Protein AF-A0A482T3S0-F1 (afdb_monomer)

Radius of gyration: 41.55 Å; Cα contacts (8 Å, |Δi|>4): 511; chains: 1; bounding box: 73×53×153 Å

Secondary structure (DSSP, 8-state):
--HHHHHHHHHHHHHHHHHHHHHHHHHHHHHHHHHHHHHHHHHHHHHHHHHHHHHHHHHHHHHHHHHHHHHHHHHHHHHTSHHHHHHHHHHTT-HHHHHHHHHHHHHHHHHHHHHHHHHHHHHHHHHHHTT--GGGS-HHHHHHHHHHHHHHHHS-SSSS--TTSTTGGGGSTTSBTTTBEEEEEETT-BEEE-SSSPTT-BTTTTT--TTHHHHHHHHHH-HHHHTTSS-EEEEEEEE-TTSTT--EEEEEEEEEEEGGGTEEEEEEEEHHHHHHHHHHHHHHHHHHHHHHHHHH-EEEETTEEEES-SEEEEE-TT-BEEEEEEEETTEEEEEE-TT-B-TTSHHHHHHHTSPTT--------EETTEE-

Sequence (372 aa):
MNIQTKLIALCLVISLVPVSVVGGVGIHEMNSIGSYAQTQSTTHMETQVTGELNNTVTARREQIQNVLDVRRVDARSLADSSPVQNYQAAKAGQWKLVQRQSQTQLGHMALQMRSTIESTKQTILEEEYNGRSWAELTPAEQQRVKEKVERIIAGTAGNQTTAAGSASKIFQPGYIGDTGYAYITDGDSNVVVHHKIHDGFNLVDDASLTVFNEVESTIQNDPAVRSGSEWRIVEYEWEDTTQAGNPVEEKFVAYAYYEDFDWVLAPSVYYYELQTTASESAKNRINDSFENYLNTRSVSVQGEERPAYDEIILTDEDGHGVVRAERTDGSVVTESVENTSYADTEWFNSSRSMEKGEVHVGDVRTVNGAPV

InterPro domains:
  IPR033462 Cache 3/Cache 2 fusion domain [PF17201] (160-278)

Organism: NCBI:txid60847

pLDDT: mean 84.36, std 10.69, range [36.94, 98.25]

Structure (mmCIF, N/CA/C/O backbone):
data_AF-A0A482T3S0-F1
#
_entry.id   AF-A0A482T3S0-F1
#
loop_
_atom_site.group_PDB
_atom_site.id
_atom_site.type_symbol
_atom_site.label_atom_id
_atom_site.label_alt_id
_atom_site.label_comp_id
_atom_site.label_asym_id
_atom_site.label_entity_id
_atom_site.label_seq_id
_atom_site.pdbx_PDB_ins_code
_atom_site.Cartn_x
_atom_site.Cartn_y
_atom_site.Cartn_z
_atom_site.occupancy
_atom_site.B_iso_or_equiv
_atom_site.auth_seq_id
_atom_site.auth_comp_id
_atom_site.auth_asym_id
_atom_site.auth_atom_id
_atom_site.pdbx_PDB_model_num
ATOM 1 N N . MET A 1 1 ? 42.048 23.814 -120.010 1.00 58.44 1 MET A N 1
ATOM 2 C CA . MET A 1 1 ? 40.923 23.889 -119.048 1.00 58.44 1 MET A CA 1
ATOM 3 C C . MET A 1 1 ? 40.166 25.182 -119.304 1.00 58.44 1 MET A C 1
ATOM 5 O O . MET A 1 1 ? 40.801 26.231 -119.306 1.00 58.44 1 MET A O 1
ATOM 9 N N . ASN A 1 2 ? 38.869 25.099 -119.604 1.00 69.12 2 ASN A N 1
ATOM 10 C CA . ASN A 1 2 ? 38.056 26.241 -120.031 1.00 69.12 2 ASN A CA 1
ATOM 11 C C . ASN A 1 2 ? 37.889 27.250 -118.873 1.00 69.12 2 ASN A C 1
ATOM 13 O O . ASN A 1 2 ? 37.817 26.836 -117.714 1.00 69.12 2 ASN A O 1
ATOM 17 N N . ILE A 1 3 ? 37.843 28.558 -119.155 1.00 73.19 3 ILE A N 1
ATOM 18 C CA . ILE A 1 3 ? 37.726 29.617 -118.124 1.00 73.19 3 ILE A CA 1
ATOM 19 C C . ILE A 1 3 ? 36.500 29.392 -117.225 1.00 73.19 3 ILE A C 1
ATOM 21 O O . ILE A 1 3 ? 36.580 29.581 -116.013 1.00 73.19 3 ILE A O 1
ATOM 25 N N . GLN A 1 4 ? 35.409 28.878 -117.798 1.00 72.25 4 GLN A N 1
ATOM 26 C CA . GLN A 1 4 ? 34.196 28.500 -117.071 1.00 72.25 4 GLN A CA 1
ATOM 27 C C . GLN A 1 4 ? 34.456 27.441 -115.986 1.00 72.25 4 GLN A C 1
ATOM 29 O O . GLN A 1 4 ? 33.959 27.572 -114.874 1.00 72.25 4 GLN A O 1
ATOM 34 N N . THR A 1 5 ? 35.295 26.435 -116.254 1.00 76.81 5 THR A N 1
ATOM 35 C CA . THR A 1 5 ? 35.630 25.386 -115.276 1.00 76.81 5 THR A CA 1
ATOM 36 C C . THR A 1 5 ? 36.459 25.938 -114.113 1.00 76.81 5 THR A C 1
ATOM 38 O O . THR A 1 5 ? 36.263 25.528 -112.973 1.00 76.81 5 THR A O 1
ATOM 41 N N . LYS A 1 6 ? 37.360 26.900 -114.375 1.00 75.44 6 LYS A N 1
ATOM 42 C CA . LYS A 1 6 ? 38.139 27.577 -113.321 1.00 75.44 6 LYS A CA 1
ATOM 43 C C . LYS A 1 6 ? 37.262 28.473 -112.443 1.00 75.44 6 LYS A C 1
ATOM 45 O O . LYS A 1 6 ? 37.449 28.482 -111.232 1.00 75.44 6 LYS A O 1
ATOM 50 N N . LEU A 1 7 ? 36.302 29.186 -113.037 1.00 76.62 7 LEU A N 1
ATOM 51 C CA . LEU A 1 7 ? 35.357 30.042 -112.309 1.00 76.62 7 LEU A CA 1
ATOM 52 C C . LEU A 1 7 ? 34.405 29.225 -111.432 1.00 76.62 7 LEU A C 1
ATOM 54 O O . LEU A 1 7 ? 34.227 29.558 -110.266 1.00 76.62 7 LEU A O 1
ATOM 58 N N . ILE A 1 8 ? 33.868 28.120 -111.956 1.00 80.38 8 ILE A N 1
ATOM 59 C CA . ILE A 1 8 ? 33.007 27.222 -111.178 1.00 80.38 8 ILE A CA 1
ATOM 60 C C . ILE A 1 8 ? 33.783 26.626 -109.999 1.00 80.38 8 ILE A C 1
ATOM 62 O O . ILE A 1 8 ? 33.288 26.671 -108.878 1.00 80.38 8 ILE A O 1
ATOM 66 N N . ALA A 1 9 ? 35.009 26.136 -110.217 1.00 80.06 9 ALA A N 1
ATOM 67 C CA . ALA A 1 9 ? 35.841 25.591 -109.144 1.00 80.06 9 ALA A CA 1
ATOM 68 C C . ALA A 1 9 ? 36.198 26.646 -108.080 1.00 80.06 9 ALA A C 1
ATOM 70 O O . ALA A 1 9 ? 36.146 26.350 -106.890 1.00 80.06 9 ALA A O 1
ATOM 71 N N . LEU A 1 10 ? 36.511 27.882 -108.487 1.00 79.81 10 LEU A N 1
ATOM 72 C CA . LEU A 1 10 ? 36.815 28.978 -107.564 1.00 79.81 10 LEU A CA 1
ATOM 73 C C . LEU A 1 10 ? 35.595 29.357 -106.713 1.00 79.81 10 LEU A C 1
ATOM 75 O O . LEU A 1 10 ? 35.716 29.471 -105.497 1.00 79.81 10 LEU A O 1
ATOM 79 N N . CYS A 1 11 ? 34.418 29.502 -107.330 1.00 78.94 11 CYS A N 1
ATOM 80 C CA . CYS A 1 11 ? 33.176 29.775 -106.607 1.00 78.94 11 CYS A CA 1
ATOM 81 C C . CYS A 1 11 ? 32.824 28.640 -105.636 1.00 78.94 11 CYS A C 1
ATOM 83 O O . CYS A 1 11 ? 32.435 28.922 -104.507 1.00 78.94 11 CYS A O 1
ATOM 85 N N . LEU A 1 12 ? 33.031 27.378 -106.036 1.00 81.00 12 LEU A N 1
ATOM 86 C CA . LEU A 1 12 ? 32.816 26.212 -105.175 1.00 81.00 12 LEU A CA 1
ATOM 87 C C . LEU A 1 12 ? 33.760 26.204 -103.972 1.00 81.00 12 LEU A C 1
ATOM 89 O O . LEU A 1 12 ? 33.312 25.984 -102.856 1.00 81.00 12 LEU A O 1
ATOM 93 N N . VAL A 1 13 ? 35.052 26.478 -104.165 1.00 82.38 13 VAL A N 1
ATOM 94 C CA . VAL A 1 13 ? 36.023 26.520 -103.059 1.00 82.38 13 VAL A CA 1
ATOM 95 C C . VAL A 1 13 ? 35.712 27.673 -102.099 1.00 82.38 13 VAL A C 1
ATOM 97 O O . VAL A 1 13 ? 35.720 27.471 -100.886 1.00 82.38 13 VAL A O 1
ATOM 100 N N . ILE A 1 14 ? 35.363 28.853 -102.623 1.00 82.00 14 ILE A N 1
ATOM 101 C CA . ILE A 1 14 ? 34.997 30.020 -101.807 1.00 82.00 14 ILE A CA 1
ATOM 102 C C . ILE A 1 14 ? 33.700 29.776 -101.022 1.00 82.00 14 ILE A C 1
ATOM 104 O O . ILE A 1 14 ? 33.587 30.265 -99.903 1.00 82.00 14 ILE A O 1
ATOM 108 N N . SER A 1 15 ? 32.744 29.000 -101.545 1.00 80.94 15 SER A N 1
ATOM 109 C CA . SER A 1 15 ? 31.525 28.660 -100.799 1.00 80.94 15 SER A CA 1
ATOM 110 C C . SER A 1 15 ? 31.711 27.489 -99.831 1.00 80.94 15 SER A C 1
ATOM 112 O O . SER A 1 15 ? 31.149 27.498 -98.740 1.00 80.94 15 SER A O 1
ATOM 114 N N . LEU A 1 16 ? 32.482 26.465 -100.207 1.00 83.19 16 LEU A N 1
ATOM 115 C CA . LEU A 1 16 ? 32.541 25.205 -99.462 1.00 83.19 16 LEU A CA 1
ATOM 116 C C . LEU A 1 16 ? 33.503 25.270 -98.272 1.00 83.19 16 LEU A C 1
ATOM 118 O O . LEU A 1 16 ? 33.233 24.656 -97.241 1.00 83.19 16 LEU A O 1
ATOM 122 N N . VAL A 1 17 ? 34.609 26.012 -98.392 1.00 83.06 17 VAL A N 1
ATOM 123 C CA . VAL A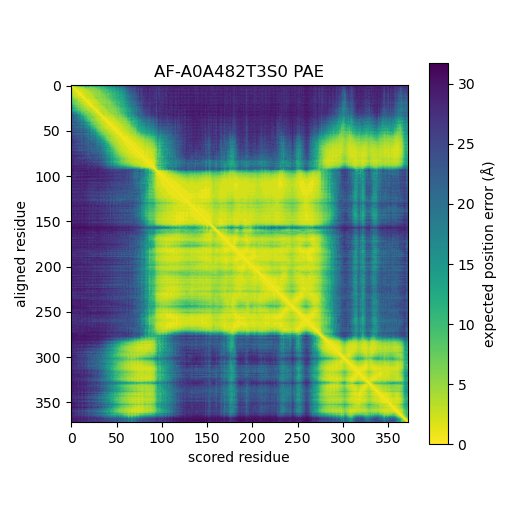 1 17 ? 35.613 26.109 -97.320 1.00 83.06 17 VAL A CA 1
ATOM 124 C C . VAL A 1 17 ? 35.040 26.797 -96.074 1.00 83.06 17 VAL A C 1
ATOM 126 O O . VAL A 1 17 ? 35.130 26.197 -95.003 1.00 83.06 17 VAL A O 1
ATOM 129 N N . PRO A 1 18 ? 34.376 27.971 -96.157 1.00 81.06 18 PRO A N 1
ATOM 130 C CA . PRO A 1 18 ? 33.789 28.608 -94.979 1.00 81.06 18 PRO A CA 1
ATOM 131 C C . PRO A 1 18 ? 32.693 27.756 -94.335 1.00 81.06 18 PRO A C 1
ATOM 133 O O . PRO A 1 18 ? 32.663 27.631 -93.116 1.00 81.06 18 PRO A O 1
ATOM 136 N N . VAL A 1 19 ? 31.841 27.106 -95.137 1.00 81.88 19 VAL A N 1
ATOM 137 C CA . VAL A 1 19 ? 30.782 26.215 -94.629 1.00 81.88 19 VAL A CA 1
ATOM 138 C C . VAL A 1 19 ? 31.372 24.995 -93.919 1.00 81.88 19 VAL A C 1
ATOM 140 O O . VAL A 1 19 ? 30.876 24.606 -92.868 1.00 81.88 19 VAL A O 1
ATOM 143 N N . SER A 1 20 ? 32.459 24.422 -94.439 1.00 82.31 20 SER A N 1
ATOM 144 C CA . SER A 1 20 ? 33.135 23.279 -93.808 1.00 82.31 20 SER A CA 1
ATOM 145 C C . SER A 1 20 ? 33.845 23.672 -92.511 1.00 82.31 20 SER A C 1
ATOM 147 O O . SER A 1 20 ? 33.821 22.908 -91.551 1.00 82.31 20 SER A O 1
ATOM 149 N N . VAL A 1 21 ? 34.442 24.868 -92.452 1.00 79.12 21 VAL A N 1
ATOM 150 C CA . VAL A 1 21 ? 35.074 25.392 -91.230 1.00 79.12 21 VAL A CA 1
ATOM 151 C C . VAL A 1 21 ? 34.018 25.695 -90.168 1.00 79.12 21 VAL A C 1
ATOM 153 O O . VAL A 1 21 ? 34.161 25.244 -89.038 1.00 79.12 21 VAL A O 1
ATOM 156 N N . VAL A 1 22 ? 32.929 26.380 -90.528 1.00 76.75 22 VAL A N 1
ATOM 157 C CA . VAL A 1 22 ? 31.820 26.669 -89.603 1.00 76.75 22 VAL A CA 1
ATOM 158 C C . VAL A 1 22 ? 31.130 25.379 -89.152 1.00 76.75 22 VAL A C 1
ATOM 160 O O . VAL A 1 22 ? 30.844 25.228 -87.970 1.00 76.75 22 VAL A O 1
ATOM 163 N N . GLY A 1 23 ? 30.926 24.415 -90.053 1.00 77.50 23 GLY A N 1
ATOM 164 C CA . GLY A 1 23 ? 30.388 23.097 -89.711 1.00 77.50 23 GLY A CA 1
ATOM 165 C C . GLY A 1 23 ? 31.311 22.302 -88.783 1.00 77.50 23 GLY A C 1
ATOM 166 O O . GLY A 1 23 ? 30.845 21.723 -87.807 1.00 77.50 23 GLY A O 1
ATOM 167 N N . GLY A 1 24 ? 32.623 22.315 -89.035 1.00 77.12 24 GLY A N 1
ATOM 168 C CA . GLY A 1 24 ? 33.616 21.651 -88.188 1.00 77.12 24 GLY A CA 1
ATOM 169 C C . GLY A 1 24 ? 33.729 22.276 -86.795 1.00 77.12 24 GLY A C 1
ATOM 170 O O . GLY A 1 24 ? 33.753 21.548 -85.804 1.00 77.12 24 GLY A O 1
ATOM 171 N N . VAL A 1 25 ? 33.735 23.611 -86.709 1.00 76.31 25 VAL A N 1
ATOM 172 C CA . VAL A 1 25 ? 33.731 24.348 -85.433 1.00 76.31 25 VAL A CA 1
ATOM 173 C C . VAL A 1 25 ? 32.421 24.119 -84.684 1.00 76.31 25 VAL A C 1
ATOM 175 O O . VAL A 1 25 ? 32.463 23.810 -83.500 1.00 76.31 25 VAL A O 1
ATOM 178 N N . GLY A 1 26 ? 31.274 24.156 -85.368 1.00 76.62 26 GLY A N 1
ATOM 179 C CA . GLY A 1 26 ? 29.970 23.894 -84.757 1.00 76.62 26 GLY A CA 1
ATOM 180 C C . GLY A 1 26 ? 29.841 22.472 -84.201 1.00 76.62 26 GLY A C 1
ATOM 181 O O . GLY A 1 26 ? 29.335 22.290 -83.098 1.00 76.62 26 GLY A O 1
ATOM 182 N N . ILE A 1 27 ? 30.358 21.460 -84.908 1.00 76.00 27 ILE A N 1
ATOM 183 C CA . ILE A 1 27 ? 30.395 20.074 -84.407 1.00 76.00 27 ILE A CA 1
ATOM 184 C C . ILE A 1 27 ? 31.354 19.948 -83.214 1.00 76.00 27 ILE A C 1
ATOM 186 O O . ILE A 1 27 ? 31.046 19.248 -82.249 1.00 76.00 27 ILE A O 1
ATOM 190 N N . HIS A 1 28 ? 32.503 20.628 -83.245 1.00 77.12 28 HIS A N 1
ATOM 191 C CA . HIS A 1 28 ? 33.448 20.630 -82.129 1.00 77.12 28 HIS A CA 1
ATOM 192 C C . HIS A 1 28 ? 32.861 21.311 -80.883 1.00 77.12 28 HIS A C 1
ATOM 194 O O . HIS A 1 28 ? 32.933 20.749 -79.791 1.00 77.12 28 HIS A O 1
ATOM 200 N N . GLU A 1 29 ? 32.205 22.462 -81.051 1.00 74.19 29 GLU A N 1
ATOM 201 C CA . GLU A 1 29 ? 31.499 23.163 -79.978 1.00 74.19 29 GLU A CA 1
ATOM 202 C C . GLU A 1 29 ? 30.346 22.319 -79.430 1.00 74.19 29 GLU A C 1
ATOM 204 O O . GLU A 1 29 ? 30.277 22.130 -78.219 1.00 74.19 29 GLU A O 1
ATOM 209 N N . MET A 1 30 ? 29.505 21.714 -80.278 1.00 75.56 30 MET A N 1
ATOM 210 C CA . MET A 1 30 ? 28.425 20.822 -79.827 1.00 75.56 30 MET A CA 1
ATOM 211 C C . MET A 1 30 ? 28.949 19.609 -79.049 1.00 75.56 30 MET A C 1
ATOM 213 O O . MET A 1 30 ? 28.374 19.257 -78.021 1.00 75.56 30 MET A O 1
ATOM 217 N N . ASN A 1 31 ? 30.060 19.000 -79.474 1.00 72.38 31 ASN A N 1
ATOM 218 C CA . ASN A 1 31 ? 30.684 17.894 -78.740 1.00 72.38 31 ASN A CA 1
ATOM 219 C C . ASN A 1 31 ? 31.310 18.357 -77.411 1.00 72.38 31 ASN A C 1
ATOM 221 O O . ASN A 1 31 ? 31.270 17.633 -76.411 1.00 72.38 31 ASN A O 1
ATOM 225 N N . SER A 1 32 ? 31.856 19.575 -77.366 1.00 72.62 32 SER A N 1
ATOM 226 C CA . SER A 1 32 ? 32.387 20.165 -76.132 1.00 72.62 32 SER A CA 1
ATOM 227 C C . SER A 1 32 ? 31.274 20.531 -75.145 1.00 72.62 32 SER A C 1
ATOM 229 O O . SER A 1 32 ? 31.398 20.253 -73.959 1.00 72.62 32 SER A O 1
ATOM 231 N N . ILE A 1 33 ? 30.139 21.041 -75.632 1.00 77.44 33 ILE A N 1
ATOM 232 C CA . ILE A 1 33 ? 28.954 21.350 -74.826 1.00 77.44 33 ILE A CA 1
ATOM 233 C C . ILE A 1 33 ? 28.305 20.057 -74.337 1.00 77.44 33 ILE A C 1
ATOM 235 O O . ILE A 1 33 ? 27.926 19.981 -73.175 1.00 77.44 33 ILE A O 1
ATOM 239 N N . GLY A 1 34 ? 28.221 19.024 -75.181 1.00 75.50 34 GLY A N 1
ATOM 240 C CA . GLY A 1 34 ? 27.700 17.712 -74.799 1.00 75.50 34 GLY A CA 1
ATOM 241 C C . GLY A 1 34 ? 28.531 17.051 -73.699 1.00 75.50 34 GLY A C 1
ATOM 242 O O . GLY A 1 34 ? 27.978 16.619 -72.691 1.00 75.50 34 GLY A O 1
ATOM 243 N N . SER A 1 35 ? 29.861 17.035 -73.841 1.00 75.38 35 SER A N 1
ATOM 244 C CA . SER A 1 35 ? 30.756 16.467 -72.818 1.00 75.38 35 SER A CA 1
ATOM 245 C C . SER A 1 35 ? 30.810 17.312 -71.539 1.00 75.38 35 SER A C 1
ATOM 247 O O . SER A 1 35 ? 30.807 16.758 -70.438 1.00 75.38 35 SER A O 1
ATOM 249 N N . TYR A 1 36 ? 30.774 18.642 -71.657 1.00 78.75 36 TYR A N 1
ATOM 250 C CA . TYR A 1 36 ? 30.669 19.556 -70.520 1.00 78.75 36 TYR A CA 1
ATOM 251 C C . TYR A 1 36 ? 29.346 19.378 -69.768 1.00 78.75 36 TYR A C 1
ATOM 253 O O . TYR A 1 36 ? 29.358 19.201 -68.552 1.00 78.75 36 TYR A O 1
ATOM 261 N N . ALA A 1 37 ? 28.214 19.347 -70.477 1.00 77.00 37 ALA A N 1
ATOM 262 C CA . ALA A 1 37 ? 26.897 19.123 -69.890 1.00 77.00 37 ALA A CA 1
ATOM 263 C C . ALA A 1 37 ? 26.812 17.747 -69.219 1.00 77.00 37 ALA A C 1
ATOM 265 O O . ALA A 1 37 ? 26.366 17.656 -68.081 1.00 77.00 37 ALA A O 1
ATOM 266 N N . GLN A 1 38 ? 27.315 16.691 -69.865 1.00 80.94 38 GLN A N 1
ATOM 267 C CA . GLN A 1 38 ? 27.337 15.348 -69.287 1.00 80.94 38 GLN A CA 1
ATOM 268 C C . GLN A 1 38 ? 28.189 15.283 -68.012 1.00 80.94 38 GLN A C 1
ATOM 270 O O . GLN A 1 38 ? 27.768 14.681 -67.025 1.00 80.94 38 GLN A O 1
ATOM 275 N N . THR A 1 39 ? 29.354 15.934 -68.002 1.00 84.62 39 THR A N 1
ATOM 276 C CA . THR A 1 39 ? 30.232 15.985 -66.823 1.00 84.62 39 THR A CA 1
ATOM 277 C C . THR A 1 39 ? 29.570 16.758 -65.686 1.00 84.62 39 THR A C 1
ATOM 279 O O . THR A 1 39 ? 29.492 16.254 -64.571 1.00 84.62 39 THR A O 1
ATOM 282 N N . GLN A 1 40 ? 29.020 17.944 -65.967 1.00 82.25 40 GLN A N 1
ATOM 283 C CA . GLN A 1 40 ? 28.334 18.764 -64.966 1.00 82.25 40 GLN A CA 1
ATOM 284 C C . GLN A 1 40 ? 27.097 18.062 -64.394 1.00 82.25 40 GLN A C 1
ATOM 286 O O . GLN A 1 40 ? 26.908 18.060 -63.180 1.00 82.25 40 GLN A O 1
ATOM 291 N N . SER A 1 41 ? 26.288 17.410 -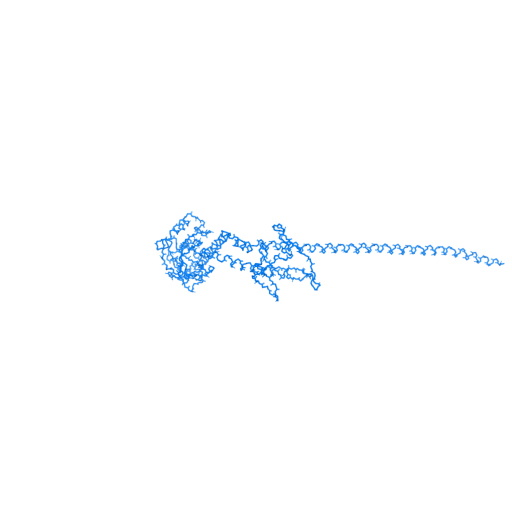65.233 1.00 79.69 41 SER A N 1
ATOM 292 C CA . SER A 1 41 ? 25.146 16.614 -64.772 1.00 79.69 41 SER A CA 1
ATOM 293 C C . SER A 1 41 ? 25.583 15.420 -63.925 1.00 79.69 41 SER A C 1
ATOM 295 O O . SER A 1 41 ? 24.972 15.178 -62.890 1.00 79.69 41 SER A O 1
ATOM 297 N N . THR A 1 42 ? 26.656 14.719 -64.307 1.00 82.00 42 THR A N 1
ATOM 298 C CA . THR A 1 42 ? 27.193 13.592 -63.524 1.00 82.00 42 THR A CA 1
ATOM 299 C C . THR A 1 42 ? 27.667 14.067 -62.153 1.00 82.00 42 THR A C 1
ATOM 301 O O . THR A 1 42 ? 27.216 13.545 -61.141 1.00 82.00 42 THR A O 1
ATOM 304 N N . THR A 1 43 ? 28.480 15.127 -62.096 1.00 85.12 43 THR A N 1
ATOM 305 C CA . THR A 1 43 ? 28.960 15.704 -60.832 1.00 85.12 43 THR A CA 1
ATOM 306 C C . THR A 1 43 ? 27.815 16.221 -59.958 1.00 85.12 43 THR A C 1
ATOM 308 O O . THR A 1 43 ? 27.837 16.044 -58.738 1.00 85.12 43 THR A O 1
ATOM 311 N N . HIS A 1 44 ? 26.794 16.841 -60.556 1.00 82.50 44 HIS A N 1
ATOM 312 C CA . HIS A 1 44 ? 25.628 17.322 -59.818 1.00 82.50 44 HIS A CA 1
ATOM 313 C C . HIS A 1 44 ? 24.798 16.168 -59.241 1.00 82.50 44 HIS A C 1
ATOM 315 O O . HIS A 1 44 ? 24.461 16.200 -58.060 1.00 82.50 44 HIS A O 1
ATOM 321 N N . MET A 1 45 ? 24.531 15.121 -60.032 1.00 81.56 45 MET A N 1
ATOM 322 C CA . MET A 1 45 ? 23.819 13.924 -59.571 1.00 81.56 45 MET A CA 1
ATOM 323 C C . MET A 1 45 ? 24.605 13.175 -58.494 1.00 81.56 45 MET A C 1
ATOM 325 O O . MET A 1 45 ? 24.023 12.790 -57.489 1.00 81.56 45 MET A O 1
ATOM 329 N N . GLU A 1 46 ? 25.921 13.014 -58.649 1.00 84.44 46 GLU A N 1
ATOM 330 C CA . GLU A 1 46 ? 26.778 12.403 -57.625 1.00 84.44 46 GLU A CA 1
ATOM 331 C C . GLU A 1 46 ? 26.743 13.195 -56.316 1.00 84.44 46 GLU A C 1
ATOM 333 O O . GLU A 1 46 ? 26.600 12.608 -55.243 1.00 84.44 46 GLU A O 1
ATOM 338 N N . THR A 1 47 ? 26.815 14.526 -56.396 1.00 86.31 47 THR A N 1
ATOM 339 C CA . THR A 1 47 ? 26.739 15.403 -55.219 1.00 86.31 47 THR A CA 1
ATOM 340 C C . THR A 1 47 ? 25.376 15.294 -54.539 1.00 86.31 47 THR A C 1
ATOM 342 O O . THR A 1 47 ? 25.312 15.165 -53.317 1.00 86.31 47 THR A O 1
ATOM 345 N N . GLN A 1 48 ? 24.289 15.303 -55.314 1.00 83.94 48 GLN A N 1
ATOM 346 C CA . GLN A 1 48 ? 22.934 15.189 -54.785 1.00 83.94 48 GLN A CA 1
ATOM 347 C C . GLN A 1 48 ? 22.692 13.816 -54.148 1.00 83.94 48 GLN A C 1
ATOM 349 O O . GLN A 1 48 ? 22.258 13.752 -53.003 1.00 83.94 48 GLN A O 1
ATOM 354 N N . VAL A 1 49 ? 23.037 12.725 -54.839 1.00 83.19 49 VAL A N 1
ATOM 355 C CA . VAL A 1 49 ? 22.884 11.353 -54.331 1.00 83.19 49 VAL A CA 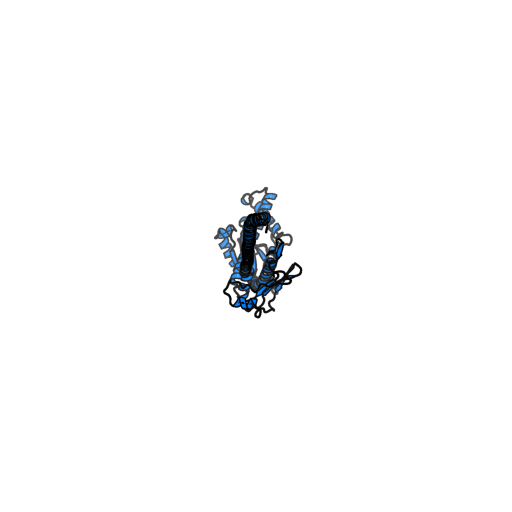1
ATOM 356 C C . VAL A 1 49 ? 23.731 11.141 -53.079 1.00 83.19 49 VAL A C 1
ATOM 358 O O . VAL A 1 49 ? 23.242 10.597 -52.094 1.00 83.19 49 VAL A O 1
ATOM 361 N N . THR A 1 50 ? 24.979 11.615 -53.066 1.00 86.75 50 THR A N 1
ATOM 362 C CA . THR A 1 50 ? 25.849 11.513 -51.882 1.00 86.75 50 THR A CA 1
ATOM 363 C C . THR A 1 50 ? 25.302 12.338 -50.718 1.00 86.75 50 THR A C 1
ATOM 365 O O . THR A 1 50 ? 25.317 11.877 -49.578 1.00 86.75 50 THR A O 1
ATOM 368 N N . GLY A 1 51 ? 24.784 13.539 -50.990 1.00 86.38 51 GLY A N 1
ATOM 369 C CA . GLY A 1 51 ? 24.136 14.384 -49.989 1.00 86.38 51 GLY A CA 1
ATOM 370 C C . GLY A 1 51 ? 22.888 13.731 -49.395 1.00 86.38 51 GLY A C 1
ATOM 371 O O . GLY A 1 51 ? 22.756 13.659 -48.176 1.00 86.38 51 GLY A O 1
ATOM 372 N N . GLU A 1 52 ? 22.004 13.192 -50.235 1.00 83.88 52 GLU A N 1
ATOM 373 C CA . GLU A 1 52 ? 20.797 12.475 -49.809 1.00 83.88 52 GLU A CA 1
ATOM 374 C C . GLU A 1 52 ? 21.133 11.204 -49.016 1.00 83.88 52 GLU A C 1
ATOM 376 O O . GLU A 1 52 ? 20.522 10.952 -47.974 1.00 83.88 52 GLU A O 1
ATOM 381 N N . LEU A 1 53 ? 22.140 10.433 -49.443 1.00 83.44 53 LEU A N 1
ATOM 382 C CA . LEU A 1 53 ? 22.618 9.255 -48.717 1.00 83.44 53 LEU A CA 1
ATOM 383 C C . LEU A 1 53 ? 23.200 9.633 -47.353 1.00 83.44 53 LEU A C 1
ATOM 385 O O . LEU A 1 53 ? 22.818 9.033 -46.352 1.00 83.44 53 LEU A O 1
ATOM 389 N N . ASN A 1 54 ? 24.067 10.645 -47.283 1.00 85.25 54 ASN A N 1
ATOM 390 C CA . ASN A 1 54 ? 24.652 11.105 -46.021 1.00 85.25 54 ASN A CA 1
ATOM 391 C C . ASN A 1 54 ? 23.588 11.635 -45.058 1.00 85.25 54 ASN A C 1
ATOM 393 O O . ASN A 1 54 ? 23.615 11.301 -43.872 1.00 85.25 54 ASN A O 1
ATOM 397 N N . ASN A 1 55 ? 22.625 12.409 -45.558 1.00 83.25 55 ASN A N 1
ATOM 398 C CA . ASN A 1 55 ? 21.500 12.884 -44.758 1.00 83.25 55 ASN A CA 1
ATOM 399 C C . ASN A 1 55 ? 20.646 11.712 -44.261 1.00 83.25 55 ASN A C 1
ATOM 401 O O . ASN A 1 55 ? 20.279 11.675 -43.091 1.00 83.25 55 ASN A O 1
ATOM 405 N N . THR A 1 56 ? 20.392 10.714 -45.111 1.00 83.56 56 THR A N 1
ATOM 406 C CA . THR A 1 56 ? 19.631 9.513 -44.735 1.00 83.56 56 THR A CA 1
ATOM 407 C C . THR A 1 56 ? 20.365 8.680 -43.686 1.00 83.56 56 THR A C 1
ATOM 409 O O . THR A 1 56 ? 19.751 8.233 -42.720 1.00 83.56 56 THR A O 1
ATOM 412 N N . VAL A 1 57 ? 21.674 8.468 -43.844 1.00 82.94 57 VAL A N 1
ATOM 413 C CA . VAL A 1 57 ? 22.506 7.743 -42.872 1.00 82.94 57 VAL A CA 1
ATOM 414 C C . VAL A 1 57 ? 22.545 8.490 -41.542 1.00 82.94 57 VAL A C 1
ATOM 416 O O . VAL A 1 57 ? 22.394 7.865 -40.495 1.00 82.94 57 VAL A O 1
ATOM 419 N N . THR A 1 58 ? 22.687 9.815 -41.576 1.00 83.25 58 THR A N 1
ATOM 420 C CA . THR A 1 58 ? 22.684 10.660 -40.374 1.00 83.25 58 THR A CA 1
ATOM 421 C C . THR A 1 58 ? 21.337 10.588 -39.660 1.00 83.25 58 THR A C 1
ATOM 423 O O . THR A 1 58 ? 21.300 10.256 -38.480 1.00 83.25 58 THR A O 1
ATOM 426 N N . ALA A 1 59 ? 20.228 10.763 -40.383 1.00 73.25 59 ALA A N 1
ATOM 427 C CA . ALA A 1 59 ? 18.883 10.659 -39.820 1.00 73.25 59 ALA A CA 1
ATOM 428 C C . ALA A 1 59 ? 18.609 9.267 -39.224 1.00 73.25 59 ALA A C 1
ATOM 430 O O . ALA A 1 59 ? 18.071 9.155 -38.125 1.00 73.25 59 ALA A O 1
ATOM 431 N N . ARG A 1 60 ? 19.022 8.188 -39.905 1.00 79.12 60 ARG A N 1
ATOM 432 C CA . ARG A 1 60 ? 18.900 6.819 -39.373 1.00 79.12 60 ARG A CA 1
ATOM 433 C C . ARG A 1 60 ? 19.753 6.612 -38.126 1.00 79.12 60 ARG A C 1
ATOM 435 O O . ARG A 1 60 ? 19.304 5.958 -37.189 1.00 79.12 60 ARG A O 1
ATOM 442 N N . ARG A 1 61 ? 20.967 7.165 -38.095 1.00 81.19 61 ARG A N 1
ATOM 443 C CA . ARG A 1 61 ? 21.842 7.111 -36.920 1.00 81.19 61 ARG A CA 1
ATOM 444 C C . ARG A 1 61 ? 21.206 7.821 -35.728 1.00 81.19 61 ARG A C 1
ATOM 446 O O . ARG A 1 61 ? 21.186 7.242 -34.649 1.00 81.19 61 ARG A O 1
ATOM 453 N N . GLU A 1 62 ? 20.663 9.017 -35.928 1.00 74.12 62 GLU A N 1
ATOM 454 C CA . GLU A 1 62 ? 19.953 9.770 -34.886 1.00 74.12 62 GLU A CA 1
ATOM 455 C C . GLU A 1 62 ? 18.716 9.014 -34.386 1.00 74.12 62 GLU A C 1
ATOM 457 O O . GLU A 1 62 ? 18.499 8.909 -33.183 1.00 74.12 62 GLU A O 1
ATOM 462 N N . GLN A 1 63 ? 17.937 8.408 -35.288 1.00 75.62 63 GLN A N 1
ATOM 463 C CA . GLN A 1 63 ? 16.791 7.572 -34.914 1.00 75.62 63 GLN A CA 1
ATOM 464 C C . GLN A 1 63 ? 17.205 6.381 -34.040 1.00 75.62 63 GLN A C 1
ATOM 466 O O . GLN A 1 63 ? 16.583 6.143 -33.007 1.00 75.62 63 GLN A O 1
ATOM 471 N N . ILE A 1 64 ? 18.265 5.660 -34.420 1.00 80.38 64 ILE A N 1
ATOM 472 C CA . ILE A 1 64 ? 18.790 4.538 -33.627 1.00 80.38 64 ILE A CA 1
ATOM 473 C C . ILE A 1 64 ? 19.289 5.035 -32.268 1.00 80.38 64 ILE A C 1
ATOM 475 O O . ILE A 1 64 ? 18.971 4.433 -31.248 1.00 80.38 64 ILE A O 1
ATOM 479 N N . GLN A 1 65 ? 20.033 6.142 -32.235 1.00 80.19 65 GLN A N 1
ATOM 480 C CA . GLN A 1 65 ? 20.530 6.725 -30.987 1.00 80.19 65 GLN A CA 1
ATOM 481 C C . GLN A 1 65 ? 19.388 7.104 -30.043 1.00 80.19 65 GLN A C 1
ATOM 483 O O . GLN A 1 65 ? 19.429 6.718 -28.881 1.00 80.19 65 GLN A O 1
ATOM 488 N N . ASN A 1 66 ? 18.333 7.742 -30.552 1.00 76.12 66 ASN A N 1
ATOM 489 C CA . ASN A 1 66 ? 17.158 8.089 -29.756 1.00 76.12 66 ASN A CA 1
ATOM 490 C C . ASN A 1 66 ? 16.473 6.852 -29.168 1.00 76.12 66 ASN A C 1
ATOM 492 O O . ASN A 1 66 ? 16.112 6.855 -27.993 1.00 76.12 66 ASN A O 1
ATOM 496 N N . VAL A 1 67 ? 16.316 5.783 -29.958 1.00 81.69 67 VAL A N 1
ATOM 497 C CA . VAL A 1 67 ? 15.770 4.518 -29.446 1.00 81.69 67 VAL A CA 1
ATOM 498 C C . VAL A 1 67 ? 16.658 3.987 -28.324 1.00 81.69 67 VAL A C 1
ATOM 500 O O . VAL A 1 67 ? 16.156 3.711 -27.240 1.00 81.69 67 VAL A O 1
ATOM 503 N N . LEU A 1 68 ? 17.973 3.906 -28.538 1.00 84.06 68 LEU A N 1
ATOM 504 C CA . LEU A 1 68 ? 18.911 3.418 -27.526 1.00 84.06 68 LEU A CA 1
ATOM 505 C C . LEU A 1 68 ? 18.895 4.264 -26.248 1.00 84.06 68 LEU A C 1
ATOM 507 O O . LEU A 1 68 ? 18.937 3.710 -25.154 1.00 84.06 68 LEU A O 1
ATOM 511 N N . ASP A 1 69 ? 18.806 5.585 -26.362 1.00 79.88 69 ASP A N 1
ATOM 512 C CA . ASP A 1 69 ? 18.771 6.483 -25.208 1.00 79.88 69 ASP A CA 1
ATOM 513 C C . ASP A 1 69 ? 17.498 6.297 -24.382 1.00 79.88 69 ASP A C 1
ATOM 515 O O . ASP A 1 69 ? 17.575 6.215 -23.154 1.00 79.88 69 ASP A O 1
ATOM 519 N N . VAL A 1 70 ? 16.346 6.118 -25.037 1.00 80.44 70 VAL A N 1
ATOM 520 C CA . VAL A 1 70 ? 15.099 5.743 -24.354 1.00 80.44 70 VAL A CA 1
ATOM 521 C C . VAL A 1 70 ? 15.263 4.402 -23.634 1.00 80.44 70 VAL A C 1
ATOM 523 O O . VAL A 1 70 ? 14.901 4.297 -22.464 1.00 80.44 70 VAL A O 1
ATOM 526 N N . ARG A 1 71 ? 15.880 3.394 -24.268 1.00 85.75 71 ARG A N 1
ATOM 527 C CA . ARG A 1 71 ? 16.096 2.078 -23.633 1.00 85.75 71 ARG A CA 1
ATOM 528 C C . ARG A 1 71 ? 17.072 2.124 -22.458 1.00 85.75 71 ARG A C 1
ATOM 530 O O . ARG A 1 71 ? 16.875 1.417 -21.473 1.00 85.75 71 ARG A O 1
ATOM 537 N N . ARG A 1 72 ? 18.075 3.004 -22.491 1.00 86.81 72 ARG A N 1
ATOM 538 C CA . ARG A 1 72 ? 18.955 3.242 -21.333 1.00 86.81 72 ARG A CA 1
ATOM 539 C C . ARG A 1 72 ? 18.198 3.850 -20.157 1.00 86.81 72 ARG A C 1
ATOM 541 O O . ARG A 1 72 ? 18.427 3.450 -19.017 1.00 86.81 72 ARG A O 1
ATOM 548 N N . VAL A 1 73 ? 17.319 4.817 -20.417 1.00 82.38 73 VAL A N 1
ATOM 549 C CA . VAL A 1 73 ? 16.466 5.412 -19.376 1.00 82.38 73 VAL A CA 1
ATOM 550 C C . VAL A 1 73 ? 15.526 4.362 -18.796 1.00 82.38 73 VAL A C 1
ATOM 552 O O . VAL A 1 73 ? 15.402 4.269 -17.576 1.00 82.38 73 VAL A O 1
ATOM 555 N N . ASP A 1 74 ? 14.925 3.539 -19.651 1.00 83.94 74 ASP A N 1
ATOM 556 C CA . ASP A 1 74 ? 14.032 2.467 -19.233 1.00 83.94 74 ASP A CA 1
ATOM 557 C C . ASP A 1 74 ? 14.727 1.468 -18.293 1.00 83.94 74 ASP A C 1
ATOM 559 O O . ASP A 1 74 ? 14.226 1.210 -17.195 1.00 83.94 74 ASP A O 1
ATOM 563 N N . ALA A 1 75 ? 15.902 0.962 -18.689 1.00 87.19 75 ALA A N 1
ATOM 564 C CA . ALA A 1 75 ? 16.685 0.012 -17.899 1.00 87.19 75 ALA A CA 1
ATOM 565 C C . ALA A 1 75 ? 17.054 0.579 -16.518 1.00 87.19 75 ALA A C 1
ATOM 567 O O . ALA A 1 75 ? 16.855 -0.083 -15.500 1.00 87.19 75 ALA A O 1
ATOM 568 N N . ARG A 1 76 ? 17.512 1.837 -16.467 1.00 86.06 76 ARG A N 1
ATOM 569 C CA . ARG A 1 76 ? 17.808 2.536 -15.203 1.00 86.06 76 ARG A CA 1
ATOM 570 C C . ARG A 1 76 ? 16.564 2.694 -14.340 1.00 86.06 76 ARG A C 1
ATOM 572 O O . ARG A 1 76 ? 16.588 2.357 -13.165 1.00 86.06 76 ARG A O 1
ATOM 579 N N . SER A 1 77 ? 15.465 3.161 -14.931 1.00 80.75 77 SER A N 1
ATOM 580 C CA . SER A 1 77 ? 14.2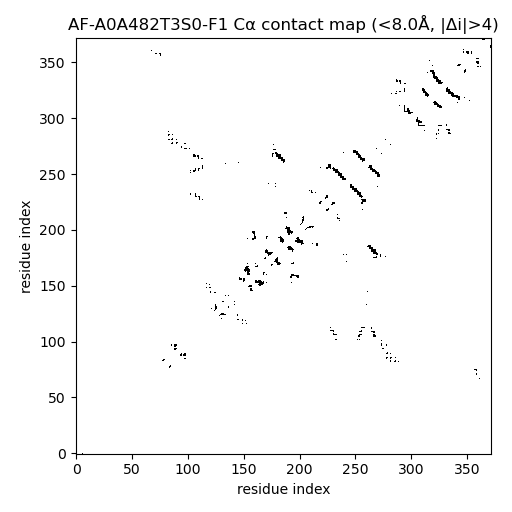08 3.370 -14.212 1.00 80.75 77 SER A CA 1
ATOM 581 C C . SER A 1 77 ? 13.652 2.074 -13.625 1.00 80.75 77 SER A C 1
ATOM 583 O O . SER A 1 77 ? 13.029 2.121 -12.566 1.00 80.75 77 SER A O 1
ATOM 585 N N . LEU A 1 78 ? 13.832 0.940 -14.306 1.00 84.44 78 LEU A N 1
ATOM 586 C CA . LEU A 1 78 ? 13.402 -0.357 -13.797 1.00 84.44 78 LEU A CA 1
ATOM 587 C C . LEU A 1 78 ? 14.332 -0.857 -12.682 1.00 84.44 78 LEU A C 1
ATOM 589 O O . LEU A 1 78 ? 13.843 -1.312 -11.649 1.00 84.44 78 LEU A O 1
ATOM 593 N N . ALA A 1 79 ? 15.650 -0.715 -12.843 1.00 85.69 79 ALA A N 1
ATOM 594 C CA . ALA A 1 79 ? 16.634 -1.080 -11.819 1.00 85.69 79 ALA A CA 1
ATOM 595 C C . ALA A 1 79 ? 16.493 -0.247 -10.526 1.00 85.69 79 ALA A C 1
ATOM 597 O O . ALA A 1 79 ? 16.641 -0.769 -9.421 1.00 85.69 79 ALA A O 1
ATOM 598 N N . ASP A 1 80 ? 16.138 1.033 -10.653 1.00 80.56 80 ASP A N 1
ATOM 599 C CA . ASP A 1 80 ? 15.902 1.945 -9.527 1.00 80.56 80 ASP A CA 1
ATOM 600 C C . ASP A 1 80 ? 14.455 1.893 -8.994 1.00 80.56 80 ASP A C 1
ATOM 602 O O . ASP A 1 80 ? 14.081 2.661 -8.105 1.00 80.56 80 ASP A O 1
ATOM 606 N N . SER A 1 81 ? 13.616 0.992 -9.515 1.00 79.44 81 SER A N 1
ATOM 607 C CA . SER A 1 81 ? 12.216 0.884 -9.098 1.00 79.44 81 SER A CA 1
ATOM 608 C C . SER A 1 81 ? 12.076 0.404 -7.648 1.00 79.44 81 SER A C 1
ATOM 610 O O . SER A 1 81 ? 12.857 -0.415 -7.156 1.00 79.44 81 SER A O 1
ATOM 612 N N . SER A 1 82 ? 11.036 0.878 -6.949 1.00 71.19 82 SER A N 1
ATOM 613 C CA . SER A 1 82 ? 10.780 0.495 -5.553 1.00 71.19 82 SER A CA 1
ATOM 614 C C . SER A 1 82 ? 10.694 -1.023 -5.331 1.00 71.19 82 SER A C 1
ATOM 616 O O . SER A 1 82 ? 11.259 -1.480 -4.340 1.00 71.19 82 SER A O 1
ATOM 618 N N . PRO A 1 83 ? 10.073 -1.833 -6.215 1.00 77.62 83 PRO A N 1
ATOM 619 C CA . PRO A 1 83 ? 10.088 -3.290 -6.074 1.00 77.62 83 PRO A CA 1
ATOM 620 C C . PRO A 1 83 ? 11.503 -3.889 -6.071 1.00 77.62 83 PRO A C 1
ATOM 622 O O . PRO A 1 83 ? 11.815 -4.687 -5.186 1.00 77.62 83 PRO A O 1
ATOM 625 N N . VAL A 1 84 ? 12.379 -3.460 -6.990 1.00 81.50 84 VAL A N 1
ATOM 626 C CA . VAL A 1 84 ? 13.775 -3.932 -7.067 1.00 81.50 84 VAL A CA 1
ATOM 627 C C . VAL A 1 84 ? 14.568 -3.506 -5.832 1.00 81.50 84 VAL A C 1
ATOM 629 O O . VAL A 1 84 ? 15.244 -4.332 -5.217 1.00 81.50 84 VAL A O 1
ATOM 632 N N . GLN A 1 85 ? 14.433 -2.247 -5.411 1.00 76.69 85 GLN A N 1
ATOM 633 C CA . GLN A 1 85 ? 15.091 -1.738 -4.203 1.00 76.69 85 GLN A CA 1
ATOM 634 C C . GLN A 1 85 ? 14.625 -2.480 -2.942 1.00 76.69 85 GLN A C 1
ATOM 636 O O . GLN A 1 85 ? 15.438 -2.828 -2.088 1.00 76.69 85 GLN A O 1
ATOM 641 N N . ASN A 1 86 ? 13.328 -2.780 -2.838 1.00 68.81 86 ASN A N 1
ATOM 642 C CA . ASN A 1 86 ? 12.760 -3.497 -1.699 1.00 68.81 86 ASN A CA 1
ATOM 643 C C . ASN A 1 86 ? 13.258 -4.943 -1.618 1.00 68.81 86 ASN A C 1
ATOM 645 O O . ASN A 1 86 ? 13.573 -5.412 -0.528 1.00 68.81 86 ASN A O 1
ATOM 649 N N . TYR A 1 87 ? 13.385 -5.631 -2.753 1.00 76.75 87 TYR A N 1
ATOM 650 C CA . TYR A 1 87 ? 13.989 -6.963 -2.798 1.00 76.75 87 TYR A CA 1
ATOM 651 C C . TYR A 1 87 ? 15.465 -6.942 -2.406 1.00 76.75 87 TYR A C 1
ATOM 653 O O . TYR A 1 87 ? 15.891 -7.757 -1.591 1.00 76.75 87 TYR A O 1
ATOM 661 N N . GLN A 1 88 ? 16.244 -5.989 -2.929 1.00 75.06 88 GLN A N 1
ATOM 662 C CA . GLN A 1 88 ? 17.655 -5.845 -2.560 1.00 75.06 88 GLN A CA 1
ATOM 663 C C . GLN A 1 88 ? 17.814 -5.547 -1.063 1.00 75.06 88 GLN A C 1
ATOM 665 O O . GLN A 1 88 ? 18.658 -6.152 -0.405 1.00 75.06 88 GLN A O 1
ATOM 670 N N . ALA A 1 89 ? 16.969 -4.678 -0.501 1.00 68.50 89 ALA A N 1
ATOM 671 C CA . ALA A 1 89 ? 16.962 -4.371 0.927 1.00 68.50 89 ALA A CA 1
ATOM 672 C C . ALA A 1 89 ? 16.568 -5.585 1.785 1.00 68.50 89 ALA A C 1
ATOM 674 O O . ALA A 1 89 ? 17.214 -5.846 2.802 1.00 68.50 89 ALA A O 1
ATOM 675 N N . ALA A 1 90 ? 15.555 -6.351 1.364 1.00 67.81 90 ALA A N 1
ATOM 676 C CA . ALA A 1 90 ? 15.156 -7.590 2.028 1.00 67.81 90 ALA A CA 1
ATOM 677 C C . ALA A 1 90 ? 16.293 -8.628 2.003 1.00 67.81 90 ALA A C 1
ATOM 679 O O . ALA A 1 90 ? 16.643 -9.179 3.046 1.00 67.81 90 ALA A O 1
ATOM 680 N N . LYS A 1 91 ? 16.948 -8.827 0.848 1.00 67.00 91 LYS A N 1
ATOM 681 C CA . LYS A 1 91 ? 18.088 -9.749 0.690 1.00 67.00 91 LYS A CA 1
ATOM 682 C C . LYS A 1 91 ? 19.310 -9.322 1.509 1.00 67.00 91 LYS A C 1
ATOM 684 O O . LYS A 1 91 ? 19.981 -10.164 2.096 1.00 67.00 91 LYS A O 1
ATOM 689 N N . ALA A 1 92 ? 19.580 -8.021 1.592 1.00 63.47 92 ALA A N 1
ATOM 690 C CA . ALA A 1 92 ? 20.688 -7.466 2.369 1.00 63.47 92 ALA A CA 1
ATOM 691 C C . ALA A 1 92 ? 20.426 -7.434 3.890 1.00 63.47 92 ALA A C 1
ATOM 693 O O . ALA A 1 92 ? 21.237 -6.881 4.637 1.00 63.47 92 ALA A O 1
ATOM 694 N N . GLY A 1 93 ? 19.291 -7.966 4.366 1.00 57.66 93 GLY A N 1
ATOM 695 C CA . GLY A 1 93 ? 18.916 -7.934 5.782 1.00 57.66 93 GLY A CA 1
ATOM 696 C C . GLY A 1 93 ? 18.678 -6.516 6.316 1.00 57.66 93 GLY A C 1
ATOM 697 O O . GLY A 1 93 ? 18.782 -6.275 7.520 1.00 57.66 93 GLY A O 1
ATOM 698 N N . GLN A 1 94 ? 18.367 -5.550 5.442 1.00 57.81 94 GLN A N 1
ATOM 699 C CA . GLN A 1 94 ? 18.079 -4.157 5.801 1.00 57.81 94 GLN A CA 1
ATOM 700 C C . GLN A 1 94 ? 16.627 -3.996 6.291 1.00 57.81 94 GLN A C 1
ATOM 702 O O . GLN A 1 94 ? 15.876 -3.132 5.831 1.00 57.81 94 GLN A O 1
ATOM 707 N N . TRP A 1 95 ? 16.245 -4.812 7.278 1.00 61.72 95 TRP A N 1
ATOM 708 C CA . TRP A 1 95 ? 14.898 -4.931 7.852 1.00 61.72 95 TRP A CA 1
ATOM 709 C C . TRP A 1 95 ? 14.278 -3.604 8.299 1.00 61.72 95 TRP A C 1
ATOM 711 O O . TRP A 1 95 ? 13.068 -3.427 8.218 1.00 61.72 95 TRP A O 1
ATOM 721 N N . LYS A 1 96 ? 15.100 -2.620 8.681 1.00 62.97 96 LYS A N 1
ATOM 722 C CA . LYS A 1 96 ? 14.636 -1.283 9.086 1.00 62.97 96 LYS A CA 1
ATOM 723 C C . LYS A 1 96 ? 13.914 -0.519 7.970 1.00 62.97 96 LYS A C 1
ATOM 725 O O . LYS A 1 96 ? 13.009 0.259 8.266 1.00 62.97 96 LYS A O 1
ATOM 730 N N . LEU A 1 97 ? 14.298 -0.708 6.703 1.00 65.69 97 LEU A N 1
ATOM 731 C CA . LEU A 1 97 ? 13.624 -0.045 5.580 1.00 65.69 97 LEU A CA 1
ATOM 732 C C . LEU A 1 97 ? 12.254 -0.680 5.312 1.00 65.69 97 LEU A C 1
ATOM 734 O O . LEU A 1 97 ? 11.262 0.035 5.179 1.00 65.69 97 LEU A O 1
ATOM 738 N N . VAL A 1 98 ? 12.207 -2.014 5.299 1.00 66.38 98 VAL A N 1
ATOM 739 C CA . VAL A 1 98 ? 10.980 -2.811 5.157 1.00 66.38 98 VAL A CA 1
ATOM 740 C C . VAL A 1 98 ? 10.002 -2.504 6.286 1.00 66.38 98 VAL A C 1
ATOM 742 O O . VAL A 1 98 ? 8.828 -2.241 6.023 1.00 66.38 98 VAL A O 1
ATOM 745 N N . GLN A 1 99 ? 10.498 -2.468 7.528 1.00 71.81 99 GLN A N 1
ATOM 746 C CA . GLN A 1 99 ? 9.728 -2.063 8.696 1.00 71.81 99 GLN A CA 1
ATOM 747 C C . GLN A 1 99 ? 9.125 -0.685 8.433 1.00 71.81 99 GLN A C 1
ATOM 749 O O . GLN A 1 99 ? 7.912 -0.578 8.320 1.00 71.81 99 GLN A O 1
ATOM 754 N N . ARG A 1 100 ? 9.940 0.350 8.192 1.00 76.50 100 ARG A N 1
ATOM 755 C CA . ARG A 1 100 ? 9.451 1.726 7.988 1.00 76.50 100 ARG A CA 1
ATOM 756 C C . ARG A 1 100 ? 8.392 1.854 6.885 1.00 76.50 100 ARG A C 1
ATOM 758 O O . ARG A 1 100 ? 7.428 2.602 7.049 1.00 76.50 100 ARG A O 1
ATOM 765 N N . GLN A 1 101 ? 8.550 1.144 5.768 1.00 74.88 101 GLN A N 1
ATOM 766 C CA . GLN A 1 101 ? 7.550 1.137 4.695 1.00 74.88 101 GLN A CA 1
ATOM 767 C C . GLN A 1 101 ? 6.242 0.469 5.132 1.00 74.88 101 GLN A C 1
ATOM 769 O O . GLN A 1 101 ? 5.170 1.021 4.893 1.00 74.88 101 GLN A O 1
ATOM 774 N N . SER A 1 102 ? 6.325 -0.669 5.818 1.00 77.00 102 SER A N 1
ATOM 775 C CA . SER A 1 102 ? 5.154 -1.389 6.333 1.00 77.00 102 SER A CA 1
ATOM 776 C C . SER A 1 102 ? 4.415 -0.568 7.390 1.00 77.00 102 SER A C 1
ATOM 778 O O . SER A 1 102 ? 3.192 -0.454 7.343 1.00 77.00 102 SER A O 1
ATOM 780 N N . GLN A 1 103 ? 5.161 0.108 8.272 1.00 85.25 103 GLN A N 1
ATOM 781 C CA . GLN A 1 103 ? 4.598 1.046 9.243 1.00 85.25 103 GLN A CA 1
ATOM 782 C C . GLN A 1 103 ? 3.835 2.179 8.545 1.00 85.25 103 GLN A C 1
ATOM 784 O O . GLN A 1 103 ? 2.730 2.534 8.945 1.00 85.25 103 GLN A O 1
ATOM 789 N N . THR A 1 104 ? 4.397 2.702 7.451 1.00 85.88 104 THR A N 1
ATOM 790 C CA . THR A 1 104 ? 3.766 3.756 6.646 1.00 85.88 104 THR A CA 1
ATOM 791 C C . THR A 1 104 ? 2.473 3.271 5.985 1.00 85.88 104 THR A C 1
ATOM 793 O O . THR A 1 104 ? 1.466 3.976 6.012 1.00 85.88 104 THR A O 1
ATOM 796 N N . GLN A 1 105 ? 2.465 2.056 5.427 1.00 83.88 105 GLN A N 1
ATOM 797 C CA . GLN A 1 105 ? 1.269 1.458 4.822 1.00 83.88 105 GLN A CA 1
ATOM 798 C C . GLN A 1 105 ? 0.150 1.241 5.847 1.00 83.88 105 GLN A C 1
ATOM 800 O O . GLN A 1 105 ? -0.991 1.629 5.597 1.00 83.88 105 GLN A O 1
ATOM 805 N N . LEU A 1 106 ? 0.481 0.689 7.017 1.00 88.56 106 LEU A N 1
ATOM 806 C CA . LEU A 1 106 ? -0.466 0.508 8.119 1.00 88.56 106 LEU A CA 1
ATOM 807 C C . LEU A 1 106 ? -1.021 1.848 8.617 1.00 88.56 106 LEU A C 1
ATOM 809 O O . LEU A 1 106 ? -2.225 1.978 8.833 1.00 88.56 106 LEU A O 1
ATOM 813 N N . GLY A 1 107 ? -0.178 2.877 8.705 1.00 91.50 107 GLY A N 1
ATOM 814 C CA . GLY A 1 107 ? -0.605 4.236 9.028 1.00 91.50 107 GLY A CA 1
ATOM 815 C C . GLY A 1 107 ? -1.604 4.820 8.026 1.00 91.50 107 GLY A C 1
ATOM 816 O O . GLY A 1 107 ? -2.632 5.377 8.415 1.00 91.50 107 GLY A O 1
ATOM 817 N N . HIS A 1 108 ? -1.362 4.644 6.724 1.00 90.25 108 HIS A N 1
ATOM 818 C CA . HIS A 1 108 ? -2.324 5.047 5.694 1.00 90.25 108 HIS A CA 1
ATOM 819 C C . HIS A 1 108 ? -3.642 4.274 5.787 1.00 90.25 108 HIS A C 1
ATOM 821 O O . HIS A 1 108 ? -4.704 4.868 5.602 1.00 90.25 108 HIS A O 1
ATOM 827 N N . MET A 1 109 ? -3.593 2.985 6.128 1.00 87.75 109 MET A N 1
ATOM 828 C CA . MET A 1 109 ? -4.795 2.190 6.365 1.00 87.75 109 MET A CA 1
ATOM 829 C C . MET A 1 109 ? -5.596 2.714 7.565 1.00 87.75 109 MET A C 1
ATOM 831 O O . MET A 1 109 ? -6.816 2.827 7.462 1.00 87.75 109 MET A O 1
ATOM 835 N N . ALA A 1 110 ? -4.940 3.113 8.661 1.00 93.62 110 ALA A N 1
ATOM 836 C CA . ALA A 1 110 ? -5.613 3.703 9.823 1.00 93.62 110 ALA A CA 1
ATOM 837 C C . ALA A 1 110 ? -6.358 4.998 9.445 1.00 93.62 110 ALA A C 1
ATOM 839 O O . ALA A 1 110 ? -7.529 5.184 9.788 1.00 93.62 110 ALA A O 1
ATOM 840 N N . LEU A 1 111 ? -5.718 5.865 8.652 1.00 92.50 111 LEU A N 1
ATOM 841 C CA . LEU A 1 111 ? -6.353 7.077 8.123 1.00 92.50 111 LEU A CA 1
ATOM 842 C C . LEU A 1 111 ? -7.510 6.762 7.163 1.00 92.50 111 LEU A C 1
ATOM 844 O O . LEU A 1 111 ? -8.551 7.416 7.214 1.00 92.50 111 LEU A O 1
ATOM 848 N N . GLN A 1 112 ? -7.374 5.743 6.312 1.00 89.50 112 GLN A N 1
ATOM 849 C CA . GLN A 1 112 ? -8.445 5.316 5.410 1.00 89.50 112 GLN A CA 1
ATOM 850 C C . GLN A 1 112 ? -9.651 4.751 6.176 1.00 89.50 112 GLN A C 1
ATOM 852 O O . GLN A 1 112 ? -10.800 5.033 5.817 1.00 89.50 112 GLN A O 1
ATOM 857 N N . MET A 1 113 ? -9.417 3.990 7.250 1.00 92.31 113 MET A N 1
ATOM 858 C CA . MET A 1 113 ? -10.479 3.530 8.149 1.00 92.31 113 MET A CA 1
ATOM 859 C C . MET A 1 113 ? -11.227 4.722 8.753 1.00 92.31 113 MET A C 1
ATOM 861 O O . MET A 1 113 ? -12.457 4.752 8.710 1.00 92.31 113 MET A O 1
ATOM 865 N N . ARG A 1 114 ? -10.500 5.749 9.217 1.00 94.25 114 ARG A N 1
ATOM 866 C CA . ARG A 1 114 ? -11.092 6.996 9.729 1.00 94.25 114 ARG A CA 1
ATOM 867 C C . ARG A 1 114 ? -11.982 7.666 8.689 1.00 94.25 114 ARG A C 1
ATOM 869 O O . ARG A 1 114 ? -13.119 8.015 8.992 1.00 94.25 114 ARG A O 1
ATOM 876 N N . SER A 1 115 ? -11.496 7.818 7.458 1.00 90.38 115 SER A N 1
ATOM 877 C CA . SER A 1 115 ? -12.282 8.394 6.361 1.00 90.38 115 SER A CA 1
ATOM 878 C C . SER A 1 115 ? -13.540 7.581 6.048 1.00 90.38 115 SER A C 1
ATOM 880 O O . SER A 1 115 ? -14.586 8.158 5.760 1.00 90.38 115 SER A O 1
ATOM 882 N N . THR A 1 116 ? -13.464 6.252 6.141 1.00 90.19 116 THR A N 1
ATOM 883 C CA . THR A 1 116 ? -14.614 5.359 5.926 1.00 90.19 116 THR A CA 1
ATOM 884 C C . THR A 1 116 ? -15.672 5.545 7.017 1.00 90.19 116 THR A C 1
ATOM 886 O O . THR A 1 116 ? -16.864 5.643 6.715 1.00 90.19 116 THR A O 1
ATOM 889 N N . ILE A 1 117 ? -15.245 5.655 8.278 1.00 93.75 117 ILE A N 1
ATOM 890 C CA . ILE A 1 117 ? -16.125 5.932 9.422 1.00 93.75 117 ILE A CA 1
ATOM 891 C C . ILE A 1 117 ? -16.771 7.313 9.285 1.00 93.75 117 ILE A C 1
ATOM 893 O O . ILE A 1 117 ? -17.991 7.415 9.396 1.00 93.75 117 ILE A O 1
ATOM 897 N N . GLU A 1 118 ? -15.992 8.349 8.958 1.00 94.62 118 GLU A N 1
ATOM 898 C CA . GLU A 1 118 ? -16.508 9.703 8.726 1.00 94.62 118 GLU A CA 1
ATOM 899 C C . GLU A 1 118 ? -17.560 9.718 7.613 1.00 94.62 118 GLU A C 1
ATOM 901 O O . GLU A 1 118 ? -18.658 10.227 7.812 1.00 94.62 118 GLU A O 1
ATOM 906 N N . SER A 1 119 ? -17.270 9.099 6.465 1.00 92.00 119 SER A N 1
ATOM 907 C CA . SER A 1 119 ? -18.216 9.022 5.347 1.00 92.00 119 SER A CA 1
ATOM 908 C C . SER A 1 119 ? -19.501 8.278 5.724 1.00 92.00 119 SER A C 1
ATOM 910 O O . SER A 1 119 ? -20.592 8.669 5.304 1.00 92.00 119 SER A O 1
ATOM 912 N N . THR A 1 120 ? -19.390 7.214 6.525 1.00 93.00 120 THR A N 1
ATOM 913 C CA . THR A 1 120 ? -20.549 6.438 6.992 1.00 93.00 120 THR A CA 1
ATOM 914 C C . THR A 1 120 ? -21.393 7.255 7.968 1.00 93.00 120 THR A C 1
ATOM 916 O O . THR A 1 120 ? -22.614 7.300 7.826 1.00 93.00 120 THR A O 1
ATOM 919 N N . LYS A 1 121 ? -20.756 7.964 8.911 1.00 97.12 121 LYS A N 1
ATOM 920 C CA . LYS A 1 121 ? -21.433 8.907 9.810 1.00 97.12 121 LYS A CA 1
ATOM 921 C C . LYS A 1 121 ? -22.172 9.976 9.005 1.00 97.12 121 LYS A C 1
ATOM 923 O O . LYS A 1 121 ? -23.353 10.185 9.254 1.00 97.12 121 LYS A O 1
ATOM 928 N N . GLN A 1 122 ? -21.519 10.616 8.032 1.00 95.38 122 GLN A N 1
ATOM 929 C CA . GLN A 1 122 ? -22.151 11.668 7.224 1.00 95.38 122 GLN A CA 1
ATOM 930 C C . GLN A 1 122 ? -23.367 11.155 6.449 1.00 95.38 122 GLN A C 1
ATOM 932 O O . GLN A 1 122 ? -24.410 11.797 6.475 1.00 95.38 122 GLN A O 1
ATOM 937 N N . THR A 1 123 ? -23.281 9.954 5.871 1.00 93.44 123 THR A N 1
ATOM 938 C CA . THR A 1 123 ? -24.424 9.322 5.187 1.00 93.44 123 THR A CA 1
ATOM 939 C C . THR A 1 123 ? -25.620 9.153 6.135 1.00 93.44 123 THR A C 1
ATOM 941 O O . THR A 1 123 ? -26.740 9.519 5.796 1.00 93.44 123 THR A O 1
ATOM 944 N N . ILE A 1 124 ? -25.390 8.674 7.364 1.00 95.62 124 ILE A N 1
ATOM 945 C CA . ILE A 1 124 ? -26.450 8.538 8.380 1.00 95.62 124 ILE A CA 1
ATOM 946 C C . ILE A 1 124 ? -27.027 9.906 8.768 1.00 95.62 124 ILE A C 1
ATOM 948 O O . ILE A 1 124 ? -28.242 10.052 8.907 1.00 95.62 124 ILE A O 1
ATOM 952 N N . LEU A 1 125 ? -26.174 10.917 8.961 1.00 97.38 125 LEU A N 1
ATOM 953 C CA . LEU A 1 125 ? -26.616 12.270 9.307 1.00 97.38 125 LEU A CA 1
ATOM 954 C C . LEU A 1 125 ? -27.500 12.869 8.205 1.00 97.38 125 LEU A C 1
ATOM 956 O O . LEU A 1 125 ? -28.541 13.458 8.505 1.00 97.38 125 LEU A O 1
ATOM 960 N N . GLU A 1 126 ? -27.127 12.685 6.941 1.00 96.31 126 GLU A N 1
ATOM 961 C CA . GLU A 1 126 ? -27.904 13.120 5.779 1.00 96.31 126 GLU A CA 1
ATOM 962 C C . GLU A 1 126 ? -29.262 12.411 5.700 1.00 96.31 126 GLU A C 1
ATOM 964 O O . GLU A 1 126 ? -30.295 13.078 5.604 1.00 96.31 126 GLU A O 1
ATOM 969 N N . GLU A 1 127 ? -29.275 11.080 5.796 1.00 96.19 127 GLU A N 1
ATOM 970 C CA . GLU A 1 127 ? -30.477 10.267 5.581 1.00 96.19 127 GLU A CA 1
ATOM 971 C C . GLU A 1 127 ? -31.475 10.317 6.748 1.00 96.19 127 GLU A C 1
ATOM 973 O O . GLU A 1 127 ? -32.687 10.329 6.526 1.00 96.19 127 GLU A O 1
ATOM 978 N N . GLU A 1 128 ? -30.996 10.348 7.993 1.00 97.25 128 GLU A N 1
ATOM 979 C CA . GLU A 1 128 ? -31.848 10.176 9.182 1.00 97.25 128 GLU A CA 1
ATOM 980 C C . GLU A 1 128 ? -31.971 11.429 10.043 1.00 97.25 128 GLU A C 1
ATOM 982 O O . GLU A 1 128 ? -32.918 11.556 10.824 1.00 97.25 128 GLU A O 1
ATOM 987 N N . TYR A 1 129 ? -31.044 12.372 9.888 1.00 96.94 129 TYR A N 1
ATOM 988 C CA . TYR A 1 129 ? -30.996 13.598 10.681 1.00 96.94 129 TYR A CA 1
ATOM 989 C C . TYR A 1 129 ? -31.093 14.863 9.821 1.00 96.94 129 TYR A C 1
ATOM 991 O O . TYR A 1 129 ? -30.861 15.962 10.325 1.00 96.94 129 TYR A O 1
ATOM 999 N N . ASN A 1 130 ? -31.511 14.729 8.555 1.00 95.31 130 ASN A N 1
ATOM 1000 C CA . ASN A 1 130 ? -31.680 15.821 7.589 1.00 95.31 130 ASN A CA 1
ATOM 1001 C C . ASN A 1 130 ? -30.404 16.660 7.390 1.00 95.31 130 ASN A C 1
ATOM 1003 O O . ASN A 1 130 ? -30.480 17.879 7.232 1.00 95.31 130 ASN A O 1
ATOM 1007 N N . GLY A 1 131 ? -29.233 16.025 7.459 1.00 93.88 131 GLY A N 1
ATOM 1008 C CA . GLY A 1 131 ? -27.937 16.684 7.291 1.00 93.88 131 GLY A CA 1
ATOM 1009 C C . GLY A 1 131 ? -27.506 17.557 8.472 1.00 93.88 131 GLY A C 1
ATOM 1010 O O . GLY A 1 131 ? -26.600 18.373 8.314 1.00 93.88 131 GLY A O 1
ATOM 1011 N N . ARG A 1 132 ? -28.135 17.416 9.651 1.00 97.00 132 ARG A N 1
ATOM 1012 C CA . ARG A 1 132 ? -27.639 18.042 10.890 1.00 97.00 132 ARG A CA 1
ATOM 1013 C C . ARG A 1 132 ? -26.205 17.595 11.157 1.00 97.00 132 ARG A C 1
ATOM 1015 O O . ARG A 1 132 ? -25.880 16.416 11.034 1.00 97.00 132 ARG A O 1
ATOM 1022 N N . SER A 1 133 ? -25.365 18.531 11.576 1.00 96.56 133 SER A N 1
ATOM 1023 C CA . SER A 1 133 ? -23.995 18.237 11.984 1.00 96.56 133 SER A CA 1
ATOM 1024 C C . SER A 1 133 ? -23.956 17.436 13.291 1.00 96.56 133 SER A C 1
ATOM 1026 O O . SER A 1 133 ? -24.870 17.504 14.116 1.00 96.56 133 SER A O 1
ATOM 1028 N N . TRP A 1 134 ? -22.860 16.703 13.510 1.00 96.62 134 TRP A N 1
ATOM 1029 C CA . TRP A 1 134 ? -22.647 15.894 14.716 1.00 96.62 134 TRP A CA 1
ATOM 1030 C C . TRP A 1 134 ? -22.849 16.681 16.023 1.00 96.62 134 TRP A C 1
ATOM 1032 O O . TRP A 1 134 ? -23.493 16.196 16.953 1.00 96.62 134 TRP A O 1
ATOM 1042 N N . ALA A 1 135 ? -22.349 17.919 16.075 1.00 96.44 135 ALA A N 1
ATOM 1043 C CA . ALA A 1 135 ? -22.433 18.785 17.251 1.00 96.44 135 ALA A CA 1
ATOM 1044 C C . ALA A 1 135 ? -23.857 19.294 17.547 1.00 96.44 135 ALA A C 1
ATOM 1046 O O . ALA A 1 135 ? -24.135 19.733 18.660 1.00 96.44 135 ALA A O 1
ATOM 1047 N N . GLU A 1 136 ? -24.765 19.246 16.568 1.00 97.12 136 GLU A N 1
ATOM 1048 C CA . GLU A 1 136 ? -26.165 19.647 16.742 1.00 97.12 136 GLU A CA 1
ATOM 1049 C C . GLU A 1 136 ? -27.040 18.510 17.279 1.00 97.12 136 GLU A C 1
ATOM 1051 O O . GLU A 1 136 ? -28.191 18.752 17.654 1.00 97.12 136 GLU A O 1
ATOM 1056 N N . LEU A 1 137 ? -26.541 17.272 17.282 1.00 97.94 137 LEU A N 1
ATOM 1057 C CA . LEU A 1 137 ? -27.247 16.114 17.814 1.00 97.94 137 LEU A CA 1
ATOM 1058 C C . LEU A 1 137 ? -27.254 16.112 19.348 1.00 97.94 137 LEU A C 1
ATOM 1060 O O . LEU A 1 137 ? -26.298 16.504 20.009 1.00 97.94 137 LEU A O 1
ATOM 1064 N N . THR A 1 138 ? -28.344 15.620 19.933 1.00 97.88 138 THR A N 1
ATOM 1065 C CA . THR A 1 138 ? -28.389 15.303 21.366 1.00 97.88 138 THR A CA 1
ATOM 1066 C C . THR A 1 138 ? -27.502 14.088 21.673 1.00 97.88 138 THR A C 1
ATOM 1068 O O . THR A 1 138 ? -27.314 13.245 20.795 1.00 97.88 138 THR A O 1
ATOM 1071 N N . PRO A 1 139 ? -27.037 13.895 22.922 1.00 97.38 139 PRO A N 1
ATOM 1072 C CA . PRO A 1 139 ? -26.213 12.733 23.278 1.00 97.38 139 PRO A CA 1
ATOM 1073 C C . PRO A 1 139 ? -26.852 11.379 22.921 1.00 97.38 139 PRO A C 1
ATOM 1075 O O . PRO A 1 139 ? -26.182 10.462 22.461 1.00 97.38 139 PRO A O 1
ATOM 1078 N N . ALA A 1 140 ? -28.177 11.258 23.054 1.00 97.31 140 ALA A N 1
ATOM 1079 C CA . ALA A 1 140 ? -28.902 10.043 22.678 1.00 97.31 140 ALA A CA 1
ATOM 1080 C C . ALA A 1 140 ? -29.028 9.852 21.153 1.00 97.31 140 ALA A C 1
ATOM 1082 O O . ALA A 1 140 ? -29.239 8.737 20.680 1.00 97.31 140 ALA A O 1
ATOM 1083 N N . GLU A 1 141 ? -28.982 10.926 20.365 1.00 97.88 141 GLU A N 1
ATOM 1084 C CA . GLU A 1 141 ? -28.895 10.842 18.903 1.00 97.88 141 GLU A CA 1
ATOM 1085 C C . GLU A 1 141 ? -27.470 10.480 18.471 1.00 97.88 141 GLU A C 1
ATOM 1087 O O . GLU A 1 141 ? -27.312 9.574 17.660 1.00 97.88 141 GLU A O 1
ATOM 1092 N N . GLN A 1 142 ? -26.454 11.106 19.071 1.00 97.62 142 GLN A N 1
ATOM 1093 C CA . GLN A 1 142 ? -25.041 10.793 18.848 1.00 97.62 142 GLN A CA 1
ATOM 1094 C C . GLN A 1 142 ? -24.746 9.312 19.103 1.00 97.62 142 GLN A C 1
ATOM 1096 O O . GLN A 1 142 ? -24.205 8.627 18.237 1.00 97.62 142 GLN A O 1
ATOM 1101 N N . GLN A 1 143 ? -25.198 8.785 20.242 1.00 95.44 143 GLN A N 1
ATOM 1102 C CA . GLN A 1 143 ? -25.027 7.374 20.576 1.00 95.44 143 GLN A CA 1
ATOM 1103 C C . GLN A 1 143 ? -25.689 6.443 19.545 1.00 95.44 143 GLN A C 1
ATOM 1105 O O . GLN A 1 143 ? -25.084 5.463 19.119 1.00 95.44 143 GLN A O 1
ATOM 1110 N N . ARG A 1 144 ? -26.899 6.776 19.072 1.00 96.44 144 ARG A N 1
ATOM 1111 C CA . ARG A 1 144 ? -27.594 5.994 18.032 1.00 96.44 144 ARG A CA 1
ATOM 1112 C C . ARG A 1 144 ? -26.850 5.997 16.699 1.00 96.44 144 ARG A C 1
ATOM 1114 O O . ARG A 1 144 ? -26.801 4.967 16.031 1.00 96.44 144 ARG A O 1
ATOM 1121 N N . VAL A 1 145 ? -26.269 7.131 16.314 1.00 97.19 145 VAL A N 1
ATOM 1122 C CA . VAL A 1 145 ? -25.429 7.227 15.113 1.00 97.19 145 VAL A CA 1
ATOM 1123 C C . VAL A 1 145 ? -24.162 6.388 15.284 1.00 97.19 145 VAL A C 1
ATOM 1125 O O . VAL A 1 145 ? -23.858 5.597 14.395 1.00 97.19 145 VAL A O 1
ATOM 1128 N N . LYS A 1 146 ? -23.472 6.489 16.428 1.00 95.56 146 LYS A N 1
ATOM 1129 C CA . LYS A 1 146 ? -22.270 5.697 16.748 1.00 95.56 146 LYS A CA 1
ATOM 1130 C C . LYS A 1 146 ? -22.538 4.190 16.636 1.00 95.56 146 LYS A C 1
ATOM 1132 O O . LYS A 1 146 ? -21.877 3.510 15.856 1.00 95.56 146 LYS A O 1
ATOM 1137 N N . GLU A 1 147 ? -23.576 3.691 17.310 1.00 93.88 147 GLU A N 1
ATOM 1138 C CA . GLU A 1 147 ? -23.996 2.278 17.256 1.00 93.88 147 GLU A CA 1
ATOM 1139 C C . GLU A 1 147 ? -24.370 1.821 15.839 1.00 93.88 147 GLU A C 1
ATOM 1141 O O . GLU A 1 147 ? -24.179 0.660 15.464 1.00 93.88 147 GLU A O 1
ATOM 1146 N N . LYS A 1 148 ? -24.939 2.720 15.031 1.00 94.38 148 LYS A N 1
ATOM 1147 C CA . LYS A 1 148 ? -25.300 2.410 13.649 1.00 94.38 148 LYS A CA 1
ATOM 1148 C C . LYS A 1 148 ? -24.076 2.354 12.738 1.00 94.38 148 LYS A C 1
ATOM 1150 O O . LYS A 1 148 ? -24.006 1.443 11.914 1.00 94.38 148 LYS A O 1
ATOM 1155 N N . VAL A 1 149 ? -23.111 3.261 12.900 1.00 94.31 149 VAL A N 1
ATOM 1156 C CA . VAL A 1 149 ? -21.835 3.191 12.170 1.00 94.31 149 VAL A CA 1
ATOM 1157 C C . VAL A 1 149 ? -21.099 1.903 12.517 1.00 94.31 149 VAL A C 1
ATOM 1159 O O . VAL A 1 149 ? -20.693 1.186 11.604 1.00 94.31 149 VAL A O 1
ATOM 1162 N N . GLU A 1 150 ? -20.990 1.563 13.802 1.00 92.12 150 GLU A N 1
ATOM 1163 C CA . GLU A 1 150 ? -20.374 0.308 14.249 1.00 92.12 150 GLU A CA 1
ATOM 1164 C C . GLU A 1 150 ? -21.020 -0.905 13.567 1.00 92.12 150 GLU A C 1
ATOM 1166 O O . GLU A 1 150 ? -20.335 -1.739 12.972 1.00 92.12 150 GLU A O 1
ATOM 1171 N N . ARG A 1 151 ? -22.356 -0.941 13.524 1.00 90.44 151 ARG A N 1
ATOM 1172 C CA . ARG A 1 151 ? -23.108 -2.027 12.887 1.00 90.44 151 ARG A CA 1
ATOM 1173 C C . ARG A 1 151 ? -22.896 -2.108 11.388 1.00 90.44 151 ARG A C 1
ATOM 1175 O O . ARG A 1 151 ? -22.778 -3.209 10.859 1.00 90.44 151 ARG A O 1
ATOM 1182 N N . ILE A 1 152 ? -22.854 -0.971 10.701 1.00 86.56 152 ILE A N 1
ATOM 1183 C CA . ILE A 1 152 ? -22.611 -0.936 9.257 1.00 86.56 152 ILE A CA 1
ATOM 1184 C C . ILE A 1 152 ? -21.190 -1.410 8.948 1.00 86.56 152 ILE A C 1
ATOM 1186 O O . ILE A 1 152 ? -21.011 -2.200 8.028 1.00 86.56 152 ILE A O 1
ATOM 1190 N N . ILE A 1 153 ? -20.194 -0.970 9.718 1.00 87.06 153 ILE A N 1
ATOM 1191 C CA . ILE A 1 153 ? -18.776 -1.243 9.460 1.00 87.06 153 ILE A CA 1
ATOM 1192 C C . ILE A 1 153 ? -18.381 -2.649 9.927 1.00 87.06 153 ILE A C 1
ATOM 1194 O O . ILE A 1 153 ? -17.908 -3.459 9.128 1.00 87.06 153 ILE A O 1
ATOM 1198 N N . ALA A 1 154 ? -18.601 -2.964 11.200 1.00 85.75 154 ALA A N 1
ATOM 1199 C CA . ALA A 1 154 ? -18.139 -4.190 11.849 1.00 85.75 154 ALA A CA 1
ATOM 1200 C C . ALA A 1 154 ? -19.200 -5.302 11.907 1.00 85.75 154 ALA A C 1
ATOM 1202 O O . ALA A 1 154 ? -18.877 -6.454 12.207 1.00 85.75 154 ALA A O 1
ATOM 1203 N N . GLY A 1 155 ? -20.464 -4.985 11.614 1.00 82.38 155 GLY A N 1
ATOM 1204 C CA . GLY A 1 155 ? -21.561 -5.954 11.669 1.00 82.38 155 GLY A CA 1
ATOM 1205 C C . GLY A 1 155 ? -22.087 -6.208 13.080 1.00 82.38 155 GLY A C 1
ATOM 1206 O O . GLY A 1 155 ? -22.865 -7.142 13.271 1.00 82.38 155 GLY A O 1
ATOM 1207 N N . THR A 1 156 ? -21.664 -5.417 14.065 1.00 79.94 156 THR A N 1
ATOM 1208 C CA . THR A 1 156 ? -22.032 -5.574 15.475 1.00 79.94 156 THR A CA 1
ATOM 1209 C C . THR A 1 156 ? -22.379 -4.232 16.113 1.00 79.94 156 THR A C 1
ATOM 1211 O O . THR A 1 156 ? -22.144 -3.182 15.529 1.00 79.94 156 THR A O 1
ATOM 1214 N N . ALA A 1 157 ? -23.034 -4.286 17.264 1.00 69.75 157 ALA A N 1
ATOM 1215 C CA . ALA A 1 157 ? -23.299 -3.130 18.109 1.00 69.75 157 ALA A CA 1
ATOM 1216 C C . ALA A 1 157 ? -23.056 -3.568 19.557 1.00 69.75 157 ALA A C 1
ATOM 1218 O O . ALA A 1 157 ? -24.016 -3.786 20.301 1.00 69.75 157 ALA A O 1
ATOM 1219 N N . GLY A 1 158 ? -21.791 -3.806 19.904 1.00 62.94 158 GLY A N 1
ATOM 1220 C CA . GLY A 1 158 ? -21.395 -4.134 21.270 1.00 62.94 158 GLY A CA 1
ATOM 1221 C C . GLY A 1 158 ? -21.012 -5.589 21.565 1.00 62.94 158 GLY A C 1
ATOM 1222 O O . GLY A 1 158 ? -21.087 -5.962 22.736 1.00 62.94 158 GLY A O 1
ATOM 1223 N N . ASN A 1 159 ? -20.658 -6.426 20.575 1.00 70.94 159 ASN A N 1
ATOM 1224 C CA . ASN A 1 159 ? -19.933 -7.682 20.845 1.00 70.94 159 ASN A CA 1
ATOM 1225 C C . ASN A 1 159 ? -19.405 -8.364 19.572 1.00 70.94 159 ASN A C 1
ATOM 1227 O O . ASN A 1 159 ? -20.226 -8.926 18.843 1.00 70.94 159 ASN A O 1
ATOM 1231 N N . GLN A 1 160 ? -18.082 -8.413 19.375 1.00 77.81 160 GLN A N 1
ATOM 1232 C CA . GLN A 1 160 ? -17.375 -9.151 18.306 1.00 77.81 160 GLN A CA 1
ATOM 1233 C C . GLN A 1 160 ? -17.859 -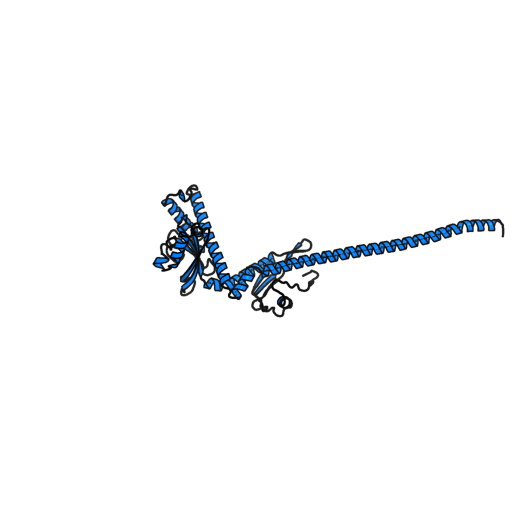8.876 16.865 1.00 77.81 160 GLN A C 1
ATOM 1235 O O . GLN A 1 160 ? -19.029 -8.670 16.560 1.00 77.81 160 GLN A O 1
ATOM 1240 N N . THR A 1 161 ? -16.959 -8.915 15.890 1.00 78.88 161 THR A N 1
ATOM 1241 C CA . THR A 1 161 ? -17.348 -8.635 14.492 1.00 78.88 161 THR A CA 1
ATOM 1242 C C . THR A 1 161 ? -18.210 -9.750 13.898 1.00 78.88 161 THR A C 1
ATOM 1244 O O . THR A 1 161 ? -17.934 -10.930 14.123 1.00 78.88 161 THR A O 1
ATOM 1247 N N . THR A 1 162 ? -19.180 -9.401 13.050 1.00 78.00 162 THR A N 1
ATOM 1248 C CA . THR A 1 162 ? -19.975 -10.384 12.294 1.00 78.00 162 THR A CA 1
ATOM 1249 C C . THR A 1 162 ? -19.837 -10.159 10.792 1.00 78.00 162 THR A C 1
ATOM 1251 O O . THR A 1 162 ? -19.579 -9.045 10.339 1.00 78.00 162 THR A O 1
ATOM 1254 N N . ALA A 1 163 ? -20.079 -11.197 9.985 1.00 79.38 163 ALA A N 1
ATOM 1255 C CA . ALA A 1 163 ? -20.006 -11.105 8.522 1.00 79.38 163 ALA A CA 1
ATOM 1256 C C . ALA A 1 163 ? -21.036 -10.137 7.891 1.00 79.38 163 ALA A C 1
ATOM 1258 O O . ALA A 1 163 ? -20.995 -9.913 6.684 1.00 79.38 163 ALA A O 1
ATOM 1259 N N . ALA A 1 164 ? -21.964 -9.577 8.677 1.00 77.06 164 ALA A N 1
ATOM 1260 C CA . ALA A 1 164 ? -22.960 -8.619 8.203 1.00 77.06 164 ALA A CA 1
ATOM 1261 C C . ALA A 1 164 ? -22.400 -7.198 7.989 1.00 77.06 164 ALA A C 1
ATOM 1263 O O . ALA A 1 164 ? -23.041 -6.398 7.312 1.00 77.06 164 ALA A O 1
ATOM 1264 N N . GLY A 1 165 ? -21.229 -6.876 8.554 1.00 80.44 165 GLY A N 1
ATOM 1265 C CA . GLY A 1 165 ? -20.585 -5.573 8.375 1.00 80.44 165 GLY A CA 1
ATOM 1266 C C . GLY A 1 165 ? -19.935 -5.429 7.001 1.00 80.44 165 GLY A C 1
ATOM 1267 O O . GLY A 1 165 ? -19.278 -6.360 6.525 1.00 80.44 165 GLY A O 1
ATOM 1268 N N . SER A 1 166 ? -20.053 -4.251 6.390 1.00 81.81 166 SER A N 1
ATOM 1269 C CA . SER A 1 166 ? -19.478 -3.926 5.076 1.00 81.81 166 SER A CA 1
ATOM 1270 C C . SER A 1 166 ? -17.950 -4.020 5.056 1.00 81.81 166 SER A C 1
ATOM 1272 O O . SER A 1 166 ? -17.363 -4.378 4.037 1.00 81.81 166 SER A O 1
ATOM 1274 N N . ALA A 1 167 ? -17.320 -3.761 6.200 1.00 82.81 167 ALA A N 1
ATOM 1275 C CA . ALA A 1 167 ? -15.882 -3.806 6.427 1.00 82.81 167 ALA A CA 1
ATOM 1276 C C . ALA A 1 167 ? -15.479 -4.937 7.391 1.00 82.81 167 ALA A C 1
ATOM 1278 O O . ALA A 1 167 ? -14.341 -4.980 7.845 1.00 82.81 167 ALA A O 1
ATOM 1279 N N . SER A 1 168 ? -16.378 -5.884 7.686 1.00 80.69 168 SER A N 1
ATOM 1280 C CA . SER A 1 168 ? -16.165 -6.942 8.690 1.00 80.69 168 SER A CA 1
ATOM 1281 C C . SER A 1 168 ? -14.878 -7.750 8.485 1.00 80.69 168 SER A C 1
ATOM 1283 O O . SER A 1 168 ? -14.223 -8.125 9.456 1.00 80.69 168 SER A O 1
ATOM 1285 N N . LYS A 1 169 ? -14.474 -7.965 7.226 1.00 79.12 169 LYS A N 1
ATOM 1286 C CA . LYS A 1 169 ? -13.235 -8.673 6.875 1.00 79.12 169 LYS A CA 1
ATOM 1287 C C . LYS A 1 169 ? -11.970 -7.965 7.360 1.00 79.12 169 LYS A C 1
ATOM 1289 O O . LYS A 1 169 ? -11.025 -8.659 7.696 1.00 79.12 169 LYS A O 1
ATOM 1294 N N . ILE A 1 170 ? -11.962 -6.630 7.442 1.00 86.44 170 ILE A N 1
ATOM 1295 C CA . ILE A 1 170 ? -10.802 -5.846 7.910 1.00 86.44 170 ILE A CA 1
ATOM 1296 C C . ILE A 1 170 ? -10.401 -6.229 9.341 1.00 86.44 170 ILE A C 1
ATOM 1298 O O . ILE A 1 170 ? -9.231 -6.142 9.713 1.00 86.44 170 ILE A O 1
ATOM 1302 N N . PHE A 1 171 ? -11.367 -6.678 10.140 1.00 89.06 171 PHE A N 1
ATOM 1303 C CA . PHE A 1 171 ? -11.152 -7.027 11.539 1.00 89.06 171 PHE A CA 1
ATOM 1304 C C . PHE A 1 171 ? -10.732 -8.488 11.756 1.00 89.06 171 PHE A C 1
ATOM 1306 O O . PHE A 1 171 ? -10.452 -8.879 12.890 1.00 89.06 171 PHE A O 1
ATOM 1313 N N . GLN A 1 172 ? -10.688 -9.297 10.693 1.00 85.25 172 GLN A N 1
ATOM 1314 C CA . GLN A 1 172 ? -10.318 -10.711 10.749 1.00 85.25 172 GLN A CA 1
ATOM 1315 C C . GLN A 1 172 ? -8.825 -10.905 10.442 1.0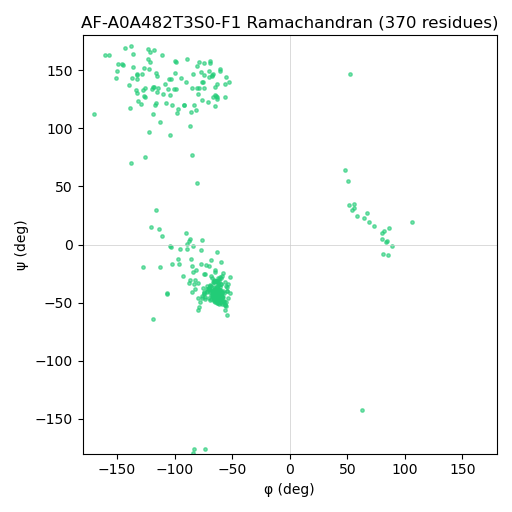0 85.25 172 GLN A C 1
ATOM 1317 O O . GLN A 1 172 ? -8.307 -10.208 9.566 1.00 85.25 172 GLN A O 1
ATOM 1322 N N . PRO A 1 173 ? -8.138 -11.852 11.114 1.00 84.12 173 PRO A N 1
ATOM 1323 C CA . PRO A 1 173 ? -6.771 -12.229 10.757 1.00 84.12 173 PRO A CA 1
ATOM 1324 C C . PRO A 1 173 ? -6.652 -12.650 9.289 1.00 84.12 173 PRO A C 1
ATOM 1326 O O . PRO A 1 173 ? -7.571 -13.263 8.739 1.00 84.12 173 PRO A O 1
ATOM 1329 N N . GLY A 1 174 ? -5.524 -12.314 8.664 1.00 73.12 174 GLY A N 1
ATOM 1330 C CA . GLY A 1 174 ? -5.278 -12.577 7.242 1.00 73.12 174 GLY A CA 1
ATOM 1331 C C . GLY A 1 174 ? -5.891 -11.542 6.295 1.00 73.12 174 GLY A C 1
ATOM 1332 O O . GLY A 1 174 ? -5.984 -11.771 5.090 1.00 73.12 174 GLY A O 1
ATOM 1333 N N . TYR A 1 175 ? -6.365 -10.408 6.824 1.00 76.06 175 TYR A N 1
ATOM 1334 C CA . TYR A 1 175 ? -6.778 -9.283 5.987 1.00 76.06 175 TYR A CA 1
ATOM 1335 C C . TYR A 1 175 ? -5.591 -8.393 5.612 1.00 76.06 175 TYR A C 1
ATOM 1337 O O . TYR A 1 175 ? -5.502 -7.914 4.480 1.00 76.06 175 TYR A O 1
ATOM 1345 N N . ILE A 1 176 ? -4.693 -8.147 6.570 1.00 77.31 176 ILE A N 1
ATOM 1346 C CA . ILE A 1 176 ? -3.460 -7.395 6.353 1.00 77.31 176 ILE A CA 1
ATOM 1347 C C . ILE A 1 176 ? -2.318 -8.405 6.311 1.00 77.31 176 ILE A C 1
ATOM 1349 O O . ILE A 1 176 ? -1.806 -8.795 7.354 1.00 77.31 176 ILE A O 1
ATOM 1353 N N . GLY A 1 177 ? -1.969 -8.839 5.100 1.00 73.44 177 GLY A N 1
ATOM 1354 C CA . GLY A 1 177 ? -1.064 -9.970 4.904 1.00 73.44 177 GLY A CA 1
ATOM 1355 C C . GLY A 1 177 ? -1.648 -11.266 5.480 1.00 73.44 177 GLY A C 1
ATOM 1356 O O . GLY A 1 177 ? -2.852 -11.483 5.354 1.00 73.44 177 GLY A O 1
ATOM 1357 N N . ASP A 1 178 ? -0.824 -12.120 6.078 1.00 74.56 178 ASP A N 1
ATOM 1358 C CA . ASP A 1 178 ? -1.209 -13.468 6.518 1.00 74.56 178 ASP A CA 1
ATOM 1359 C C . ASP A 1 178 ? -1.821 -13.496 7.922 1.00 74.56 178 ASP A C 1
ATOM 1361 O O . ASP A 1 178 ? -2.686 -14.328 8.204 1.00 74.56 178 ASP A O 1
ATOM 1365 N N . THR A 1 179 ? -1.409 -12.584 8.807 1.00 81.00 179 THR A N 1
ATOM 1366 C CA . THR A 1 179 ? -1.832 -12.607 10.217 1.00 81.00 179 THR A CA 1
ATOM 1367 C C . THR A 1 179 ? -2.419 -11.292 10.696 1.00 81.00 179 THR A C 1
ATOM 1369 O O . THR A 1 179 ? -3.176 -11.273 11.669 1.00 81.00 179 THR A O 1
ATOM 1372 N N . GLY A 1 180 ? -2.148 -10.194 9.990 1.00 83.62 180 GLY A N 1
ATOM 1373 C CA . GLY A 1 180 ? -2.607 -8.870 10.368 1.00 83.62 180 GLY A CA 1
ATOM 1374 C C . GLY A 1 180 ? -4.115 -8.652 10.215 1.00 83.62 180 GLY A C 1
ATOM 1375 O O . GLY A 1 180 ? -4.799 -9.218 9.356 1.00 83.62 180 GLY A O 1
ATOM 1376 N N . TYR A 1 181 ? -4.630 -7.789 11.084 1.00 89.19 181 TYR A N 1
ATOM 1377 C CA . TYR A 1 181 ? -6.034 -7.396 11.185 1.00 89.19 181 TYR A CA 1
ATOM 1378 C C . TYR A 1 181 ? -6.146 -6.035 11.876 1.00 89.19 181 TYR A C 1
ATOM 1380 O O . TYR A 1 181 ? -5.209 -5.588 12.546 1.00 89.19 181 TYR A O 1
ATOM 1388 N N . ALA A 1 182 ? -7.293 -5.374 11.746 1.00 92.44 182 ALA A N 1
ATOM 1389 C CA . ALA A 1 182 ? -7.587 -4.168 12.513 1.00 92.44 182 ALA A CA 1
ATOM 1390 C C . ALA A 1 182 ? -8.486 -4.438 13.719 1.00 92.44 182 ALA A C 1
ATOM 1392 O O . ALA A 1 182 ? -9.246 -5.404 13.756 1.00 92.44 182 ALA A O 1
ATOM 1393 N N . TYR A 1 183 ? -8.428 -3.544 14.695 1.00 94.50 183 TYR A N 1
ATOM 1394 C CA . TYR A 1 183 ? -9.374 -3.472 15.803 1.00 94.50 183 TYR A CA 1
ATOM 1395 C C . TYR A 1 183 ? -9.641 -2.003 16.154 1.00 94.50 183 TYR A C 1
ATOM 1397 O O . TYR A 1 183 ? -8.982 -1.099 15.631 1.00 94.50 183 TYR A O 1
ATOM 1405 N N . ILE A 1 184 ? -10.650 -1.764 16.987 1.00 95.88 184 ILE A N 1
ATOM 1406 C CA . ILE A 1 184 ? -11.020 -0.430 17.465 1.00 95.88 184 ILE A CA 1
ATOM 1407 C C . ILE A 1 184 ? -11.098 -0.467 18.987 1.00 95.88 184 ILE A C 1
ATOM 1409 O O . ILE A 1 184 ? -11.724 -1.374 19.541 1.00 95.88 184 ILE A O 1
ATOM 1413 N N . THR A 1 185 ? -10.496 0.521 19.643 1.00 96.38 185 THR A N 1
ATOM 1414 C CA . THR A 1 185 ? -10.718 0.819 21.066 1.00 96.38 185 THR A CA 1
ATOM 1415 C C . THR A 1 185 ? -11.313 2.208 21.227 1.00 96.38 185 THR A C 1
ATOM 1417 O O . THR A 1 185 ? -11.315 2.990 20.273 1.00 96.38 185 THR A O 1
ATOM 1420 N N . ASP A 1 186 ? -11.811 2.527 22.415 1.00 95.38 186 ASP A N 1
ATOM 1421 C CA . ASP A 1 186 ? -12.059 3.913 22.797 1.00 95.38 186 ASP A CA 1
ATOM 1422 C C . ASP A 1 186 ? -10.791 4.604 23.338 1.00 95.38 186 ASP A C 1
ATOM 1424 O O . ASP A 1 186 ? -9.706 4.002 23.342 1.00 95.38 186 ASP A O 1
ATOM 1428 N N . GLY A 1 187 ? -10.906 5.880 23.723 1.00 93.56 187 GLY A N 1
ATOM 1429 C CA . GLY A 1 187 ? -9.802 6.671 24.275 1.00 93.56 187 GLY A CA 1
ATOM 1430 C C . GLY A 1 187 ? -9.291 6.157 25.623 1.00 93.56 187 GLY A C 1
ATOM 1431 O O . GLY A 1 187 ? -8.115 6.336 25.927 1.00 93.56 187 GLY A O 1
ATOM 1432 N N . ASP A 1 188 ? -10.134 5.435 26.365 1.00 94.56 188 ASP A N 1
ATOM 1433 C CA . ASP A 1 188 ? -9.817 4.790 27.646 1.00 94.56 188 ASP A CA 1
ATOM 1434 C C . ASP A 1 188 ? -9.282 3.351 27.463 1.00 94.56 188 ASP A C 1
ATOM 1436 O O . ASP A 1 188 ? -9.101 2.607 28.429 1.00 94.56 188 ASP A O 1
ATOM 1440 N N . SER A 1 189 ? -8.988 2.945 26.222 1.00 95.19 189 SER A N 1
ATOM 1441 C CA . SER A 1 189 ? -8.451 1.626 25.851 1.00 95.19 189 SER A CA 1
ATOM 1442 C C . SER A 1 189 ? -9.411 0.444 26.032 1.00 95.19 189 SER A C 1
ATOM 1444 O O . SER A 1 189 ? -8.970 -0.711 26.045 1.00 95.19 189 SER A O 1
ATOM 1446 N N . ASN A 1 190 ? -10.719 0.693 26.117 1.00 95.75 190 ASN A N 1
ATOM 1447 C CA . ASN A 1 190 ? -11.720 -0.369 26.078 1.00 95.75 190 ASN A CA 1
ATOM 1448 C C . ASN A 1 190 ? -11.938 -0.825 24.636 1.00 95.75 190 ASN A C 1
ATOM 1450 O O . ASN A 1 190 ? -12.087 -0.014 23.721 1.00 95.75 190 ASN A O 1
ATOM 1454 N N . VAL A 1 191 ? -11.986 -2.135 24.412 1.00 94.94 191 VAL A N 1
ATOM 1455 C CA . VAL A 1 191 ? -12.264 -2.703 23.090 1.00 94.94 191 VAL A CA 1
ATOM 1456 C C . VAL A 1 191 ? -13.678 -2.330 22.639 1.00 94.94 191 VAL A C 1
ATOM 1458 O O . VAL A 1 191 ? -14.647 -2.571 23.351 1.00 94.94 191 VAL A O 1
ATOM 1461 N N . VAL A 1 192 ? -13.793 -1.779 21.430 1.00 94.50 192 VAL A N 1
ATOM 1462 C CA . VAL A 1 192 ? -15.071 -1.490 20.757 1.00 94.50 192 VAL A CA 1
ATOM 1463 C C . VAL A 1 192 ? -15.316 -2.479 19.624 1.00 94.50 192 VAL A C 1
ATOM 1465 O O . VAL A 1 192 ? -16.426 -2.942 19.433 1.00 94.50 192 VAL A O 1
ATOM 1468 N N . VAL A 1 193 ? -14.284 -2.810 18.844 1.00 92.75 193 VAL A N 1
ATOM 1469 C CA . VAL A 1 193 ? -14.400 -3.785 17.752 1.00 92.75 193 VAL A CA 1
ATOM 1470 C C . VAL A 1 193 ? -13.173 -4.673 17.743 1.00 92.75 193 VAL A C 1
ATOM 1472 O O . VAL A 1 193 ? -12.068 -4.207 17.474 1.00 92.75 193 VAL A O 1
ATOM 1475 N N . HIS A 1 194 ? -13.364 -5.969 17.966 1.00 92.88 194 HIS A N 1
ATOM 1476 C CA . HIS A 1 194 ? -12.314 -6.971 17.819 1.00 92.88 194 HIS A CA 1
ATOM 1477 C C . HIS A 1 194 ? -12.927 -8.321 17.408 1.00 92.88 194 HIS A C 1
ATOM 1479 O O . HIS A 1 194 ? -14.062 -8.633 17.754 1.00 92.88 194 HIS A O 1
ATOM 1485 N N . HIS A 1 195 ? -12.201 -9.154 16.654 1.00 88.81 195 HIS A N 1
ATOM 1486 C CA . HIS A 1 195 ? -12.740 -10.447 16.202 1.00 88.81 195 HIS A CA 1
ATOM 1487 C C . HIS A 1 195 ? -12.862 -11.489 17.334 1.00 88.81 195 HIS A C 1
ATOM 1489 O O . HIS A 1 195 ? -13.814 -12.260 17.350 1.00 88.81 195 HIS A O 1
ATOM 1495 N N . LYS A 1 196 ? -11.895 -11.530 18.266 1.00 87.94 196 LYS A N 1
ATOM 1496 C CA . LYS A 1 196 ? -11.851 -12.478 19.403 1.00 87.94 196 LYS A CA 1
ATOM 1497 C C . LYS A 1 196 ? -12.173 -11.869 20.777 1.00 87.94 196 LYS A C 1
ATOM 1499 O O . LYS A 1 196 ? -12.863 -12.504 21.570 1.00 87.94 196 LYS A O 1
ATOM 1504 N N . ILE A 1 197 ? -11.660 -10.679 21.082 1.00 89.06 197 ILE A N 1
ATOM 1505 C CA . ILE A 1 197 ? -11.866 -10.001 22.369 1.00 89.06 197 ILE A CA 1
ATOM 1506 C C . ILE A 1 197 ? -13.276 -9.403 22.405 1.00 89.06 197 ILE A C 1
ATOM 1508 O O . ILE A 1 197 ? -13.760 -8.918 21.386 1.00 89.06 197 ILE A O 1
ATOM 1512 N N . HIS A 1 198 ? -13.938 -9.499 23.556 1.00 89.50 198 HIS A N 1
ATOM 1513 C CA . HIS A 1 198 ? -15.272 -8.942 23.757 1.00 89.50 198 HIS A CA 1
ATOM 1514 C C . HIS A 1 198 ? -15.201 -7.441 24.036 1.00 89.50 198 HIS A C 1
ATOM 1516 O O . HIS A 1 198 ? -14.212 -6.936 24.566 1.00 89.50 198 HIS A O 1
ATOM 1522 N N . ASP A 1 199 ? -16.273 -6.745 23.701 1.00 89.12 199 ASP A N 1
ATOM 1523 C CA . ASP A 1 199 ? -16.364 -5.301 23.842 1.00 89.12 199 ASP A CA 1
ATOM 1524 C C . ASP A 1 199 ? -16.362 -4.894 25.327 1.00 89.12 199 ASP A C 1
ATOM 1526 O O . ASP A 1 199 ? -16.876 -5.610 26.191 1.00 89.12 199 ASP A O 1
ATOM 1530 N N . GLY A 1 200 ? -15.759 -3.746 25.632 1.00 91.44 200 GLY A N 1
ATOM 1531 C CA . GLY A 1 200 ? -15.553 -3.258 26.996 1.00 91.44 200 GLY A CA 1
ATOM 1532 C C . GLY A 1 200 ? -14.352 -3.869 27.725 1.00 91.44 200 GLY A C 1
ATOM 1533 O O . GLY A 1 200 ? -14.011 -3.385 28.797 1.00 91.44 200 GLY A O 1
ATOM 1534 N N . PHE A 1 201 ? -13.694 -4.891 27.164 1.00 93.50 201 PHE A N 1
ATOM 1535 C CA . PHE A 1 201 ? -12.439 -5.412 27.711 1.00 93.50 201 PHE A CA 1
ATOM 1536 C C . PHE A 1 201 ? -11.355 -4.331 27.648 1.00 93.50 201 PHE A C 1
ATOM 1538 O O . PHE A 1 201 ? -11.087 -3.799 26.565 1.00 93.50 201 PHE A O 1
ATOM 1545 N N . ASN A 1 202 ? -10.727 -4.008 28.776 1.00 95.50 202 ASN A N 1
ATOM 1546 C CA . ASN A 1 202 ? -9.761 -2.920 28.846 1.00 95.50 202 ASN A CA 1
ATOM 1547 C C . ASN A 1 202 ? -8.336 -3.430 28.592 1.00 95.50 202 ASN A C 1
ATOM 1549 O O . ASN A 1 202 ? -7.814 -4.273 29.323 1.00 95.50 202 ASN A O 1
ATOM 1553 N N . LEU A 1 203 ? -7.673 -2.914 27.553 1.00 92.94 203 LEU A N 1
ATOM 1554 C CA . LEU A 1 203 ? -6.335 -3.389 27.183 1.00 92.94 203 LEU A CA 1
ATOM 1555 C C . LEU A 1 203 ? -5.260 -3.040 28.226 1.00 92.94 203 LEU A C 1
ATOM 1557 O O . LEU A 1 203 ? -4.292 -3.789 28.372 1.00 92.94 203 LEU A O 1
ATOM 1561 N N . VAL A 1 204 ? -5.426 -1.949 28.976 1.00 92.56 204 VAL A N 1
ATOM 1562 C CA . VAL A 1 204 ? -4.497 -1.562 30.045 1.00 92.56 204 VAL A CA 1
ATOM 1563 C C . VAL A 1 204 ? -4.753 -2.398 31.293 1.00 92.56 204 VAL A C 1
ATOM 1565 O O . VAL A 1 204 ? -3.830 -3.036 31.794 1.00 92.56 204 VAL A O 1
ATOM 1568 N N . ASP A 1 205 ? -5.993 -2.428 31.773 1.00 91.50 205 ASP A N 1
ATOM 1569 C CA . ASP A 1 205 ? -6.321 -3.019 33.071 1.00 91.50 205 ASP A CA 1
ATOM 1570 C C . ASP A 1 205 ? -6.419 -4.548 33.014 1.00 91.50 205 ASP A C 1
ATOM 1572 O O . ASP A 1 205 ? -5.839 -5.239 33.857 1.00 91.50 205 ASP A O 1
ATOM 1576 N N . ASP A 1 206 ? -7.101 -5.097 32.006 1.00 89.94 206 ASP A N 1
ATOM 1577 C CA . ASP A 1 206 ? -7.376 -6.536 31.930 1.00 89.94 206 ASP A CA 1
ATOM 1578 C C . ASP A 1 206 ? -6.245 -7.311 31.242 1.00 89.94 206 ASP A C 1
ATOM 1580 O O . ASP A 1 206 ? -5.968 -8.461 31.593 1.00 89.94 206 ASP A O 1
ATOM 1584 N N . ALA A 1 207 ? -5.571 -6.689 30.269 1.00 85.94 207 ALA A N 1
ATOM 1585 C CA . ALA A 1 207 ? -4.451 -7.292 29.544 1.00 85.94 207 ALA A CA 1
ATOM 1586 C C . ALA A 1 207 ? -3.067 -6.785 29.974 1.00 85.94 207 ALA A C 1
ATOM 1588 O O . ALA A 1 207 ? -2.059 -7.288 29.476 1.00 85.94 207 ALA A O 1
ATOM 1589 N N . SER A 1 208 ? -2.991 -5.838 30.918 1.00 89.88 208 SER A N 1
ATOM 1590 C CA . SER A 1 208 ? -1.723 -5.270 31.406 1.00 89.88 208 SER A CA 1
ATOM 1591 C C . SER A 1 208 ? -0.858 -4.626 30.308 1.00 89.88 208 SER A C 1
ATOM 1593 O O . SER A 1 208 ? 0.358 -4.498 30.472 1.00 89.88 208 SER A O 1
ATOM 1595 N N . LEU A 1 209 ? -1.459 -4.186 29.194 1.00 89.94 209 LEU A N 1
ATOM 1596 C CA . LEU A 1 209 ? -0.754 -3.506 28.107 1.00 89.94 209 LEU A CA 1
ATOM 1597 C C . LEU A 1 209 ? -0.635 -2.010 28.401 1.00 89.94 209 LEU A C 1
ATOM 1599 O O . LEU A 1 209 ? -1.319 -1.169 27.819 1.00 89.94 209 LEU A O 1
ATOM 1603 N N . THR A 1 210 ? 0.292 -1.661 29.291 1.00 89.62 210 THR A N 1
ATOM 1604 C CA . THR A 1 210 ? 0.533 -0.269 29.713 1.00 89.62 210 THR A CA 1
ATOM 1605 C C . THR A 1 210 ? 0.937 0.668 28.575 1.00 89.62 210 THR A C 1
ATOM 1607 O O . THR A 1 210 ? 0.856 1.884 28.736 1.00 89.62 210 THR A O 1
ATOM 1610 N N . VAL A 1 211 ? 1.324 0.120 27.421 1.00 89.31 211 VAL A N 1
ATOM 1611 C CA . VAL A 1 211 ? 1.641 0.875 26.208 1.00 89.31 211 VAL A CA 1
ATOM 1612 C C . VAL A 1 211 ? 0.461 1.725 25.714 1.00 89.31 211 VAL A C 1
ATOM 1614 O O . VAL A 1 211 ? 0.664 2.784 25.128 1.00 89.31 211 VAL A O 1
ATOM 1617 N N . PHE A 1 212 ? -0.784 1.329 25.999 1.00 91.69 212 PHE A N 1
ATOM 1618 C CA . PHE A 1 212 ? -1.952 2.121 25.608 1.00 91.69 212 PHE A CA 1
ATOM 1619 C C . PHE A 1 212 ? -2.128 3.404 26.437 1.00 91.69 212 PHE A C 1
ATOM 1621 O O . PHE A 1 212 ? -2.732 4.353 25.944 1.00 91.69 212 PHE A O 1
ATOM 1628 N N . ASN A 1 213 ? -1.480 3.522 27.605 1.00 91.50 213 ASN A N 1
ATOM 1629 C CA . ASN A 1 213 ? -1.386 4.810 28.310 1.00 91.50 213 ASN A CA 1
ATOM 1630 C C . ASN A 1 213 ? -0.611 5.851 27.478 1.00 91.50 213 ASN A C 1
ATOM 1632 O O . ASN A 1 213 ? -0.871 7.051 27.561 1.00 91.50 213 ASN A O 1
ATOM 1636 N N . GLU A 1 214 ? 0.360 5.410 26.668 1.00 91.94 214 GLU A N 1
ATOM 1637 C CA . GLU A 1 214 ? 1.081 6.298 25.750 1.00 91.94 214 GLU A CA 1
ATOM 1638 C C . GLU A 1 214 ? 0.192 6.728 24.579 1.00 91.94 214 GLU A C 1
ATOM 1640 O O . GLU A 1 214 ? 0.264 7.882 24.156 1.00 91.94 214 GLU A O 1
ATOM 1645 N N . VAL A 1 215 ? -0.677 5.839 24.089 1.00 94.56 215 VAL A N 1
ATOM 1646 C CA . VAL A 1 215 ? -1.671 6.161 23.054 1.00 94.56 215 VAL A CA 1
ATOM 1647 C C . VAL A 1 215 ? -2.623 7.245 23.557 1.00 94.56 215 VAL A C 1
ATOM 1649 O O . VAL A 1 215 ? -2.756 8.281 22.904 1.00 94.56 215 VAL A O 1
ATOM 1652 N N . GLU A 1 216 ? -3.204 7.058 24.745 1.00 93.75 216 GLU A N 1
ATOM 1653 C CA . GLU A 1 216 ? -4.076 8.047 25.390 1.00 93.75 216 GLU A CA 1
ATOM 1654 C C . GLU A 1 216 ? -3.351 9.393 25.563 1.00 93.75 216 GLU A C 1
ATOM 1656 O O . GLU A 1 216 ? -3.814 10.436 25.092 1.00 93.75 216 GLU A O 1
ATOM 1661 N N . SER A 1 217 ? -2.159 9.368 26.167 1.00 94.69 217 SER A N 1
ATOM 1662 C CA . SER A 1 217 ? -1.340 10.565 26.375 1.00 94.69 217 SER A CA 1
ATOM 1663 C C . SER A 1 217 ? -1.008 11.275 25.058 1.00 94.69 217 SER A C 1
ATOM 1665 O O . SER A 1 217 ? -1.063 12.504 24.976 1.00 94.69 217 SER A O 1
ATOM 1667 N N . THR A 1 218 ? -0.701 10.528 23.997 1.00 95.25 218 THR A N 1
ATOM 1668 C CA . THR A 1 218 ? -0.392 11.102 22.682 1.00 95.25 218 THR A CA 1
ATOM 1669 C C . THR A 1 218 ? -1.615 11.783 22.080 1.00 95.25 218 THR A C 1
ATOM 1671 O O . THR A 1 218 ? -1.507 12.915 21.612 1.00 95.25 218 THR A O 1
ATOM 1674 N N . ILE A 1 219 ? -2.789 11.154 22.142 1.00 95.75 219 ILE A N 1
ATOM 1675 C CA . ILE A 1 219 ? -4.047 11.745 21.661 1.00 95.75 219 ILE A CA 1
ATOM 1676 C C . ILE A 1 219 ? -4.374 13.034 22.429 1.00 95.75 219 ILE A C 1
ATOM 1678 O O . ILE A 1 219 ? -4.809 14.019 21.833 1.00 95.75 219 ILE A O 1
ATOM 1682 N N . GLN A 1 220 ? -4.133 13.070 23.740 1.00 94.31 220 GLN A N 1
ATOM 1683 C CA . GLN A 1 220 ? -4.400 14.256 24.557 1.00 94.31 220 GLN A CA 1
ATOM 1684 C C . GLN A 1 220 ? -3.443 15.419 24.255 1.00 94.31 220 GLN A C 1
ATOM 1686 O O . GLN A 1 220 ? -3.860 16.581 24.291 1.00 94.31 220 GLN A O 1
ATOM 1691 N N . ASN A 1 221 ? -2.175 15.120 23.958 1.00 96.00 221 ASN A N 1
ATOM 1692 C CA . ASN A 1 221 ? -1.109 16.121 23.869 1.00 96.00 221 ASN A CA 1
ATOM 1693 C C . ASN A 1 221 ? -0.720 16.522 22.436 1.00 96.00 221 ASN A C 1
ATOM 1695 O O . ASN A 1 221 ? -0.082 17.562 22.262 1.00 96.00 221 ASN A O 1
ATOM 1699 N N . ASP A 1 222 ? -1.096 15.747 21.415 1.00 96.88 222 ASP A N 1
ATOM 1700 C CA . ASP A 1 222 ? -0.748 15.999 20.014 1.00 96.88 222 ASP A CA 1
ATOM 1701 C C . ASP A 1 222 ? -1.990 16.365 19.172 1.00 96.88 222 ASP A C 1
ATOM 1703 O O . ASP A 1 222 ? -2.781 15.491 18.800 1.00 96.88 222 ASP A O 1
ATOM 1707 N N . PRO A 1 223 ? -2.173 17.651 18.803 1.00 95.06 223 PRO A N 1
ATOM 1708 C CA . PRO A 1 223 ? -3.318 18.093 18.006 1.00 95.06 223 PRO A CA 1
ATOM 1709 C C . PRO A 1 223 ? -3.423 17.444 16.618 1.00 95.06 223 PRO A C 1
ATOM 1711 O O . PRO A 1 223 ? -4.528 17.327 16.078 1.00 95.06 223 PRO A O 1
ATOM 1714 N N . ALA A 1 224 ? -2.305 17.032 16.013 1.00 94.69 224 ALA A N 1
ATOM 1715 C CA . ALA A 1 224 ? -2.314 16.397 14.696 1.00 94.69 224 ALA A CA 1
ATOM 1716 C C . ALA A 1 224 ? -2.884 14.972 14.785 1.00 94.69 224 ALA A C 1
ATOM 1718 O O . ALA A 1 224 ? -3.712 14.569 13.962 1.00 94.69 224 ALA A O 1
ATOM 1719 N N . VAL A 1 225 ? -2.524 14.249 15.847 1.00 94.25 225 VAL A N 1
ATOM 1720 C CA . VAL A 1 225 ? -3.079 12.923 16.153 1.00 94.25 225 VAL A CA 1
ATOM 1721 C C . VAL A 1 225 ? -4.532 13.040 16.596 1.00 94.25 225 VAL A C 1
ATOM 1723 O O . VAL A 1 225 ? -5.385 12.332 16.069 1.00 94.25 225 VAL A O 1
ATOM 1726 N N . ARG A 1 226 ? -4.844 13.988 17.488 1.00 94.88 226 ARG A N 1
ATOM 1727 C CA . ARG A 1 226 ? -6.204 14.220 17.993 1.00 94.88 226 ARG A CA 1
ATOM 1728 C C . ARG A 1 226 ? -7.204 14.566 16.891 1.00 94.88 226 ARG A C 1
ATOM 1730 O O . ARG A 1 226 ? -8.311 14.047 16.861 1.00 94.88 226 ARG A O 1
ATOM 1737 N N . SER A 1 227 ? -6.812 15.419 15.949 1.00 92.44 227 SER A N 1
ATOM 1738 C CA . SER A 1 227 ? -7.651 15.733 14.782 1.00 92.44 227 SER A CA 1
ATOM 1739 C C . SER A 1 227 ? -7.800 14.551 13.810 1.00 92.44 227 SER A C 1
ATOM 1741 O O . SER A 1 227 ? -8.644 14.587 12.907 1.00 92.44 227 SER A O 1
ATOM 1743 N N . GLY A 1 228 ? -6.975 13.509 13.967 1.00 89.62 228 GLY A N 1
ATOM 1744 C CA . GLY A 1 228 ? -6.870 12.366 13.066 1.00 89.62 228 GLY A CA 1
ATOM 1745 C C . GLY A 1 228 ? -6.301 12.732 11.693 1.00 89.62 228 GLY A C 1
ATOM 1746 O O . GLY A 1 228 ? -6.638 12.092 10.696 1.00 89.62 228 GLY A O 1
ATOM 1747 N N . SER A 1 229 ? -5.492 13.798 11.628 1.00 90.38 229 SER A N 1
ATOM 1748 C CA . SER A 1 229 ? -4.735 14.193 10.428 1.00 90.38 229 SER A CA 1
ATOM 1749 C C . SER A 1 229 ? -3.410 13.442 10.302 1.00 90.38 229 SER A C 1
ATOM 1751 O O . SER A 1 229 ? -2.910 13.257 9.194 1.00 90.38 229 SER A O 1
ATOM 1753 N N . GLU A 1 230 ? -2.883 12.956 11.424 1.00 94.75 230 GLU A N 1
ATOM 1754 C CA . GLU A 1 230 ? -1.715 12.091 11.480 1.00 94.75 230 GLU A CA 1
ATOM 1755 C C . GLU A 1 230 ? -2.029 10.772 12.188 1.00 94.75 230 GLU A C 1
ATOM 1757 O O . GLU A 1 230 ? -2.980 10.655 12.962 1.00 94.75 230 GLU A O 1
ATOM 1762 N N . TRP A 1 231 ? -1.189 9.777 11.914 1.00 96.75 231 TRP A N 1
ATOM 1763 C CA . TRP A 1 231 ? -1.161 8.497 12.609 1.00 96.75 231 TRP A CA 1
ATOM 1764 C C . TRP A 1 231 ? 0.116 8.373 13.445 1.00 96.75 231 TRP A C 1
ATOM 1766 O O . TRP A 1 231 ? 1.097 9.102 13.252 1.00 96.75 231 TRP A O 1
ATOM 1776 N N . ARG A 1 232 ? 0.108 7.435 14.387 1.00 96.19 232 ARG A N 1
ATOM 1777 C CA . ARG A 1 232 ? 1.247 7.087 15.247 1.00 96.19 232 ARG A CA 1
ATOM 1778 C C . ARG A 1 232 ? 1.357 5.578 15.382 1.00 96.19 232 ARG A C 1
ATOM 1780 O O . ARG A 1 232 ? 0.487 4.847 14.920 1.00 96.19 232 ARG A O 1
ATOM 1787 N N . I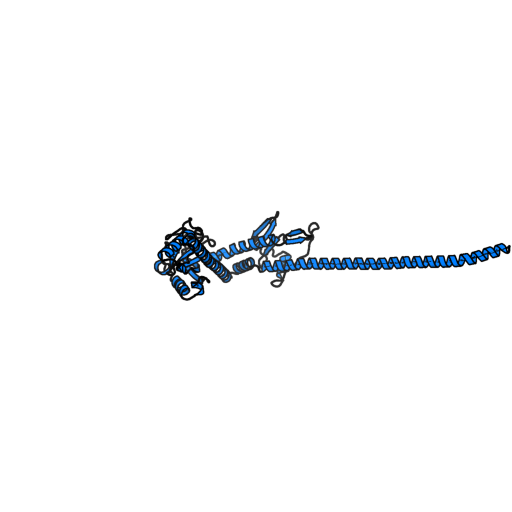LE A 1 233 ? 2.457 5.138 15.976 1.00 94.12 233 ILE A N 1
ATOM 1788 C CA . ILE A 1 233 ? 2.806 3.732 16.142 1.00 94.12 233 ILE A CA 1
ATOM 1789 C C . ILE A 1 233 ? 2.819 3.367 17.609 1.00 94.12 233 ILE A C 1
ATOM 1791 O O . ILE A 1 233 ? 3.259 4.164 18.433 1.00 94.12 233 ILE A O 1
ATOM 1795 N N . VAL A 1 234 ? 2.407 2.138 17.892 1.00 93.62 234 VAL A N 1
ATOM 1796 C CA . VAL A 1 234 ? 2.656 1.469 19.158 1.00 93.62 234 VAL A CA 1
ATOM 1797 C C . VAL A 1 234 ? 3.073 0.015 18.912 1.00 93.62 234 VAL A C 1
ATOM 1799 O O . VAL A 1 234 ? 2.597 -0.624 17.973 1.00 93.62 234 VAL A O 1
ATOM 1802 N N . GLU A 1 235 ? 3.992 -0.496 19.728 1.00 91.62 235 GLU A N 1
ATOM 1803 C CA . GLU A 1 235 ? 4.550 -1.851 19.625 1.00 91.62 235 GLU A CA 1
ATOM 1804 C C . GLU A 1 235 ? 4.383 -2.565 20.976 1.00 91.62 235 GLU A C 1
ATOM 1806 O O . GLU A 1 235 ? 4.613 -1.965 22.027 1.00 91.62 235 GLU A O 1
ATOM 1811 N N . TYR A 1 236 ? 3.924 -3.818 20.964 1.00 91.31 236 TYR A N 1
ATOM 1812 C CA . TYR A 1 236 ? 3.735 -4.643 22.165 1.00 91.31 236 TYR A CA 1
ATOM 1813 C C . TYR A 1 236 ? 3.677 -6.131 21.822 1.00 91.31 236 TYR A C 1
ATOM 1815 O O . TYR A 1 236 ? 3.447 -6.504 20.679 1.00 91.31 236 TYR A O 1
ATOM 1823 N N . GLU A 1 237 ? 3.848 -7.001 22.811 1.00 90.75 237 GLU A N 1
ATOM 1824 C CA . GLU A 1 237 ? 3.728 -8.449 22.627 1.00 90.75 237 GLU A CA 1
ATOM 1825 C C . GLU A 1 237 ? 2.267 -8.913 22.740 1.00 90.75 237 GLU A C 1
ATOM 1827 O O . GLU A 1 237 ? 1.549 -8.511 23.659 1.00 90.75 237 GLU A O 1
ATOM 1832 N N . TRP A 1 238 ? 1.815 -9.773 21.821 1.00 91.31 238 TRP A N 1
ATOM 1833 C CA . TRP A 1 238 ? 0.457 -10.323 21.842 1.00 91.31 238 TRP A CA 1
ATOM 1834 C C . TRP A 1 238 ? 0.386 -11.766 21.345 1.00 91.31 238 TRP A C 1
ATOM 1836 O O . TRP A 1 238 ? 1.195 -12.201 20.532 1.00 91.31 238 TRP A O 1
ATOM 1846 N N . GLU A 1 239 ? -0.628 -12.497 21.805 1.00 89.38 239 GLU A N 1
ATOM 1847 C CA . GLU A 1 239 ? -0.926 -13.862 21.363 1.00 89.38 239 GLU A CA 1
ATOM 1848 C C . GLU A 1 239 ? -1.320 -13.881 19.870 1.00 89.38 239 GLU A C 1
ATOM 1850 O O . GLU A 1 239 ? -2.327 -13.277 19.495 1.00 89.38 239 GLU A O 1
ATOM 1855 N N . ASP A 1 240 ? -0.567 -14.583 19.017 1.00 87.06 240 ASP A N 1
ATOM 1856 C CA . ASP A 1 240 ? -0.900 -14.807 17.605 1.00 87.06 240 ASP A CA 1
ATOM 1857 C C . ASP A 1 240 ? -1.797 -16.033 17.426 1.00 87.06 240 ASP A C 1
ATOM 1859 O O . ASP A 1 240 ? -1.364 -17.183 17.408 1.00 87.06 240 ASP A O 1
ATOM 1863 N N . THR A 1 241 ? -3.084 -15.770 17.234 1.00 84.00 241 THR A N 1
ATOM 1864 C CA . THR A 1 241 ? -4.113 -16.810 17.112 1.00 84.00 241 THR A CA 1
ATOM 1865 C C . THR A 1 241 ? -4.158 -17.511 15.756 1.00 84.00 241 THR A C 1
ATOM 18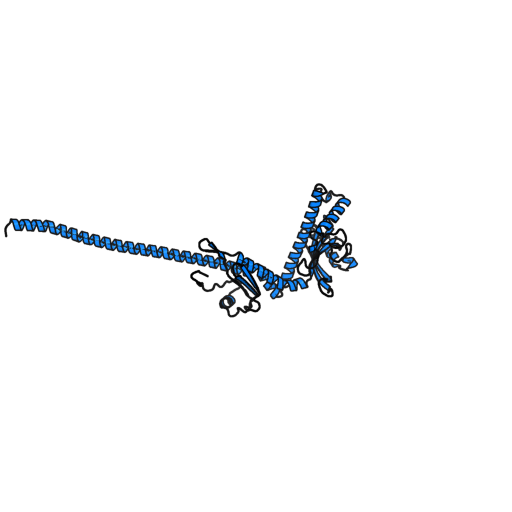67 O O . THR A 1 241 ? -4.950 -18.436 15.578 1.00 84.00 241 THR A O 1
ATOM 1870 N N . THR A 1 242 ? -3.355 -17.064 14.790 1.00 77.25 242 THR A N 1
ATOM 1871 C CA . THR A 1 242 ? -3.248 -17.707 13.473 1.00 77.25 242 THR A CA 1
ATOM 1872 C C . THR A 1 242 ? -2.258 -18.871 13.477 1.00 77.25 242 THR A C 1
ATOM 1874 O O . THR A 1 242 ? -2.329 -19.750 12.617 1.00 77.25 242 THR A O 1
ATOM 1877 N N . GLN A 1 243 ? -1.375 -18.923 14.477 1.00 80.00 243 GLN A N 1
ATOM 1878 C CA . GLN A 1 243 ? -0.350 -19.946 14.621 1.00 80.00 243 GLN A CA 1
ATOM 1879 C C . GLN A 1 243 ? -0.743 -21.037 15.625 1.00 80.00 243 GLN A C 1
ATOM 1881 O O . GLN A 1 243 ? -1.411 -20.810 16.634 1.00 80.00 243 GLN A O 1
ATOM 1886 N N . ALA A 1 244 ? -0.282 -22.264 15.368 1.00 80.94 244 ALA A N 1
ATOM 1887 C CA . ALA A 1 244 ? -0.538 -23.394 16.253 1.00 80.94 244 ALA A CA 1
ATOM 1888 C C . ALA A 1 244 ? 0.101 -23.178 17.636 1.00 80.94 244 ALA A C 1
ATOM 1890 O O . ALA A 1 244 ? 1.302 -22.950 17.749 1.00 80.94 244 ALA A O 1
ATOM 1891 N N . GLY A 1 245 ? -0.703 -23.311 18.695 1.00 86.00 245 GLY A N 1
ATOM 1892 C CA . GLY A 1 245 ? -0.249 -23.103 20.074 1.00 86.00 245 GLY A CA 1
ATOM 1893 C C . GLY A 1 245 ? -0.243 -21.642 20.522 1.00 86.00 245 GLY A C 1
ATOM 1894 O O . GLY A 1 245 ? 0.118 -21.393 21.667 1.00 86.00 245 GLY A O 1
ATOM 1895 N N . ASN A 1 246 ? -0.682 -20.727 19.652 1.00 87.38 246 ASN A N 1
ATOM 1896 C CA . ASN A 1 246 ? -0.845 -19.308 19.915 1.00 87.38 246 ASN A CA 1
ATOM 1897 C C . ASN A 1 246 ? 0.374 -18.652 20.605 1.00 87.38 246 ASN A C 1
ATOM 1899 O O . ASN A 1 246 ? 0.285 -18.229 21.763 1.00 87.38 246 ASN A O 1
ATOM 1903 N N . PRO A 1 247 ? 1.543 -18.617 19.944 1.00 89.12 247 PRO A N 1
ATOM 1904 C CA . PRO A 1 247 ? 2.732 -17.997 20.511 1.00 89.12 247 PRO A CA 1
ATOM 1905 C C . PRO A 1 247 ? 2.497 -16.509 20.797 1.00 89.12 247 PRO A C 1
ATOM 1907 O O . PRO A 1 247 ? 1.707 -15.843 20.129 1.00 89.12 247 PRO A O 1
ATOM 1910 N N . VAL A 1 248 ? 3.195 -15.990 21.806 1.00 89.38 248 VAL A N 1
ATOM 1911 C CA . VAL A 1 248 ? 3.269 -14.549 22.055 1.00 89.38 248 VAL A CA 1
ATOM 1912 C C . VAL A 1 248 ? 4.358 -13.987 21.154 1.00 89.38 248 VAL A C 1
ATOM 1914 O O . VAL A 1 248 ? 5.508 -14.408 21.248 1.00 89.38 248 VAL A O 1
ATOM 1917 N N . GLU A 1 249 ? 3.976 -13.060 20.286 1.00 88.31 249 GLU A N 1
ATOM 1918 C CA . GLU A 1 249 ? 4.840 -12.469 19.270 1.00 88.31 249 GLU A CA 1
ATOM 1919 C C . GLU A 1 249 ? 4.817 -10.944 19.381 1.00 88.31 249 GLU A C 1
ATOM 1921 O O . GLU A 1 249 ? 3.822 -10.345 19.805 1.00 88.31 249 GLU A O 1
ATOM 1926 N N . GLU A 1 250 ? 5.907 -10.299 18.972 1.00 88.81 250 GLU A N 1
ATOM 1927 C CA . GLU A 1 250 ? 5.963 -8.841 18.899 1.00 88.81 250 GLU A CA 1
ATOM 1928 C C . GLU A 1 250 ? 5.009 -8.343 17.809 1.00 88.81 250 GLU A C 1
ATOM 1930 O O . GLU A 1 250 ? 5.045 -8.785 16.656 1.00 88.81 250 GLU A O 1
ATOM 1935 N N . LYS A 1 251 ? 4.132 -7.419 18.182 1.00 89.19 251 LYS A N 1
ATOM 1936 C CA . LYS A 1 251 ? 3.078 -6.866 17.348 1.00 89.19 251 LYS A CA 1
ATOM 1937 C C . LYS A 1 251 ? 3.289 -5.374 17.185 1.00 89.19 251 LYS A C 1
ATOM 1939 O O . LYS A 1 251 ? 3.544 -4.646 18.140 1.00 89.19 251 LYS A O 1
ATOM 1944 N N . PHE A 1 252 ? 3.129 -4.919 15.955 1.00 88.88 252 PHE A N 1
ATOM 1945 C CA . PHE A 1 252 ? 3.155 -3.514 15.609 1.00 88.88 252 PHE A CA 1
ATOM 1946 C C . PHE A 1 252 ? 1.742 -3.054 15.248 1.00 88.88 252 PHE A C 1
ATOM 1948 O O . PHE A 1 252 ? 1.005 -3.732 14.522 1.00 88.88 252 PHE A O 1
ATOM 1955 N N . VAL A 1 253 ? 1.382 -1.865 15.718 1.00 93.38 253 VAL A N 1
ATOM 1956 C CA . VAL A 1 253 ? 0.080 -1.252 15.484 1.00 93.38 253 VAL A CA 1
ATOM 1957 C C . VAL A 1 253 ? 0.279 0.184 15.034 1.00 93.38 253 VAL A C 1
ATOM 1959 O O . VAL A 1 253 ? 0.879 0.991 15.743 1.00 93.38 253 VAL A O 1
ATOM 1962 N N . ALA A 1 254 ? -0.262 0.520 13.867 1.00 94.69 254 ALA A N 1
ATOM 1963 C CA . ALA A 1 254 ? -0.463 1.916 13.512 1.00 94.69 254 ALA A CA 1
ATOM 1964 C C . ALA A 1 254 ? -1.847 2.339 13.988 1.00 94.69 254 ALA A C 1
ATOM 1966 O O . ALA A 1 254 ? -2.795 1.572 13.847 1.00 94.69 254 ALA A O 1
ATOM 1967 N N . TYR A 1 255 ? -1.976 3.550 14.524 1.00 97.19 255 TYR A N 1
ATOM 1968 C CA . TYR A 1 255 ? -3.260 4.062 14.973 1.00 97.19 255 TYR A CA 1
ATOM 1969 C C . TYR A 1 255 ? -3.549 5.477 14.484 1.00 97.19 255 TYR A C 1
ATOM 1971 O O . TYR A 1 255 ? -2.656 6.319 14.364 1.00 97.19 255 TYR A O 1
ATOM 1979 N N . ALA A 1 256 ? -4.830 5.726 14.223 1.00 97.25 256 ALA A N 1
ATOM 1980 C CA . ALA A 1 256 ? -5.398 7.046 13.982 1.00 97.25 256 ALA A CA 1
ATOM 1981 C C . ALA A 1 256 ? -6.613 7.240 14.893 1.00 97.25 256 ALA A C 1
ATOM 1983 O O . ALA A 1 256 ? -7.338 6.284 15.171 1.00 97.25 256 ALA A O 1
ATOM 1984 N N . TYR A 1 257 ? -6.844 8.473 15.339 1.00 98.25 257 TYR A N 1
ATOM 1985 C CA . TYR A 1 257 ? -7.934 8.789 16.255 1.00 98.25 257 TYR A CA 1
ATOM 1986 C C . TYR A 1 257 ? -9.112 9.458 15.540 1.00 98.25 257 TYR A C 1
ATOM 1988 O O . TYR A 1 257 ? -8.944 10.259 14.614 1.00 98.25 257 TYR A O 1
ATOM 1996 N N . TYR A 1 258 ? -10.319 9.109 15.972 1.00 97.62 258 TYR A N 1
ATOM 1997 C CA . TYR A 1 258 ? -11.570 9.673 15.499 1.00 97.62 258 TYR A CA 1
ATOM 1998 C C . TYR A 1 258 ? -12.353 10.274 16.670 1.00 97.62 258 TYR A C 1
ATOM 2000 O O . TYR A 1 258 ? -13.068 9.573 17.385 1.00 97.62 258 TYR A O 1
ATOM 2008 N N . GLU A 1 259 ? -12.199 11.589 16.842 1.00 96.12 259 GLU A N 1
ATOM 2009 C CA . GLU A 1 259 ? -12.651 12.342 18.020 1.00 96.12 259 GLU A CA 1
ATOM 2010 C C . GLU A 1 259 ? -14.162 12.264 18.262 1.00 96.12 259 GLU A C 1
ATOM 2012 O O . GLU A 1 259 ? -14.582 12.084 19.400 1.00 96.12 259 GLU A O 1
ATOM 2017 N N . ASP A 1 260 ? -14.989 12.320 17.213 1.00 96.69 260 ASP A N 1
ATOM 2018 C CA . ASP A 1 260 ? -16.449 12.344 17.377 1.00 96.69 260 ASP A CA 1
ATOM 2019 C C . ASP A 1 260 ? -16.987 11.108 18.108 1.00 96.69 260 ASP A C 1
ATOM 2021 O O . ASP A 1 260 ? -17.963 11.216 18.850 1.00 96.69 260 ASP A O 1
ATOM 2025 N N . PHE A 1 261 ? -16.367 9.938 17.910 1.00 96.25 261 PHE A N 1
ATOM 2026 C CA . PHE A 1 261 ? -16.776 8.697 18.580 1.00 96.25 261 PHE A CA 1
ATOM 2027 C C . PHE A 1 261 ? -15.849 8.292 19.716 1.00 96.25 261 PHE A C 1
ATOM 2029 O O . PHE A 1 261 ? -16.131 7.279 20.360 1.00 96.25 261 PHE A O 1
ATOM 2036 N N . ASP A 1 262 ? -14.787 9.062 19.951 1.00 96.81 262 ASP A N 1
ATOM 2037 C CA . ASP A 1 262 ? -13.671 8.680 20.803 1.00 96.81 262 ASP A CA 1
ATOM 2038 C C . ASP A 1 262 ? -13.128 7.296 20.419 1.00 96.81 262 ASP A C 1
ATOM 2040 O O . ASP A 1 262 ? -13.133 6.379 21.223 1.00 96.81 262 ASP A O 1
ATOM 2044 N N . TRP A 1 263 ? -12.759 7.100 19.148 1.00 97.44 263 TRP A N 1
ATOM 2045 C CA . TRP A 1 263 ? -12.285 5.805 18.638 1.00 97.44 263 TRP A CA 1
ATOM 2046 C C . TRP A 1 263 ? -10.827 5.847 18.194 1.00 97.44 263 TRP A C 1
ATOM 2048 O O . TRP A 1 263 ? -10.439 6.682 17.376 1.00 97.44 263 TRP A O 1
ATOM 2058 N N . VAL A 1 264 ? -10.040 4.878 18.654 1.00 97.88 264 VAL A N 1
ATOM 2059 C CA . VAL A 1 264 ? -8.686 4.584 18.178 1.00 97.88 264 VAL A CA 1
ATOM 2060 C C . VAL A 1 264 ? -8.765 3.451 17.157 1.00 97.88 264 VAL A C 1
ATOM 2062 O O . VAL A 1 264 ? -9.165 2.333 17.473 1.00 97.88 264 VAL A O 1
ATOM 2065 N N . LEU A 1 265 ? -8.391 3.741 15.913 1.00 96.94 265 LEU A N 1
ATOM 2066 C CA . LEU A 1 265 ? -8.467 2.813 14.785 1.00 96.94 265 LEU A CA 1
ATOM 2067 C C . LEU A 1 265 ? -7.103 2.175 14.567 1.00 96.94 265 LEU A C 1
ATOM 2069 O O . LEU A 1 265 ? -6.172 2.875 14.177 1.00 96.94 265 LEU A O 1
ATOM 2073 N N . ALA A 1 266 ? -6.997 0.871 14.808 1.00 96.38 266 ALA A N 1
ATOM 2074 C CA . ALA A 1 266 ? -5.724 0.199 15.028 1.00 96.38 266 ALA A CA 1
ATOM 2075 C C . ALA A 1 266 ? -5.507 -0.997 14.076 1.00 96.38 266 ALA A C 1
ATOM 2077 O O . ALA A 1 266 ? -5.662 -2.152 14.486 1.00 96.38 266 ALA A O 1
ATOM 2078 N N . PRO A 1 267 ? -5.179 -0.777 12.786 1.00 93.94 267 PRO A N 1
ATOM 2079 C CA . PRO A 1 267 ? -4.631 -1.831 11.938 1.00 93.94 267 PRO A CA 1
ATOM 2080 C C . PRO A 1 267 ? -3.282 -2.321 12.475 1.00 93.94 267 PRO A C 1
ATOM 2082 O O . PRO A 1 267 ? -2.428 -1.540 12.903 1.00 93.94 267 PRO A O 1
ATOM 2085 N N . SER A 1 268 ? -3.086 -3.634 12.438 1.00 91.56 268 SER A N 1
ATOM 2086 C CA . SER A 1 268 ? -1.958 -4.276 13.100 1.00 91.56 268 SER A CA 1
ATOM 2087 C C . SER A 1 268 ? -1.423 -5.486 12.351 1.00 91.56 268 SER A C 1
ATOM 2089 O O . SER A 1 268 ? -2.151 -6.123 11.591 1.00 91.56 268 SER A O 1
ATOM 2091 N N . VAL A 1 269 ? -0.152 -5.799 12.595 1.00 88.75 269 VAL A N 1
ATOM 2092 C CA . VAL A 1 269 ? 0.559 -6.955 12.034 1.00 88.75 269 VAL A CA 1
ATOM 2093 C C . VAL A 1 269 ? 1.622 -7.434 13.026 1.00 88.75 269 VAL A C 1
ATOM 2095 O O . VAL A 1 269 ? 2.101 -6.643 13.844 1.00 88.75 269 VAL A O 1
ATOM 2098 N N . TYR A 1 270 ? 2.014 -8.705 12.958 1.00 85.31 270 TYR A N 1
ATOM 2099 C CA . TYR A 1 270 ? 3.127 -9.224 13.755 1.00 85.31 270 TYR A CA 1
ATOM 2100 C C . TYR A 1 270 ? 4.481 -8.951 13.090 1.00 85.31 270 TYR A C 1
ATOM 2102 O O . TYR A 1 270 ? 4.614 -8.941 11.865 1.00 85.31 270 TYR A O 1
ATOM 2110 N N . TYR A 1 271 ? 5.511 -8.728 13.906 1.00 80.25 271 TYR A N 1
ATOM 2111 C CA . TYR A 1 271 ? 6.846 -8.345 13.451 1.00 80.25 271 TYR A CA 1
ATOM 2112 C C . TYR A 1 271 ? 7.491 -9.420 12.570 1.00 80.25 271 TYR A C 1
ATOM 2114 O O . TYR A 1 271 ? 8.122 -9.103 11.560 1.00 80.25 271 TYR A O 1
ATOM 2122 N N . TYR A 1 272 ? 7.297 -10.699 12.905 1.00 75.25 272 TYR A N 1
ATOM 2123 C CA . TYR A 1 272 ? 7.820 -11.808 12.106 1.00 75.25 272 TYR A CA 1
ATOM 2124 C C . TYR A 1 272 ? 7.156 -11.882 10.721 1.00 75.25 272 TYR A C 1
ATOM 2126 O O . TYR A 1 272 ? 7.803 -12.266 9.749 1.00 75.25 272 TYR A O 1
ATOM 2134 N N . GLU A 1 273 ? 5.895 -11.461 10.588 1.00 67.94 273 GLU A N 1
ATOM 2135 C CA . GLU A 1 273 ? 5.211 -11.439 9.296 1.00 67.94 273 GLU A CA 1
ATOM 2136 C C . GLU A 1 273 ? 5.869 -10.421 8.361 1.00 67.94 273 GLU A C 1
ATOM 2138 O O . GLU A 1 273 ? 6.051 -10.694 7.177 1.00 67.94 273 GLU A O 1
ATOM 2143 N N . LEU A 1 274 ? 6.326 -9.283 8.891 1.00 64.12 274 LEU A N 1
ATOM 2144 C CA . LEU A 1 274 ? 7.122 -8.331 8.115 1.00 64.12 274 LEU A CA 1
ATOM 2145 C C . LEU A 1 274 ? 8.446 -8.944 7.645 1.00 64.12 274 LEU A C 1
ATOM 2147 O O . LEU A 1 274 ? 8.955 -8.551 6.596 1.00 64.12 274 LEU A O 1
ATOM 2151 N N . GLN A 1 275 ? 8.996 -9.911 8.384 1.00 59.25 275 GLN A N 1
ATOM 2152 C CA . GLN A 1 275 ? 10.224 -10.604 7.998 1.00 59.25 275 GLN A CA 1
ATOM 2153 C C . GLN A 1 275 ? 9.978 -11.633 6.887 1.00 59.25 275 GLN A C 1
ATOM 2155 O O . GLN A 1 275 ? 10.695 -11.653 5.885 1.00 59.25 275 GLN A O 1
ATOM 2160 N N . THR A 1 276 ? 8.934 -12.449 7.027 1.00 55.00 276 THR A N 1
ATOM 2161 C CA . THR A 1 276 ? 8.593 -13.522 6.079 1.00 55.00 276 THR A CA 1
ATOM 2162 C C . THR A 1 276 ? 7.993 -12.964 4.783 1.00 55.00 276 THR A C 1
ATOM 2164 O O . THR A 1 276 ? 8.456 -13.273 3.682 1.00 55.00 276 THR A O 1
ATOM 2167 N N . THR A 1 277 ? 7.041 -12.038 4.901 1.00 53.44 277 THR A N 1
ATOM 2168 C CA . THR A 1 277 ? 6.325 -11.418 3.776 1.00 53.44 277 THR A CA 1
ATOM 2169 C C . THR A 1 277 ? 7.232 -10.520 2.944 1.00 53.44 277 THR A C 1
ATOM 2171 O O . THR A 1 277 ? 7.010 -10.365 1.747 1.00 53.44 277 THR A O 1
ATOM 2174 N N . ALA A 1 278 ? 8.292 -9.938 3.510 1.00 53.44 278 ALA A N 1
ATOM 2175 C CA . ALA A 1 278 ? 9.190 -9.081 2.739 1.00 53.44 278 ALA A CA 1
ATOM 2176 C C . ALA A 1 278 ? 9.943 -9.821 1.634 1.00 53.44 278 ALA A C 1
ATOM 2178 O O . ALA A 1 278 ? 10.188 -9.217 0.599 1.00 53.44 278 ALA A O 1
ATOM 2179 N N . SER A 1 279 ? 10.272 -11.104 1.805 1.00 55.84 279 SER A N 1
ATOM 2180 C CA . SER A 1 279 ? 10.943 -11.876 0.752 1.00 55.84 279 SER A CA 1
ATOM 2181 C C . SER A 1 279 ? 9.953 -12.306 -0.335 1.00 55.84 279 SER A C 1
ATOM 2183 O O . SER A 1 279 ? 10.162 -12.029 -1.516 1.00 55.84 279 SER A O 1
ATOM 2185 N N . GLU A 1 280 ? 8.818 -12.895 0.051 1.00 57.69 280 GLU A N 1
ATOM 2186 C CA . GLU A 1 280 ? 7.818 -13.410 -0.897 1.00 57.69 280 GLU A CA 1
ATOM 2187 C C . GLU A 1 280 ? 6.996 -12.297 -1.563 1.00 57.69 280 GLU A C 1
ATOM 2189 O O . GLU A 1 280 ? 6.822 -12.293 -2.780 1.00 57.69 280 GLU A O 1
ATOM 2194 N N . SER A 1 281 ? 6.573 -11.274 -0.817 1.00 61.72 281 SER A N 1
ATOM 2195 C CA . SER A 1 281 ? 5.890 -10.116 -1.405 1.00 61.72 281 SER A CA 1
ATOM 2196 C C . SER A 1 281 ? 6.831 -9.181 -2.155 1.00 61.72 281 SER A C 1
ATOM 2198 O O . SER A 1 281 ? 6.365 -8.478 -3.049 1.00 61.72 281 SER A O 1
ATOM 2200 N N . ALA A 1 282 ? 8.135 -9.121 -1.845 1.00 65.56 282 ALA A N 1
ATOM 2201 C CA . ALA A 1 282 ? 9.068 -8.422 -2.737 1.00 65.56 282 ALA A CA 1
ATOM 2202 C C . ALA A 1 282 ? 9.206 -9.164 -4.067 1.00 65.56 282 ALA A C 1
ATOM 2204 O O . ALA A 1 282 ? 9.183 -8.511 -5.105 1.00 65.56 282 ALA A O 1
ATOM 2205 N N . LYS A 1 283 ? 9.264 -10.503 -4.052 1.00 71.50 283 LYS A N 1
ATOM 2206 C CA . LYS A 1 283 ? 9.256 -11.316 -5.276 1.00 71.50 283 LYS A CA 1
ATOM 2207 C C . LYS A 1 283 ? 7.975 -11.106 -6.087 1.00 71.50 283 LYS A C 1
ATOM 2209 O O . LYS A 1 283 ? 8.072 -10.768 -7.259 1.00 71.50 283 LYS A O 1
ATOM 2214 N N . ASN A 1 284 ? 6.797 -11.185 -5.464 1.00 76.31 284 ASN A N 1
ATOM 2215 C CA . ASN A 1 284 ? 5.525 -10.948 -6.162 1.00 76.31 284 ASN A CA 1
ATOM 2216 C C . ASN A 1 284 ? 5.425 -9.519 -6.718 1.00 76.31 284 ASN A C 1
ATOM 2218 O O . ASN A 1 284 ? 5.087 -9.336 -7.879 1.00 76.31 284 ASN A O 1
ATOM 2222 N N . ARG A 1 285 ? 5.816 -8.497 -5.944 1.00 75.31 285 ARG A N 1
ATOM 2223 C CA . ARG A 1 285 ? 5.825 -7.105 -6.433 1.00 75.31 285 ARG A CA 1
ATOM 2224 C C . ARG A 1 285 ? 6.838 -6.870 -7.553 1.00 75.31 285 ARG A C 1
ATOM 2226 O O . ARG A 1 285 ? 6.596 -6.027 -8.413 1.00 75.31 285 ARG A O 1
ATOM 2233 N N . ILE A 1 286 ? 7.970 -7.575 -7.546 1.00 83.38 286 ILE A N 1
ATOM 2234 C CA . ILE A 1 286 ? 8.917 -7.567 -8.664 1.00 83.38 286 ILE A CA 1
ATOM 2235 C C . ILE A 1 286 ? 8.299 -8.227 -9.893 1.00 83.38 286 ILE A C 1
ATOM 2237 O O . ILE A 1 286 ? 8.395 -7.645 -10.970 1.00 83.38 286 ILE A O 1
ATOM 2241 N N . ASN A 1 287 ? 7.639 -9.377 -9.733 1.00 84.69 287 ASN A N 1
ATOM 2242 C CA . ASN A 1 287 ? 6.945 -10.065 -10.819 1.00 84.69 287 ASN A CA 1
ATOM 2243 C C . ASN A 1 287 ? 5.910 -9.134 -11.464 1.00 84.69 287 ASN A C 1
ATOM 2245 O O . ASN A 1 287 ? 6.048 -8.810 -12.640 1.00 84.69 287 ASN A O 1
ATOM 2249 N N . ASP A 1 288 ? 4.976 -8.590 -10.679 1.00 82.81 288 ASP A N 1
ATOM 2250 C CA . ASP A 1 288 ? 3.942 -7.667 -11.168 1.00 82.81 288 ASP A CA 1
ATOM 2251 C C . ASP A 1 288 ? 4.554 -6.440 -11.863 1.00 82.81 288 ASP A C 1
ATOM 2253 O O . ASP A 1 288 ? 4.091 -5.988 -12.913 1.00 82.81 288 ASP A O 1
ATOM 2257 N N . SER A 1 289 ? 5.631 -5.889 -11.289 1.00 81.31 289 SER A N 1
ATOM 2258 C CA . SER A 1 289 ? 6.326 -4.737 -11.860 1.00 81.31 289 SER A CA 1
ATOM 2259 C C . SER A 1 289 ? 6.962 -5.066 -13.206 1.00 81.31 289 SER A C 1
ATOM 2261 O O . SER A 1 289 ? 6.878 -4.244 -14.117 1.00 81.31 289 SER A O 1
ATOM 2263 N N . PHE A 1 290 ? 7.609 -6.224 -13.341 1.00 89.94 290 PHE A N 1
ATOM 2264 C CA . PHE A 1 290 ? 8.271 -6.643 -14.576 1.00 89.94 290 PHE A CA 1
ATOM 2265 C C . PHE A 1 290 ? 7.237 -7.018 -15.640 1.00 89.94 290 PHE A C 1
ATOM 2267 O O . PHE A 1 290 ? 7.370 -6.583 -16.783 1.00 89.94 290 PHE A O 1
ATOM 2274 N N . GLU A 1 291 ? 6.161 -7.711 -15.262 1.00 88.31 291 GLU A N 1
ATOM 2275 C CA . GLU A 1 291 ? 5.032 -8.004 -16.148 1.00 88.31 291 GLU A CA 1
ATOM 2276 C C . GLU A 1 291 ? 4.432 -6.717 -16.728 1.00 88.31 291 GLU A C 1
ATOM 2278 O O . GLU A 1 291 ? 4.320 -6.547 -17.947 1.00 88.31 291 GLU A O 1
ATOM 2283 N N . ASN A 1 292 ? 4.100 -5.762 -15.855 1.00 81.94 292 ASN A N 1
ATOM 2284 C CA . ASN A 1 292 ? 3.557 -4.475 -16.264 1.00 81.94 292 ASN A CA 1
ATOM 2285 C C . ASN A 1 292 ? 4.551 -3.691 -17.137 1.00 81.94 292 ASN A C 1
ATOM 2287 O O . ASN A 1 292 ? 4.148 -3.012 -18.084 1.00 81.94 292 ASN A O 1
ATOM 2291 N N . TYR A 1 293 ? 5.854 -3.805 -16.869 1.00 82.25 293 TYR A N 1
ATOM 2292 C CA . TYR A 1 293 ? 6.886 -3.162 -17.679 1.00 82.25 293 TYR A CA 1
ATOM 2293 C C . TYR A 1 293 ? 6.921 -3.704 -19.115 1.00 82.25 293 TYR A C 1
ATOM 2295 O O . TYR A 1 293 ? 6.912 -2.911 -20.058 1.00 82.25 293 TYR A O 1
ATOM 2303 N N . LEU A 1 294 ? 6.885 -5.031 -19.309 1.00 86.12 294 LEU A N 1
ATOM 2304 C CA . LEU A 1 294 ? 6.808 -5.632 -20.652 1.00 86.12 294 LEU A CA 1
ATOM 2305 C C . LEU A 1 294 ? 5.495 -5.297 -21.372 1.00 86.12 294 LEU A C 1
ATOM 2307 O O . LEU A 1 294 ? 5.467 -5.241 -22.602 1.00 86.12 294 LEU A O 1
ATOM 2311 N N . ASN A 1 295 ? 4.395 -5.118 -20.636 1.00 81.25 295 ASN A N 1
ATOM 2312 C CA . ASN A 1 295 ? 3.081 -4.834 -21.219 1.00 81.25 295 ASN A CA 1
ATOM 2313 C C . ASN A 1 295 ? 2.888 -3.374 -21.631 1.00 81.25 295 ASN A C 1
ATOM 2315 O O . ASN A 1 295 ? 2.192 -3.103 -22.607 1.00 81.25 295 ASN A O 1
ATOM 2319 N N . THR A 1 296 ? 3.484 -2.432 -20.903 1.00 79.94 296 THR A N 1
ATOM 2320 C CA . THR A 1 296 ? 3.225 -0.997 -21.104 1.00 79.94 296 THR A CA 1
ATOM 2321 C C . THR A 1 296 ? 4.247 -0.303 -21.996 1.00 79.94 296 THR A C 1
ATOM 2323 O O . THR A 1 296 ? 3.981 0.795 -22.489 1.00 79.94 296 THR A O 1
ATOM 2326 N N . ARG A 1 297 ? 5.419 -0.907 -22.222 1.00 81.81 297 ARG A N 1
ATOM 2327 C CA . ARG A 1 297 ? 6.469 -0.316 -23.055 1.00 81.81 297 ARG A CA 1
ATOM 2328 C C . ARG A 1 297 ? 6.335 -0.762 -24.503 1.00 81.81 297 ARG A C 1
ATOM 2330 O O . ARG A 1 297 ? 6.467 -1.942 -24.821 1.00 81.81 297 ARG A O 1
ATOM 2337 N N . SER A 1 298 ? 6.154 0.213 -25.384 1.00 82.25 298 SER A N 1
ATOM 2338 C CA . SER A 1 298 ? 6.086 0.013 -26.826 1.00 82.25 298 SER A CA 1
ATOM 2339 C C . SER A 1 298 ? 7.125 0.849 -27.582 1.00 82.25 298 SER A C 1
ATOM 2341 O O . SER A 1 298 ? 7.826 1.712 -27.034 1.00 82.25 298 SER A O 1
ATOM 2343 N N . VAL A 1 299 ? 7.280 0.529 -28.860 1.00 80.38 299 VAL A N 1
ATOM 2344 C CA . VAL A 1 299 ? 8.059 1.258 -29.850 1.00 80.38 299 VAL A CA 1
ATOM 2345 C C . VAL A 1 299 ? 7.220 1.405 -31.114 1.00 80.38 299 VAL A C 1
ATOM 2347 O O . VAL A 1 299 ? 6.641 0.438 -31.608 1.00 80.38 299 VAL A O 1
ATOM 2350 N N . SER A 1 300 ? 7.180 2.619 -31.655 1.00 75.00 300 SER A N 1
ATOM 2351 C CA . SER A 1 300 ? 6.510 2.887 -32.924 1.00 75.00 300 SER A CA 1
ATOM 2352 C C . SER A 1 300 ? 7.427 2.512 -34.082 1.00 75.00 300 SER A C 1
ATOM 2354 O O . SER A 1 300 ? 8.479 3.125 -34.279 1.00 75.00 300 SER A O 1
ATOM 2356 N N . VAL A 1 301 ? 7.036 1.516 -34.872 1.00 73.88 301 VAL A N 1
ATOM 2357 C CA . VAL A 1 301 ? 7.759 1.088 -36.073 1.00 73.88 301 VAL A CA 1
ATOM 2358 C C . VAL A 1 301 ? 6.840 1.280 -37.269 1.00 73.88 301 VAL A C 1
ATOM 2360 O O . VAL A 1 301 ? 5.825 0.609 -37.399 1.00 73.88 301 VAL A O 1
ATOM 2363 N N . GLN A 1 302 ? 7.188 2.218 -38.155 1.00 74.81 302 GLN A N 1
ATOM 2364 C CA . GLN A 1 302 ? 6.401 2.532 -39.360 1.00 74.81 302 GLN A CA 1
ATOM 2365 C C . GLN A 1 302 ? 4.926 2.898 -39.074 1.00 74.81 302 GLN A C 1
ATOM 2367 O O . GLN A 1 302 ? 4.052 2.657 -39.902 1.00 74.81 302 GLN A O 1
ATOM 2372 N N . GLY A 1 303 ? 4.654 3.514 -37.917 1.00 75.31 303 GLY A N 1
ATOM 2373 C CA . GLY A 1 303 ? 3.306 3.919 -37.499 1.00 75.31 303 GLY A CA 1
ATOM 2374 C C . GLY A 1 303 ? 2.490 2.817 -36.818 1.00 75.31 303 GLY A C 1
ATOM 2375 O O . GLY A 1 303 ? 1.335 3.052 -36.474 1.00 75.31 303 GLY A O 1
ATOM 2376 N N . GLU A 1 304 ? 3.079 1.639 -36.608 1.00 77.62 304 GLU A N 1
ATOM 2377 C CA . GLU A 1 304 ? 2.512 0.554 -35.812 1.00 77.62 304 GLU A CA 1
ATOM 2378 C C . GLU A 1 304 ? 3.215 0.494 -34.450 1.00 77.62 304 GLU A C 1
ATOM 2380 O O . GLU A 1 304 ? 4.445 0.453 -34.378 1.00 77.62 304 GLU A O 1
ATOM 2385 N N . GLU A 1 305 ? 2.442 0.486 -33.364 1.00 79.69 305 GLU A N 1
ATOM 2386 C CA . GLU A 1 305 ? 2.975 0.265 -32.019 1.00 79.69 305 GLU A CA 1
ATOM 2387 C C . GLU A 1 305 ? 3.282 -1.218 -31.821 1.00 79.69 305 GLU A C 1
ATOM 2389 O O . GLU A 1 305 ? 2.410 -2.075 -31.976 1.00 79.69 305 GLU A O 1
ATOM 2394 N N . ARG A 1 306 ? 4.525 -1.523 -31.454 1.00 82.19 306 ARG A N 1
ATOM 2395 C CA . ARG A 1 306 ? 4.980 -2.877 -31.129 1.00 82.19 306 ARG A CA 1
ATOM 2396 C C . ARG A 1 306 ? 5.545 -2.918 -29.714 1.00 82.19 306 ARG A C 1
ATOM 2398 O O . ARG A 1 306 ? 6.062 -1.897 -29.268 1.00 82.19 306 ARG A O 1
ATOM 2405 N N . PRO A 1 307 ? 5.477 -4.050 -28.994 1.00 84.62 307 PRO A N 1
ATOM 2406 C CA . PRO A 1 307 ? 6.154 -4.191 -27.707 1.00 84.62 307 PRO A CA 1
ATOM 2407 C C . PRO A 1 307 ? 7.640 -3.834 -27.818 1.00 84.62 307 PRO A C 1
ATOM 2409 O O . PRO A 1 307 ? 8.287 -4.153 -28.813 1.00 84.62 307 PRO A O 1
ATOM 2412 N N . ALA A 1 308 ? 8.171 -3.138 -26.814 1.00 84.25 308 ALA A N 1
ATOM 2413 C CA . ALA A 1 308 ? 9.570 -2.709 -26.803 1.00 84.25 308 ALA A CA 1
ATOM 2414 C C . ALA A 1 308 ? 10.539 -3.809 -26.347 1.00 84.25 308 ALA A C 1
ATOM 2416 O O . ALA A 1 308 ? 11.731 -3.709 -26.629 1.00 84.25 308 ALA A O 1
ATOM 2417 N N . TYR A 1 309 ? 10.034 -4.806 -25.619 1.00 87.19 309 TYR A N 1
ATOM 2418 C CA . TYR A 1 309 ? 10.815 -5.869 -24.998 1.00 87.19 309 TYR A CA 1
ATOM 2419 C C . TYR A 1 309 ? 10.075 -7.198 -25.140 1.00 87.19 309 TYR A C 1
ATOM 2421 O O . TYR A 1 309 ? 8.867 -7.262 -24.893 1.00 87.19 309 TYR A O 1
ATOM 2429 N N . ASP A 1 310 ? 10.819 -8.245 -25.481 1.00 89.00 310 ASP A N 1
ATOM 2430 C CA . ASP A 1 310 ? 10.327 -9.626 -25.459 1.00 89.00 310 ASP A CA 1
ATOM 2431 C C . ASP A 1 310 ? 10.624 -10.309 -24.119 1.00 89.00 310 ASP A C 1
ATOM 2433 O O . ASP A 1 310 ? 9.885 -11.193 -23.694 1.00 89.00 310 ASP A O 1
ATOM 2437 N N . GLU A 1 311 ? 11.674 -9.866 -23.426 1.00 92.88 311 GLU A N 1
ATOM 2438 C CA . GLU A 1 311 ? 12.151 -10.467 -22.187 1.00 92.88 311 GLU A CA 1
ATOM 2439 C C . GLU A 1 311 ? 12.824 -9.423 -21.286 1.00 92.88 311 GLU A C 1
ATOM 2441 O O . GLU A 1 311 ? 13.523 -8.525 -21.762 1.00 92.88 311 GLU A O 1
ATOM 2446 N N . ILE A 1 312 ? 12.636 -9.562 -19.973 1.00 93.88 312 ILE A N 1
ATOM 2447 C CA . ILE A 1 312 ? 13.425 -8.878 -18.950 1.00 93.88 312 ILE A CA 1
ATOM 2448 C C . ILE A 1 312 ? 13.855 -9.896 -17.892 1.00 93.88 312 ILE A C 1
ATOM 2450 O O . ILE A 1 312 ? 13.032 -10.632 -17.347 1.00 93.88 312 ILE A O 1
ATOM 2454 N N . ILE A 1 313 ? 15.147 -9.896 -17.560 1.00 94.31 313 ILE A N 1
ATOM 2455 C CA . ILE A 1 313 ? 15.742 -10.744 -16.523 1.00 94.31 313 ILE A CA 1
ATOM 2456 C C . ILE A 1 313 ? 16.363 -9.852 -15.448 1.00 94.31 313 ILE A C 1
ATOM 2458 O O . ILE A 1 313 ? 17.095 -8.911 -15.756 1.00 94.31 313 ILE A O 1
ATOM 2462 N N . LEU A 1 314 ? 16.095 -10.169 -14.182 1.00 92.62 314 LEU A N 1
ATOM 2463 C CA . LEU A 1 314 ? 16.810 -9.617 -13.034 1.00 92.62 314 LEU A CA 1
ATOM 2464 C C . LEU A 1 314 ? 17.747 -10.677 -12.467 1.00 92.62 314 LEU A C 1
ATOM 2466 O O . LEU A 1 314 ? 17.325 -11.810 -12.233 1.00 92.62 314 LEU A O 1
ATOM 2470 N N . THR A 1 315 ? 18.986 -10.291 -12.180 1.00 91.62 315 THR A N 1
ATOM 2471 C CA . THR A 1 315 ? 19.957 -11.121 -11.459 1.00 91.62 315 THR A CA 1
ATOM 2472 C C . THR A 1 315 ? 20.436 -10.425 -10.196 1.00 91.62 315 THR A C 1
ATOM 2474 O O . THR A 1 315 ? 20.252 -9.219 -10.019 1.00 91.62 315 THR A O 1
ATOM 2477 N N . ASP A 1 316 ? 21.085 -11.185 -9.322 1.00 86.75 316 ASP A N 1
ATOM 2478 C CA . ASP A 1 316 ? 21.905 -10.625 -8.258 1.00 86.75 316 ASP A CA 1
ATOM 2479 C C . ASP A 1 316 ? 23.328 -10.267 -8.725 1.00 86.75 316 ASP A C 1
ATOM 2481 O O . ASP A 1 316 ? 23.657 -10.353 -9.912 1.00 86.75 316 ASP A O 1
ATOM 2485 N N . GLU A 1 317 ? 24.158 -9.824 -7.777 1.00 85.81 317 GLU A N 1
ATOM 2486 C 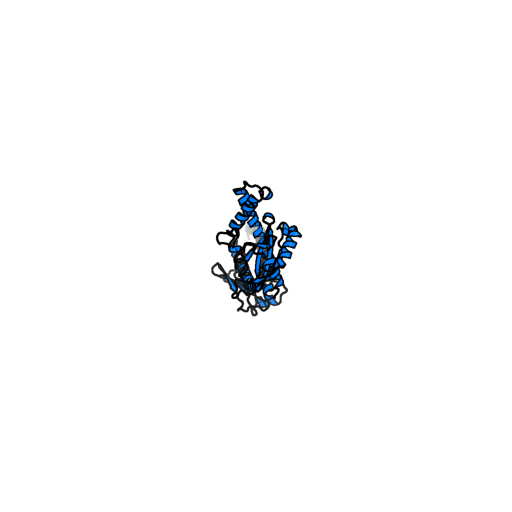CA . GLU A 1 317 ? 25.541 -9.383 -8.006 1.00 85.81 317 GLU A CA 1
ATOM 2487 C C . GLU A 1 317 ? 26.488 -10.493 -8.485 1.00 85.81 317 GLU A C 1
ATOM 2489 O O . GLU A 1 317 ? 27.502 -10.205 -9.124 1.00 85.81 317 GLU A O 1
ATOM 2494 N N . ASP A 1 318 ? 26.134 -11.752 -8.230 1.00 87.88 318 ASP A N 1
ATOM 2495 C CA . ASP A 1 318 ? 26.894 -12.930 -8.646 1.00 87.88 318 ASP A CA 1
ATOM 2496 C C . ASP A 1 318 ? 26.369 -13.522 -9.963 1.00 87.88 318 ASP A C 1
ATOM 2498 O O . ASP A 1 318 ? 26.960 -14.456 -10.508 1.00 87.88 318 ASP A O 1
ATOM 2502 N N . GLY A 1 319 ? 25.276 -12.972 -10.500 1.00 88.38 319 GLY A N 1
ATOM 2503 C CA . GLY A 1 319 ? 24.650 -13.425 -11.737 1.00 88.38 319 GLY A CA 1
ATOM 2504 C C . GLY A 1 319 ? 23.660 -14.565 -11.542 1.00 88.38 319 GLY A C 1
ATOM 2505 O O . GLY A 1 319 ? 23.267 -15.191 -12.525 1.00 88.38 319 GLY A O 1
ATOM 2506 N N . HIS A 1 320 ? 23.225 -14.848 -10.313 1.00 91.06 320 HIS A N 1
ATOM 2507 C CA . HIS A 1 320 ? 22.105 -15.759 -10.087 1.00 91.06 320 HIS A CA 1
ATOM 2508 C C . HIS A 1 320 ? 20.801 -15.057 -10.457 1.00 91.06 320 HIS A C 1
ATOM 2510 O O . HIS A 1 320 ? 20.584 -13.894 -10.111 1.00 91.06 320 HIS A O 1
ATOM 2516 N N . GLY A 1 321 ? 19.935 -15.758 -11.183 1.00 89.12 321 GLY A N 1
ATOM 2517 C CA . GLY A 1 321 ? 18.628 -15.253 -11.568 1.00 89.12 321 GLY A CA 1
ATOM 2518 C C . GLY A 1 321 ? 17.753 -14.930 -10.358 1.00 89.12 321 GLY A C 1
ATOM 2519 O O . GLY A 1 321 ? 17.852 -15.559 -9.314 1.00 89.12 321 GLY A O 1
ATOM 2520 N N . VAL A 1 322 ? 16.874 -13.945 -10.503 1.00 88.56 322 VAL A N 1
ATOM 2521 C CA . VAL A 1 322 ? 15.873 -13.575 -9.494 1.00 88.56 322 VAL A CA 1
ATOM 2522 C C . VAL A 1 322 ? 14.482 -13.758 -10.087 1.00 88.56 322 VAL A C 1
ATOM 2524 O O . VAL A 1 322 ? 13.728 -14.640 -9.672 1.00 88.56 322 VAL A O 1
ATOM 2527 N N . VAL A 1 323 ? 14.180 -12.965 -11.115 1.00 90.94 323 VAL A N 1
ATOM 2528 C CA . VAL A 1 323 ? 12.934 -13.008 -11.882 1.00 90.94 323 VAL A CA 1
ATOM 2529 C C . VAL A 1 323 ? 13.250 -12.990 -13.370 1.00 90.94 323 VAL A C 1
ATOM 2531 O O . VAL A 1 323 ? 14.216 -12.355 -13.806 1.00 90.94 323 VAL A O 1
ATOM 2534 N N . ARG A 1 324 ? 12.413 -13.672 -14.141 1.00 93.69 324 ARG A N 1
ATOM 2535 C CA . ARG A 1 324 ? 12.355 -13.586 -15.593 1.00 93.69 324 ARG A CA 1
ATOM 2536 C C . ARG A 1 324 ? 10.921 -13.285 -15.990 1.00 93.69 324 ARG A C 1
ATOM 2538 O O . ARG A 1 324 ? 10.003 -13.967 -15.546 1.00 93.69 324 ARG A O 1
ATOM 2545 N N . ALA A 1 325 ? 10.743 -12.250 -16.793 1.00 93.62 325 ALA A N 1
ATOM 2546 C CA . ALA A 1 325 ? 9.479 -11.908 -17.418 1.00 93.62 325 ALA A CA 1
ATOM 2547 C C . ALA A 1 325 ? 9.652 -12.035 -18.929 1.00 93.62 325 ALA A C 1
ATOM 2549 O O . ALA A 1 325 ? 10.526 -11.383 -19.495 1.00 93.62 325 ALA A O 1
ATOM 2550 N N . GLU A 1 326 ? 8.846 -12.871 -19.571 1.00 94.62 326 GLU A N 1
ATOM 2551 C CA . GLU A 1 326 ? 8.955 -13.180 -20.997 1.00 94.62 326 GLU A CA 1
ATOM 2552 C C . GLU A 1 326 ? 7.581 -13.091 -21.661 1.00 94.62 326 GLU A C 1
ATOM 2554 O O . GLU A 1 326 ? 6.555 -13.454 -21.081 1.00 94.62 326 GLU A O 1
ATOM 2559 N N . ARG A 1 327 ? 7.551 -12.589 -22.896 1.00 91.12 327 ARG A N 1
ATOM 2560 C CA . ARG A 1 327 ? 6.349 -12.579 -23.723 1.00 91.12 327 ARG A CA 1
ATOM 2561 C C . ARG A 1 327 ? 6.218 -13.912 -24.462 1.00 91.12 327 ARG A C 1
ATOM 2563 O O . ARG A 1 327 ? 6.989 -14.211 -25.367 1.00 91.12 327 ARG A O 1
ATOM 2570 N N . THR A 1 328 ? 5.182 -14.678 -24.134 1.00 84.88 328 THR A N 1
ATOM 2571 C CA . THR A 1 328 ? 4.844 -15.954 -24.783 1.00 84.88 328 THR A CA 1
ATOM 2572 C C . THR A 1 328 ? 3.398 -15.912 -25.277 1.00 84.88 328 THR A C 1
ATOM 2574 O O . THR A 1 328 ? 2.481 -15.579 -24.525 1.00 84.88 328 THR A O 1
ATOM 2577 N N . ASP A 1 329 ? 3.187 -16.211 -26.562 1.00 80.06 329 ASP A N 1
ATOM 2578 C CA . ASP A 1 329 ? 1.864 -16.290 -27.208 1.00 80.06 329 ASP A CA 1
ATOM 2579 C C . ASP A 1 329 ? 0.955 -15.058 -26.998 1.00 80.06 329 ASP A C 1
ATOM 2581 O O . ASP A 1 329 ? -0.267 -15.154 -26.908 1.00 80.06 329 ASP A O 1
ATOM 2585 N N . GLY A 1 330 ? 1.552 -13.864 -26.930 1.00 76.44 330 GLY A N 1
ATOM 2586 C CA . GLY A 1 330 ? 0.830 -12.597 -26.754 1.00 76.44 330 GLY A CA 1
ATOM 2587 C C . GLY A 1 330 ? 0.518 -12.229 -25.299 1.00 76.44 330 GLY A C 1
ATOM 2588 O O . GLY A 1 330 ? 0.146 -11.084 -25.044 1.00 76.44 330 GLY A O 1
ATOM 2589 N N . SER A 1 331 ? 0.750 -13.135 -24.349 1.00 83.75 331 SER A N 1
ATOM 2590 C CA . SER A 1 331 ? 0.734 -12.863 -22.905 1.00 83.75 331 SER A CA 1
ATOM 2591 C C . SER A 1 331 ? 2.147 -12.671 -22.356 1.00 83.75 331 SER A C 1
ATOM 2593 O O . SER A 1 331 ? 3.113 -13.134 -22.958 1.00 83.75 331 SER A O 1
ATOM 2595 N N . VAL A 1 332 ? 2.281 -11.975 -21.229 1.00 89.25 332 VAL A N 1
ATOM 2596 C CA . VAL A 1 332 ? 3.540 -11.936 -20.475 1.00 89.25 332 VAL A CA 1
ATOM 2597 C C . VAL A 1 332 ? 3.427 -12.925 -19.327 1.00 89.25 332 VAL A C 1
ATOM 2599 O O . VAL A 1 332 ? 2.406 -12.962 -18.647 1.00 89.25 332 VAL A O 1
ATOM 2602 N N . VAL A 1 333 ? 4.462 -13.735 -19.142 1.00 90.06 333 VAL A N 1
ATOM 2603 C CA . VAL A 1 333 ? 4.580 -14.682 -18.037 1.00 90.06 333 VAL A CA 1
ATOM 2604 C C . VAL A 1 333 ? 5.792 -14.289 -17.211 1.00 90.06 333 VAL A C 1
ATOM 2606 O O . VAL A 1 333 ? 6.851 -13.984 -17.759 1.00 90.06 333 VAL A O 1
ATOM 2609 N N . THR A 1 334 ? 5.638 -14.301 -15.891 1.00 89.12 334 THR A N 1
ATOM 2610 C CA . THR A 1 334 ? 6.737 -14.074 -14.951 1.00 89.12 334 THR A CA 1
ATOM 2611 C C . THR A 1 334 ? 7.014 -15.321 -14.138 1.00 89.12 334 THR A C 1
ATOM 2613 O O . THR A 1 334 ? 6.091 -15.926 -13.592 1.00 89.12 334 THR A O 1
ATOM 2616 N N . GLU A 1 335 ? 8.284 -15.670 -14.002 1.00 88.44 335 GLU A N 1
ATOM 2617 C CA . GLU A 1 335 ? 8.738 -16.810 -13.217 1.00 88.44 335 GLU A CA 1
ATOM 2618 C C . GLU A 1 335 ? 9.963 -16.453 -12.370 1.00 88.44 335 GLU A C 1
ATOM 2620 O O . GLU A 1 335 ? 10.760 -15.572 -12.706 1.00 88.44 335 GLU A O 1
ATOM 2625 N N . SER A 1 336 ? 10.127 -17.163 -11.253 1.00 85.19 336 SER A N 1
ATOM 2626 C CA . SER A 1 336 ? 11.365 -17.096 -10.482 1.00 85.19 336 SER A CA 1
ATOM 2627 C C . SER A 1 336 ? 12.427 -17.974 -11.137 1.00 85.19 336 SER A C 1
ATOM 2629 O O . SER A 1 336 ? 12.192 -19.152 -11.402 1.00 85.19 336 SER A O 1
ATOM 2631 N N . VAL A 1 337 ? 13.614 -17.410 -11.356 1.00 90.25 337 VAL A N 1
ATOM 2632 C CA . VAL A 1 337 ? 14.748 -18.087 -12.012 1.00 90.25 337 VAL A CA 1
ATOM 2633 C C . VAL A 1 337 ? 15.949 -18.251 -11.077 1.00 90.25 337 VAL A C 1
ATOM 2635 O O . VAL A 1 337 ? 17.085 -18.309 -11.534 1.00 90.25 337 VAL A O 1
ATOM 2638 N N . GLU A 1 338 ? 15.704 -18.380 -9.769 1.00 83.81 338 GLU A N 1
ATOM 2639 C CA . GLU A 1 338 ? 16.742 -18.521 -8.725 1.00 83.81 338 GLU A CA 1
ATOM 2640 C C . GLU A 1 338 ? 17.676 -19.721 -8.920 1.00 83.81 338 GLU A C 1
ATOM 2642 O O . GLU A 1 338 ? 18.827 -19.694 -8.492 1.00 83.81 338 GLU A O 1
ATOM 2647 N N . ASN A 1 339 ? 17.217 -20.754 -9.628 1.00 85.69 339 ASN A N 1
ATOM 2648 C CA . ASN A 1 339 ? 18.024 -21.932 -9.952 1.00 85.69 339 ASN A CA 1
ATOM 2649 C C . ASN A 1 339 ? 18.837 -21.788 -11.252 1.00 85.69 339 ASN A C 1
ATOM 2651 O O . ASN A 1 339 ? 19.491 -22.743 -11.671 1.00 85.69 339 ASN A O 1
ATOM 2655 N N . THR A 1 340 ? 18.784 -20.628 -11.910 1.00 93.50 340 THR A N 1
ATOM 2656 C CA . THR A 1 340 ? 19.491 -20.361 -13.168 1.00 93.50 340 THR A CA 1
ATOM 2657 C C . THR A 1 340 ? 20.623 -19.376 -12.923 1.00 93.50 340 THR A C 1
ATOM 2659 O O . THR A 1 340 ? 20.415 -18.313 -12.341 1.00 93.50 340 THR A O 1
ATOM 2662 N N . SER A 1 341 ? 21.827 -19.709 -13.388 1.00 93.81 341 SER A N 1
ATOM 2663 C CA . SER A 1 341 ? 22.964 -18.788 -13.369 1.00 93.81 341 SER A CA 1
ATOM 2664 C C . SER A 1 341 ? 23.165 -18.164 -14.745 1.00 93.81 341 SER A C 1
ATOM 2666 O O . SER A 1 341 ? 23.174 -18.858 -15.761 1.00 93.81 341 SER A O 1
ATOM 2668 N N . TYR A 1 342 ? 23.365 -16.852 -14.752 1.00 94.94 342 TYR A N 1
ATOM 2669 C CA . TYR A 1 342 ? 23.696 -16.042 -15.918 1.00 94.94 342 TYR A CA 1
ATOM 2670 C C . TYR A 1 342 ? 25.133 -15.507 -15.858 1.00 94.94 342 TYR A C 1
ATOM 2672 O O . TYR A 1 342 ? 25.525 -14.721 -16.720 1.00 94.94 342 TYR A O 1
ATOM 2680 N N . ALA A 1 343 ? 25.933 -15.941 -14.876 1.00 93.06 343 ALA A N 1
ATOM 2681 C CA . ALA A 1 343 ? 27.289 -15.445 -14.634 1.00 93.06 343 ALA A CA 1
ATOM 2682 C C . ALA A 1 343 ? 28.221 -15.583 -15.855 1.00 93.06 343 ALA A C 1
ATOM 2684 O O . ALA A 1 343 ? 29.074 -14.730 -16.090 1.00 93.06 343 ALA A O 1
ATOM 2685 N N . ASP A 1 344 ? 28.020 -16.620 -16.671 1.00 92.81 344 ASP A N 1
ATOM 2686 C CA . ASP A 1 344 ? 28.825 -16.894 -17.867 1.00 92.81 344 ASP A CA 1
ATOM 2687 C C . ASP A 1 344 ? 28.283 -16.219 -19.142 1.00 92.81 344 ASP A C 1
ATOM 2689 O O . ASP A 1 344 ? 28.850 -16.372 -20.225 1.00 92.81 344 ASP A O 1
ATOM 2693 N N . THR A 1 345 ? 27.183 -15.466 -19.050 1.00 92.00 345 THR A N 1
ATOM 2694 C CA . THR A 1 345 ? 26.607 -14.783 -20.215 1.00 92.00 345 THR A CA 1
ATOM 2695 C C . THR A 1 345 ? 27.389 -13.523 -20.579 1.00 92.00 345 THR A C 1
ATOM 2697 O O . THR A 1 345 ? 27.963 -12.840 -19.728 1.00 92.00 345 THR A O 1
ATOM 2700 N N . GLU A 1 346 ? 27.411 -13.195 -21.871 1.00 90.25 346 GLU A N 1
ATOM 2701 C CA . GLU A 1 346 ? 28.120 -12.019 -22.385 1.00 90.25 346 GLU A CA 1
ATOM 2702 C C . GLU A 1 346 ? 27.559 -10.715 -21.799 1.00 90.25 346 GLU A C 1
ATOM 2704 O O . GLU A 1 346 ? 28.317 -9.874 -21.323 1.00 90.25 346 GLU A O 1
ATOM 2709 N N . TRP A 1 347 ? 26.230 -10.566 -21.767 1.00 89.75 347 TRP A N 1
ATOM 2710 C CA . TRP A 1 347 ? 25.580 -9.355 -21.266 1.00 89.75 347 TRP A CA 1
ATOM 2711 C C . TRP A 1 347 ? 25.837 -9.125 -19.769 1.00 89.75 347 TRP A C 1
ATOM 2713 O O . TRP A 1 347 ? 26.040 -7.978 -19.359 1.00 89.75 347 TRP A O 1
ATOM 2723 N N . PHE A 1 348 ? 25.881 -10.190 -18.958 1.00 92.56 348 PHE A N 1
ATOM 2724 C CA . PHE A 1 348 ? 26.166 -10.080 -17.528 1.00 92.56 348 PHE A CA 1
ATOM 2725 C C . PHE A 1 348 ? 27.625 -9.683 -17.298 1.00 92.56 348 PHE A C 1
ATOM 2727 O O . PHE A 1 348 ? 27.902 -8.720 -16.583 1.00 92.56 348 PHE A O 1
ATOM 2734 N N . ASN A 1 349 ? 28.562 -10.361 -17.969 1.00 92.06 349 ASN A N 1
ATOM 2735 C CA . ASN A 1 349 ? 29.989 -10.056 -17.860 1.00 92.06 349 ASN A CA 1
ATOM 2736 C C . ASN A 1 349 ? 30.318 -8.627 -18.309 1.00 92.06 349 ASN A C 1
ATOM 2738 O O . ASN A 1 349 ? 31.063 -7.931 -17.619 1.00 92.06 349 ASN A O 1
ATOM 2742 N N . SER A 1 350 ? 29.717 -8.163 -19.408 1.00 90.81 350 SER A N 1
ATOM 2743 C CA . SER A 1 350 ? 29.874 -6.785 -19.888 1.00 90.81 350 SER A CA 1
ATOM 2744 C C . SER A 1 350 ? 29.309 -5.747 -18.917 1.00 90.81 350 SER A C 1
ATOM 2746 O O . SER A 1 350 ? 29.846 -4.645 -18.824 1.00 90.81 350 SER A O 1
ATOM 2748 N N . SER A 1 351 ? 28.252 -6.090 -18.176 1.00 90.31 351 SER A N 1
ATOM 2749 C CA . SER A 1 351 ? 27.625 -5.189 -17.201 1.00 90.31 351 SER A CA 1
ATOM 2750 C C . SER A 1 351 ? 28.360 -5.172 -15.856 1.00 90.31 351 SER A C 1
ATOM 2752 O O . SER A 1 351 ? 28.407 -4.141 -15.192 1.00 90.31 351 SER A O 1
ATOM 2754 N N . ARG A 1 352 ? 28.995 -6.284 -15.459 1.00 87.88 352 ARG A N 1
ATOM 2755 C CA . ARG A 1 352 ? 29.693 -6.428 -14.168 1.00 87.88 352 ARG A CA 1
ATOM 2756 C C . ARG A 1 352 ? 30.858 -5.452 -13.985 1.00 87.88 352 ARG A C 1
ATOM 2758 O O . ARG A 1 352 ? 31.161 -5.066 -12.861 1.00 87.88 352 ARG A O 1
ATOM 2765 N N . SER A 1 353 ? 31.531 -5.074 -15.071 1.00 84.12 353 SER A N 1
ATOM 2766 C CA . SER A 1 353 ? 32.656 -4.129 -15.039 1.00 84.12 353 SER A CA 1
ATOM 2767 C C . SER A 1 353 ? 32.245 -2.654 -15.052 1.00 84.12 353 SER A C 1
ATOM 2769 O O . SER A 1 353 ? 33.123 -1.794 -15.065 1.00 84.12 353 SER A O 1
ATOM 2771 N N . MET A 1 354 ? 30.946 -2.355 -15.112 1.00 89.00 354 MET A N 1
ATOM 2772 C CA . MET A 1 354 ? 30.435 -0.990 -15.241 1.00 89.00 354 MET A CA 1
ATOM 2773 C C . MET A 1 354 ? 30.202 -0.317 -13.886 1.00 89.00 354 MET A C 1
ATOM 2775 O O . MET A 1 354 ? 30.031 -0.980 -12.861 1.00 89.00 354 MET A O 1
ATOM 2779 N N . GLU A 1 355 ? 30.154 1.016 -13.879 1.00 88.88 355 GLU A N 1
ATOM 2780 C CA . GLU A 1 355 ? 29.763 1.765 -12.685 1.00 88.88 355 GLU A CA 1
ATOM 2781 C C . GLU A 1 355 ? 28.246 1.690 -12.441 1.00 88.88 355 GLU A C 1
ATOM 2783 O O . GLU A 1 355 ? 27.437 1.477 -13.350 1.00 88.88 355 GLU A O 1
ATOM 2788 N N . LYS A 1 356 ? 27.828 1.891 -11.183 1.00 84.06 356 LYS A N 1
ATOM 2789 C CA . LYS A 1 356 ? 26.405 1.891 -10.818 1.00 84.06 356 LYS A CA 1
ATOM 2790 C C . LYS A 1 356 ? 25.642 2.933 -11.645 1.00 84.06 356 LYS A C 1
ATOM 2792 O O . LYS A 1 356 ? 25.968 4.117 -11.617 1.00 84.06 356 LYS A O 1
ATOM 2797 N N . GLY A 1 357 ? 24.569 2.495 -12.303 1.00 84.00 357 GLY A N 1
ATOM 2798 C CA . GLY A 1 357 ? 23.712 3.350 -13.128 1.00 84.00 357 GLY A CA 1
ATOM 2799 C C . GLY A 1 357 ? 24.164 3.462 -14.586 1.00 84.00 357 GLY A C 1
ATOM 2800 O O . GLY A 1 357 ? 23.487 4.106 -15.391 1.00 84.00 357 GLY A O 1
ATOM 2801 N N . GLU A 1 358 ? 25.267 2.832 -14.979 1.00 90.50 358 GLU A N 1
ATOM 2802 C CA . GLU A 1 358 ? 25.599 2.673 -16.390 1.00 90.50 358 GLU A CA 1
ATOM 2803 C C . GLU A 1 358 ? 24.793 1.535 -17.036 1.00 90.50 358 GLU A C 1
ATOM 2805 O O . GLU A 1 358 ? 24.274 0.650 -16.360 1.00 90.50 358 GLU A O 1
ATOM 2810 N N . VAL A 1 359 ? 24.635 1.594 -18.361 1.00 90.88 359 VAL A N 1
ATOM 2811 C CA . VAL A 1 359 ? 23.868 0.605 -19.133 1.00 90.88 359 VAL A CA 1
ATOM 2812 C C . VAL A 1 359 ? 24.713 0.124 -20.299 1.00 90.88 359 VAL A C 1
ATOM 2814 O O . VAL A 1 359 ? 25.101 0.924 -21.158 1.00 90.88 359 VAL A O 1
ATOM 2817 N N . HIS A 1 360 ? 24.962 -1.182 -20.346 1.00 91.12 360 HIS A N 1
ATOM 2818 C CA . HIS A 1 360 ? 25.553 -1.835 -21.504 1.00 91.12 360 HIS A CA 1
ATOM 2819 C C . HIS A 1 360 ? 24.479 -2.086 -22.566 1.00 91.12 360 HIS A C 1
ATOM 2821 O O . HIS A 1 360 ? 23.391 -2.567 -22.263 1.00 91.12 360 HIS A O 1
ATOM 2827 N N . VAL A 1 361 ? 24.798 -1.781 -23.822 1.00 88.69 361 VAL A N 1
ATOM 2828 C CA . VAL A 1 361 ? 23.981 -2.158 -24.979 1.00 88.69 361 VAL A CA 1
ATOM 2829 C C . VAL A 1 361 ? 24.835 -3.088 -25.826 1.00 88.69 361 VAL A C 1
ATOM 2831 O O . VAL A 1 361 ? 25.913 -2.681 -26.259 1.00 88.69 361 VAL A O 1
ATOM 2834 N N . GLY A 1 362 ? 24.363 -4.318 -26.026 1.00 86.19 362 GLY A N 1
ATOM 2835 C CA . GLY A 1 362 ? 25.040 -5.308 -26.860 1.00 86.19 362 GLY A CA 1
ATOM 2836 C C . GLY A 1 362 ? 24.923 -5.013 -28.358 1.00 86.19 362 GLY A C 1
ATOM 2837 O O . GLY A 1 362 ? 24.354 -4.004 -28.781 1.00 86.19 362 GLY A O 1
ATOM 2838 N N . ASP A 1 363 ? 25.452 -5.923 -29.172 1.00 82.25 363 ASP A N 1
ATOM 2839 C CA . ASP A 1 363 ? 25.388 -5.805 -30.627 1.00 82.25 363 ASP A CA 1
ATOM 2840 C C . ASP A 1 363 ? 23.948 -5.874 -31.151 1.00 82.25 363 ASP A C 1
ATOM 2842 O O . ASP A 1 363 ? 23.180 -6.769 -30.794 1.00 82.25 363 ASP A O 1
ATOM 2846 N N . VAL A 1 364 ? 23.609 -4.974 -32.078 1.00 74.81 364 VAL A N 1
ATOM 2847 C CA . VAL A 1 364 ? 22.334 -5.019 -32.806 1.00 74.81 364 VAL A CA 1
ATOM 2848 C C . VAL A 1 364 ? 22.359 -6.199 -33.774 1.00 74.81 364 VAL A C 1
ATOM 2850 O O . VAL A 1 364 ? 23.225 -6.274 -34.651 1.00 74.81 364 VAL A O 1
ATOM 2853 N N . ARG A 1 365 ? 21.391 -7.110 -33.649 1.00 73.88 365 ARG A N 1
ATOM 2854 C CA . ARG A 1 365 ? 21.270 -8.296 -34.507 1.00 73.88 365 ARG A CA 1
ATOM 2855 C C . ARG A 1 365 ? 19.976 -8.224 -35.309 1.00 73.88 365 ARG A C 1
ATOM 2857 O O . ARG A 1 365 ? 18.972 -7.673 -34.884 1.00 73.88 365 ARG A O 1
ATOM 2864 N N . THR A 1 366 ? 19.997 -8.766 -36.521 1.00 61.56 366 THR A N 1
ATOM 2865 C CA . THR A 1 366 ? 18.789 -8.877 -37.350 1.00 61.56 366 THR A CA 1
ATOM 2866 C C . THR A 1 366 ? 18.293 -10.312 -37.273 1.00 61.56 366 THR A C 1
ATOM 2868 O O . THR A 1 366 ? 19.021 -11.225 -37.663 1.00 61.56 366 THR A O 1
ATOM 2871 N N . VAL A 1 367 ? 17.066 -10.530 -36.802 1.00 53.84 367 VAL A N 1
ATOM 2872 C CA . VAL A 1 367 ? 16.433 -11.857 -36.803 1.00 53.84 367 VAL A CA 1
ATOM 2873 C C . VAL A 1 367 ? 15.341 -11.848 -37.870 1.00 53.84 367 VAL A C 1
ATOM 2875 O O . VAL A 1 367 ? 14.456 -10.998 -37.868 1.00 53.84 367 VAL A O 1
ATOM 2878 N N . ASN A 1 368 ? 15.427 -12.762 -38.842 1.00 43.12 368 ASN A N 1
ATOM 2879 C CA . ASN A 1 368 ? 14.458 -12.902 -39.942 1.00 43.12 368 ASN A CA 1
ATOM 2880 C C . ASN A 1 368 ? 14.196 -11.622 -40.770 1.00 43.12 368 ASN A C 1
ATOM 2882 O O . ASN A 1 368 ? 13.107 -11.437 -41.308 1.00 43.12 368 ASN A O 1
ATOM 2886 N N . GLY A 1 369 ? 15.185 -10.731 -40.896 1.00 42.00 369 GLY A N 1
ATOM 2887 C CA . GLY A 1 369 ? 15.057 -9.497 -41.688 1.00 42.00 369 GLY A CA 1
ATOM 2888 C C . GLY A 1 369 ? 14.319 -8.347 -40.988 1.00 42.00 369 GLY A C 1
ATOM 2889 O O . GLY A 1 369 ? 14.145 -7.296 -41.602 1.00 42.00 369 GLY A O 1
ATOM 2890 N N . ALA A 1 370 ? 13.941 -8.510 -39.717 1.00 36.94 370 ALA A N 1
ATOM 2891 C CA . ALA A 1 370 ? 13.507 -7.428 -38.838 1.00 36.94 370 ALA A CA 1
ATOM 2892 C C . ALA A 1 370 ? 14.625 -7.094 -37.825 1.00 36.94 370 ALA A C 1
ATOM 2894 O O . ALA A 1 370 ? 15.332 -8.008 -37.385 1.00 36.94 370 ALA A O 1
ATOM 2895 N N . PRO A 1 371 ? 14.842 -5.811 -37.479 1.00 42.97 371 PRO A N 1
ATOM 2896 C CA . PRO A 1 371 ? 15.729 -5.463 -36.373 1.00 42.97 371 PRO A CA 1
ATOM 2897 C C . PRO A 1 371 ? 15.124 -6.000 -35.069 1.00 42.97 371 PRO A C 1
ATOM 2899 O O . PRO A 1 371 ? 13.942 -5.757 -34.820 1.00 42.97 371 PRO A O 1
ATOM 2902 N N . VAL A 1 372 ? 15.922 -6.741 -34.295 1.00 47.62 372 VAL A N 1
ATOM 2903 C CA . VAL A 1 372 ? 15.613 -7.149 -32.916 1.00 47.62 372 VAL A CA 1
ATOM 2904 C C . VAL A 1 372 ? 16.524 -6.375 -31.982 1.00 47.62 372 VAL A C 1
ATOM 2906 O O . VAL A 1 372 ? 17.741 -6.311 -32.285 1.00 47.62 372 VAL A O 1
#

Solvent-accessible surface area (backbone atoms only — not comparable to full-atom values): 19905 Å² total; per-residue (Å²): 134,58,70,68,59,56,51,52,52,50,54,47,51,67,54,48,50,59,52,50,51,52,50,51,49,49,52,50,49,51,52,50,50,51,53,49,50,52,48,51,52,49,54,48,49,53,52,50,53,51,49,54,49,52,51,51,52,50,53,50,49,53,53,52,48,53,53,51,52,53,52,46,51,49,53,45,55,55,63,70,25,69,37,48,48,45,35,52,32,47,74,70,65,41,56,68,58,58,46,55,52,52,52,50,53,32,26,53,49,12,46,50,51,49,51,52,51,52,54,47,47,50,52,49,24,42,76,76,52,77,55,49,53,77,87,75,47,52,74,75,50,45,51,53,50,50,44,46,42,40,27,48,36,32,30,24,75,72,54,33,54,31,89,77,10,82,48,22,63,50,33,32,70,41,55,48,66,78,62,6,25,26,36,30,24,33,66,85,37,25,30,57,39,28,60,83,55,53,44,65,46,32,42,42,80,76,66,63,39,63,66,52,58,54,54,39,51,43,43,76,73,32,68,50,34,34,72,35,79,35,57,51,77,50,71,50,76,42,70,38,81,85,46,90,88,39,52,74,40,54,29,42,29,15,32,19,37,39,64,94,77,39,32,35,31,35,28,32,38,44,55,66,53,59,60,57,45,37,56,56,51,20,50,49,44,34,41,56,51,45,42,50,49,47,72,70,38,62,40,76,54,96,87,43,80,37,70,63,50,60,63,51,76,44,57,54,97,76,23,35,27,49,39,36,26,37,61,54,98,92,42,71,49,63,46,78,32,64,93,41,75,42,53,88,36,69,73,47,52,62,44,69,79,51,62,92,85,64,76,79,77,79,84,84,47,68,59,95,88,40,87,95

Mean predicted aligned error: 15.32 Å

Nearest PDB structures (foldseek):
  4k08-assembly1_A  TM=7.195E-01  e=2.768E-04  Anaeromyxobacter dehalogenans 2CP-C
  3ub8-assembly1_B  TM=4.744E-01  e=1.182E-04  Helicobacter pylori SS1
  6hzo-assembly3_C  TM=3.067E-01  e=5.882E-01  Haemophilus influenzae
  6hzo-assembly2_B  TM=2.764E-01  e=3.530E-01  Haemophilus influenzae
  4ye5-assembly2_B  TM=2.161E-01  e=3.151E-01  Bifidobacterium adolescentis ATCC 15703

Foldseek 3Di:
DDPVVVVVVVVCCVVVVVVVVCVVVVVVVVVVVVVVVVVVVVVVVVVVVVVVVVVVVVVVVVVVVVLVVVVLVLVLCLCPDPLNVLQVCLVVVVLVVLVVVLLVVLFVVQLVVLVLLVVQLQVCCVPPVVRDDLVPDDPVRLLVSLQVSCCQAQVGRFFAGDPNHPNNVQQDACPSPHGWHKFKAFLQQFGGYHHPDGGRDHCCPNVVPCQSVVVSVCCVPPPCQVCQVGKDKDKDWDFRPSDPPRDTFIKIWIWGADNSNRMIITTIDGSVSSSVCSNVVSLVVSQVSVQVSQVVAWDQDPNDTDGPDQKDWDADLQQATAKIWGDDPNHIDMDGRRVDGCNPPPLSVVCNPDDPSDHDDDDFDDDPNHTD